Protein AF-0000000079915815 (afdb_homodimer)

Nearest PDB structures (foldseek):
  9fm7-assembly1_A  TM=9.162E-01  e=1.026E-26  Rhodococcus erythropolis
  7xe8-assembly2_B-2  TM=8.987E-01  e=5.208E-24  Streptomyces albidoflavus
  8whg-assembly2_D  TM=8.725E-01  e=3.053E-24  Streptomyces viridochromogenes
  8j44-assembly1_B  TM=9.120E-01  e=3.087E-23  Streptomyces viridochromogenes DSM 40736
  5a9s-assembly1_B  TM=8.968E-01  e=6.826E-21  Amycolatopsis orientalis

InterPro domains:
  IPR006115 6-phosphogluconate dehydrogenase, NADP-binding [PF03446] (9-152)
  IPR008927 6-phosphogluconate dehydrogenase-like, C-terminal domain superfamily [SSF48179] (178-288)
  IPR013328 6-phosphogluconate dehydrogenase, domain 2 [G3DSA:1.10.1040.10] (166-292)
  IPR015815 3-hydroxyisobutyrate dehydrogenase-related [PIRSF000103] (3-290)
  IPR036291 NAD(P)-binding domain superfamily [SSF51735] (9-151)
  IPR048666 NADPH-dependent reductive aminase-like, C-terminal domain [PF21761] (164-288)
  IPR051265 HIBADH-related NP60 subfamily [PTHR43580] (5-284)

pLDDT: mean 93.45, std 7.23, range [36.88, 98.75]

Sequence (584 aa):
MDKTTSHDVTVLGCGLMGSALARALAGGGKTVAVWNRTHHRAAALTDNAIAPMREIGDAIAAAPLVLACFATYDAALAALEPVPDLTGTTLVNVGTGAPSEVESFGLWAGERGAEYLDGSILGYPAEIGTEGAAILYSGSETAWAEHGESLTLLTPVSVWVSRDVKIASVLNVGLVGMFLVPAVSAYVEASTYMLGQGVDQPLLDALTPAAFASVQSETARVVTAIASGDFTTDQATIATYAQGLDGAIDVMKETGLNPRVFAATIENLTAAVDAGLGDLGFAAQTRIIATGMDKTTSHDVTVLGCGLMGSALARALAGGGKTVAVWNRTHHRAAALTDNAIAPMREIGDAIAAAPLVLACFATYDAALAALEPVPDLTGTTLVNVGTGAPSEVESFGLWAGERGAEYLDGSILGYPAEIGTEGAAILYSGSETAWAEHGESLTLLTPVSVWVSRDVKIASVLNVGLVGMFLVPAVSAYVEASTYMLGQGVDQPLLDALTPAAFASVQSETARVVTAIASGDFTTDQATIATYAQGLDGAIDVMKETGLNPRVFAATIENLTAAVDAGLGDLGFAAQTRIIATG

Organism: NCBI:txid1990687

Structure (mmCIF, N/CA/C/O backbone):
data_AF-0000000079915815-model_v1
#
loop_
_entity.id
_entity.type
_entity.pdbx_description
1 polymer 'Uncharacterized protein'
#
loop_
_atom_site.group_PDB
_atom_site.id
_atom_site.type_symbol
_atom_site.label_atom_id
_atom_site.label_alt_id
_atom_site.label_comp_id
_atom_site.label_asym_id
_atom_site.label_entity_id
_atom_site.label_seq_id
_atom_site.pdbx_PDB_ins_code
_atom_site.Cartn_x
_atom_site.Cartn_y
_atom_site.Cartn_z
_atom_site.occupancy
_atom_site.B_iso_or_equiv
_atom_site.auth_seq_id
_atom_site.auth_comp_id
_atom_site.auth_asym_id
_atom_site.auth_atom_id
_atom_site.pdbx_PDB_model_num
ATOM 1 N N . MET A 1 1 ? 8.766 -38.469 -32.719 1 36.88 1 MET A N 1
ATOM 2 C CA . MET A 1 1 ? 7.523 -39.094 -33.156 1 36.88 1 MET A CA 1
ATOM 3 C C . MET A 1 1 ? 6.352 -38.125 -33 1 36.88 1 MET A C 1
ATOM 5 O O . MET A 1 1 ? 6.145 -37.531 -31.953 1 36.88 1 MET A O 1
ATOM 9 N N . ASP A 1 2 ? 5.875 -37.656 -34.062 1 45.91 2 ASP A N 1
ATOM 10 C CA . ASP A 1 2 ? 4.707 -36.781 -34.188 1 45.91 2 ASP A CA 1
ATOM 11 C C . ASP A 1 2 ? 3.541 -37.312 -33.344 1 45.91 2 ASP A C 1
ATOM 13 O O . ASP A 1 2 ? 3.064 -38.438 -33.594 1 45.91 2 ASP A O 1
ATOM 17 N N . LYS A 1 3 ? 3.682 -37.094 -32 1 57.09 3 LYS A N 1
ATOM 18 C CA . LYS A 1 3 ? 2.646 -37.625 -31.141 1 57.09 3 LYS A CA 1
ATOM 19 C C . LYS A 1 3 ? 1.254 -37.344 -31.688 1 57.09 3 LYS A C 1
ATOM 21 O O . LYS A 1 3 ? 0.903 -36.188 -31.922 1 57.09 3 LYS A O 1
ATOM 26 N N . THR A 1 4 ? 0.648 -38.25 -32.406 1 72.44 4 THR A N 1
ATOM 27 C CA . THR A 1 4 ? -0.75 -38.125 -32.781 1 72.44 4 THR A CA 1
ATOM 28 C C . THR A 1 4 ? -1.635 -37.875 -31.578 1 72.44 4 THR A C 1
ATOM 30 O O . THR A 1 4 ? -1.714 -38.688 -30.672 1 72.44 4 THR A O 1
ATOM 33 N N . THR A 1 5 ? -1.872 -36.531 -31.375 1 86.5 5 THR A N 1
ATOM 34 C CA . THR A 1 5 ? -2.68 -36.156 -30.219 1 86.5 5 THR A CA 1
ATOM 35 C C . THR A 1 5 ? -4.133 -35.938 -30.625 1 86.5 5 THR A C 1
ATOM 37 O O . THR A 1 5 ? -4.41 -35.562 -31.766 1 86.5 5 THR A O 1
ATOM 40 N N . SER A 1 6 ? -5.016 -36.344 -29.812 1 92 6 SER A N 1
ATOM 41 C CA . SER A 1 6 ? -6.453 -36.25 -30.062 1 92 6 SER A CA 1
ATOM 42 C C . SER A 1 6 ? -7.004 -34.906 -29.625 1 92 6 SER A C 1
ATOM 44 O O . SER A 1 6 ? -8.094 -34.5 -30.047 1 92 6 SER A O 1
ATOM 46 N N . HIS A 1 7 ? -6.324 -34.188 -28.812 1 97.25 7 HIS A N 1
ATOM 47 C CA . HIS A 1 7 ? -6.75 -32.906 -28.297 1 97.25 7 HIS A CA 1
ATOM 48 C C . HIS A 1 7 ? -5.625 -31.875 -28.375 1 97.25 7 HIS A C 1
ATOM 50 O O . HIS A 1 7 ? -4.461 -32.25 -28.578 1 97.25 7 HIS A O 1
ATOM 56 N N . ASP A 1 8 ? -6.004 -30.641 -28.297 1 97.69 8 ASP A N 1
ATOM 57 C CA . ASP A 1 8 ? -5.016 -29.578 -28.344 1 97.69 8 ASP A CA 1
ATOM 58 C C . ASP A 1 8 ? -4.32 -29.422 -26.984 1 97.69 8 ASP A C 1
ATOM 60 O O . ASP A 1 8 ? -3.117 -29.156 -26.922 1 97.69 8 ASP A O 1
ATOM 64 N N . VAL A 1 9 ? -5.117 -29.562 -25.922 1 98.44 9 VAL A N 1
ATOM 65 C CA . VAL A 1 9 ? -4.617 -29.297 -24.578 1 98.44 9 VAL A CA 1
ATOM 66 C C . VAL A 1 9 ? -5.281 -30.25 -23.578 1 98.44 9 VAL A C 1
ATOM 68 O O . VAL A 1 9 ? -6.449 -30.609 -23.75 1 98.44 9 VAL A O 1
ATOM 71 N N . THR A 1 10 ? -4.543 -30.703 -22.625 1 98.62 10 THR A N 1
ATOM 72 C CA . THR A 1 10 ? -5.082 -31.422 -21.469 1 98.62 10 THR A CA 1
ATOM 73 C C . THR A 1 10 ? -5.031 -30.547 -20.219 1 98.62 10 THR A C 1
ATOM 75 O O . THR A 1 10 ? -4.02 -29.891 -19.969 1 98.62 10 THR A O 1
ATOM 78 N N . VAL A 1 11 ? -6.133 -30.516 -19.453 1 98.75 11 VAL A N 1
ATOM 79 C CA . VAL A 1 11 ? -6.172 -29.844 -18.156 1 98.75 11 VAL A CA 1
ATOM 80 C C . VAL A 1 11 ? -6.328 -30.891 -17.047 1 98.75 11 VAL A C 1
ATOM 82 O O . VAL A 1 11 ? -7.277 -31.672 -17.047 1 98.75 11 VAL A O 1
ATOM 85 N N . LEU A 1 12 ? -5.328 -30.891 -16.188 1 98.62 12 LEU A N 1
ATOM 86 C CA . LEU A 1 12 ? -5.371 -31.75 -15.008 1 98.62 12 LEU A CA 1
ATOM 87 C C . LEU A 1 12 ? -5.82 -30.969 -13.781 1 98.62 12 LEU A C 1
ATOM 89 O O . LEU A 1 12 ? -5.199 -29.969 -13.414 1 98.62 12 LEU A O 1
ATOM 93 N N . GLY A 1 13 ? -6.832 -31.453 -13.055 1 97.75 13 GLY A N 1
ATOM 94 C CA . GLY A 1 13 ? -7.461 -30.719 -11.969 1 97.75 13 GLY A CA 1
ATOM 95 C C . GLY A 1 13 ? -8.68 -29.922 -12.406 1 97.75 13 GLY A C 1
ATOM 96 O O . GLY A 1 13 ? -8.555 -28.953 -13.156 1 97.75 13 GLY A O 1
ATOM 97 N N . CYS A 1 14 ? -9.844 -30.344 -11.859 1 97.12 14 CYS A N 1
ATOM 98 C CA . CYS A 1 14 ? -11.102 -29.75 -12.32 1 97.12 14 CYS A CA 1
ATOM 99 C C . CYS A 1 14 ? -11.859 -29.109 -11.164 1 97.12 14 CYS A C 1
ATOM 101 O O . CYS A 1 14 ? -13.07 -29.297 -11.023 1 97.12 14 CYS A O 1
ATOM 103 N N . GLY A 1 15 ? -11.094 -28.438 -10.32 1 93.62 15 GLY A N 1
ATOM 104 C CA . GLY A 1 15 ? -11.727 -27.531 -9.375 1 93.62 15 GLY A CA 1
ATOM 105 C C . GLY A 1 15 ? -12.281 -26.297 -10.031 1 93.62 15 GLY A C 1
ATOM 106 O O . GLY A 1 15 ? -12.445 -26.25 -11.25 1 93.62 15 GLY A O 1
ATOM 107 N N . LEU A 1 16 ? -12.562 -25.281 -9.234 1 91.12 16 LEU A N 1
ATOM 108 C CA . LEU A 1 16 ? -13.117 -24.047 -9.758 1 91.12 16 LEU A CA 1
ATOM 109 C C . LEU A 1 16 ? -12.188 -23.422 -10.789 1 91.12 16 LEU A C 1
ATOM 111 O O . LEU A 1 16 ? -12.617 -23.062 -11.891 1 91.12 16 LEU A O 1
ATOM 115 N N . MET A 1 17 ? -10.906 -23.297 -10.406 1 93.5 17 MET A N 1
ATOM 116 C CA . MET A 1 17 ? -9.938 -22.672 -11.305 1 93.5 17 MET A CA 1
ATOM 117 C C . MET A 1 17 ? -9.68 -23.562 -12.523 1 93.5 17 MET A C 1
ATOM 119 O O . MET A 1 17 ? -9.703 -23.078 -13.656 1 93.5 17 MET A O 1
ATOM 123 N N . GLY A 1 18 ? -9.469 -24.875 -12.281 1 96.75 18 GLY A N 1
ATOM 124 C CA . GLY A 1 18 ? -9.227 -25.781 -13.383 1 96.75 18 GLY A CA 1
ATOM 125 C C . GLY A 1 18 ? -10.367 -25.812 -14.391 1 96.75 18 GLY A C 1
ATOM 126 O O . GLY A 1 18 ? -10.133 -25.859 -15.602 1 96.75 18 GLY A O 1
ATOM 127 N N . SER A 1 19 ? -11.578 -25.781 -13.914 1 97.19 19 SER A N 1
ATOM 128 C CA . SER A 1 19 ? -12.75 -25.75 -14.781 1 97.19 19 SER A CA 1
ATOM 129 C C . SER A 1 19 ? -12.805 -24.469 -15.602 1 97.19 19 SER A C 1
ATOM 131 O O . SER A 1 19 ? -13.141 -24.5 -16.781 1 97.19 19 SER A O 1
ATOM 133 N N . ALA A 1 20 ? -12.484 -23.359 -14.93 1 96.44 20 ALA A N 1
ATOM 134 C CA . ALA A 1 20 ? -12.469 -22.078 -15.633 1 96.44 20 ALA A CA 1
ATOM 135 C C . ALA A 1 20 ? -11.422 -22.078 -16.734 1 96.44 20 ALA A C 1
ATOM 137 O O . ALA A 1 20 ? -11.672 -21.578 -17.844 1 96.44 20 ALA A O 1
ATOM 138 N N . LEU A 1 21 ? -10.273 -22.672 -16.438 1 97.56 21 LEU A N 1
ATOM 139 C CA . LEU A 1 21 ? -9.203 -22.75 -17.422 1 97.56 21 LEU A CA 1
ATOM 140 C C . LEU A 1 21 ? -9.609 -23.609 -18.609 1 97.56 21 LEU A C 1
ATOM 142 O O . LEU A 1 21 ? -9.398 -23.219 -19.766 1 97.56 21 LEU A O 1
ATOM 146 N N . ALA A 1 22 ? -10.227 -24.734 -18.344 1 98.19 22 ALA A N 1
ATOM 147 C CA . ALA A 1 22 ? -10.688 -25.625 -19.391 1 98.19 22 ALA A CA 1
ATOM 148 C C . ALA A 1 22 ? -11.719 -24.938 -20.281 1 98.19 22 ALA A C 1
ATOM 150 O O . ALA A 1 22 ? -11.641 -25.016 -21.516 1 98.19 22 ALA A O 1
ATOM 151 N N . ARG A 1 23 ? -12.633 -24.25 -19.703 1 97.56 23 ARG A N 1
ATOM 152 C CA . ARG A 1 23 ? -13.695 -23.578 -20.453 1 97.56 23 ARG A CA 1
ATOM 153 C C . ARG A 1 23 ? -13.133 -22.438 -21.297 1 97.56 23 ARG A C 1
ATOM 155 O O . ARG A 1 23 ? -13.602 -22.188 -22.406 1 97.56 23 ARG A O 1
ATOM 162 N N . ALA A 1 24 ? -12.172 -21.734 -20.75 1 97.25 24 ALA A N 1
ATOM 163 C CA . ALA A 1 24 ? -11.555 -20.641 -21.5 1 97.25 24 ALA A CA 1
ATOM 164 C C . ALA A 1 24 ? -10.859 -21.172 -22.766 1 97.25 24 ALA A C 1
ATOM 166 O O . ALA A 1 24 ? -10.969 -20.578 -23.828 1 97.25 24 ALA A O 1
ATOM 167 N N . LEU A 1 25 ? -10.172 -22.266 -22.609 1 97.81 25 LEU A N 1
ATOM 168 C CA . LEU A 1 25 ? -9.492 -22.875 -23.75 1 97.81 25 LEU A CA 1
ATOM 169 C C . LEU A 1 25 ? -10.5 -23.344 -24.797 1 97.81 25 LEU A C 1
ATOM 171 O O . LEU A 1 25 ? -10.328 -23.094 -26 1 97.81 25 LEU A O 1
ATOM 175 N N . ALA A 1 26 ? -11.523 -24.016 -24.312 1 97.75 26 ALA A N 1
ATOM 176 C CA . ALA A 1 26 ? -12.578 -24.469 -25.219 1 97.75 26 ALA A CA 1
ATOM 177 C C . ALA A 1 26 ? -13.242 -23.312 -25.938 1 97.75 26 ALA A C 1
ATOM 179 O O . ALA A 1 26 ? -13.484 -23.359 -27.141 1 97.75 26 ALA A O 1
ATOM 180 N N . GLY A 1 27 ? -13.555 -22.297 -25.172 1 96.31 27 GLY A N 1
ATOM 181 C CA . GLY A 1 27 ? -14.148 -21.094 -25.75 1 96.31 27 GLY A CA 1
ATOM 182 C C . GLY A 1 27 ? -13.273 -20.438 -26.797 1 96.31 27 GLY A C 1
ATOM 183 O O . GLY A 1 27 ? -13.781 -19.766 -27.703 1 96.31 27 GLY A O 1
ATOM 184 N N . GLY A 1 28 ? -12 -20.641 -26.672 1 96 28 GLY A N 1
ATOM 185 C CA . GLY A 1 28 ? -11.047 -20.109 -27.625 1 96 28 GLY A CA 1
ATOM 186 C C . GLY A 1 28 ? -10.859 -21 -28.844 1 96 28 GLY A C 1
ATOM 187 O O . GLY A 1 28 ? -9.992 -20.734 -29.688 1 96 28 GLY A O 1
ATOM 188 N N . GLY A 1 29 ? -11.562 -22.109 -28.875 1 96.69 29 GLY A N 1
ATOM 189 C CA . GLY A 1 29 ? -11.57 -22.953 -30.062 1 96.69 29 GLY A CA 1
ATOM 190 C C . GLY A 1 29 ? -10.672 -24.172 -29.938 1 96.69 29 GLY A C 1
ATOM 191 O O . GLY A 1 29 ? -10.43 -24.875 -30.906 1 96.69 29 GLY A O 1
ATOM 192 N N . LYS A 1 30 ? -10.203 -24.453 -28.766 1 97.94 30 LYS A N 1
ATOM 193 C CA . LYS A 1 30 ? -9.344 -25.609 -28.562 1 97.94 30 LYS A CA 1
ATOM 194 C C . LYS A 1 30 ? -10.156 -26.828 -28.156 1 97.94 30 LYS A C 1
ATOM 196 O O . LYS A 1 30 ? -11.188 -26.703 -27.484 1 97.94 30 LYS A O 1
ATOM 201 N N . THR A 1 31 ? -9.656 -27.984 -28.578 1 98.38 31 THR A N 1
ATOM 202 C CA . THR A 1 31 ? -10.156 -29.234 -28 1 98.38 31 THR A CA 1
ATOM 203 C C . THR A 1 31 ? -9.414 -29.578 -26.719 1 98.38 31 THR A C 1
ATOM 205 O O . THR A 1 31 ? -8.18 -29.5 -26.672 1 98.38 31 THR A O 1
ATOM 208 N N . VAL A 1 32 ? -10.227 -29.891 -25.672 1 98.62 32 VAL A N 1
ATOM 209 C CA . VAL A 1 32 ? -9.625 -29.984 -24.344 1 98.62 32 VAL A CA 1
ATOM 210 C C . VAL A 1 32 ? -9.945 -31.344 -23.719 1 98.62 32 VAL A C 1
ATOM 212 O O . VAL A 1 32 ? -11.109 -31.719 -23.594 1 98.62 32 VAL A O 1
ATOM 215 N N . ALA A 1 33 ? -8.922 -32.062 -23.391 1 98.69 33 ALA A N 1
ATOM 216 C CA . ALA A 1 33 ? -9.078 -33.219 -22.484 1 98.69 33 ALA A CA 1
ATOM 217 C C . ALA A 1 33 ? -8.961 -32.781 -21.031 1 98.69 33 ALA A C 1
ATOM 219 O O . ALA A 1 33 ? -8.125 -31.953 -20.688 1 98.69 33 ALA A O 1
ATOM 220 N N . VAL A 1 34 ? -9.828 -33.375 -20.094 1 98.75 34 VAL A N 1
ATOM 221 C CA . VAL A 1 34 ? -9.758 -33 -18.688 1 98.75 34 VAL A CA 1
ATOM 222 C C . VAL A 1 34 ? -9.656 -34.281 -17.828 1 98.75 34 VAL A C 1
ATOM 224 O O . VAL A 1 34 ? -10.195 -35.312 -18.188 1 98.75 34 VAL A O 1
ATOM 227 N N . TRP A 1 35 ? -8.938 -34.156 -16.734 1 98.62 35 TRP A N 1
ATOM 228 C CA . TRP A 1 35 ? -8.789 -35.25 -15.781 1 98.62 35 TRP A CA 1
ATOM 229 C C . TRP A 1 35 ? -8.797 -34.719 -14.352 1 98.62 35 TRP A C 1
ATOM 231 O O . TRP A 1 35 ? -8.25 -33.656 -14.078 1 98.62 35 TRP A O 1
ATOM 241 N N . ASN A 1 36 ? -9.383 -35.469 -13.445 1 98.38 36 ASN A N 1
ATOM 242 C CA . ASN A 1 36 ? -9.359 -35.219 -12 1 98.38 36 ASN A CA 1
ATOM 243 C C . ASN A 1 36 ? -9.289 -36.531 -11.219 1 98.38 36 ASN A C 1
ATOM 245 O O . ASN A 1 36 ? -9.781 -37.562 -11.68 1 98.38 36 ASN A O 1
ATOM 249 N N . ARG A 1 37 ? -8.609 -36.469 -10.07 1 95.5 37 ARG A N 1
ATOM 250 C CA . ARG A 1 37 ? -8.523 -37.625 -9.211 1 95.5 37 ARG A CA 1
ATOM 251 C C . ARG A 1 37 ? -9.906 -38.219 -8.938 1 95.5 37 ARG A C 1
ATOM 253 O O . ARG A 1 37 ? -10.109 -39.438 -9.023 1 95.5 37 ARG A O 1
ATOM 260 N N . THR A 1 38 ? -10.82 -37.281 -8.531 1 94.75 38 THR A N 1
ATOM 261 C CA . THR A 1 38 ? -12.227 -37.625 -8.469 1 94.75 38 THR A CA 1
ATOM 262 C C . THR A 1 38 ? -12.906 -37.438 -9.82 1 94.75 38 THR A C 1
ATOM 264 O O . THR A 1 38 ? -13.312 -36.312 -10.156 1 94.75 38 THR A O 1
ATOM 267 N N . HIS A 1 39 ? -13.219 -38.5 -10.5 1 95.19 39 HIS A N 1
ATOM 268 C CA . HIS A 1 39 ? -13.594 -38.469 -11.906 1 95.19 39 HIS A CA 1
ATOM 269 C C . HIS A 1 39 ? -14.875 -37.656 -12.117 1 95.19 39 HIS A C 1
ATOM 271 O O . HIS A 1 39 ? -15.055 -37.031 -13.172 1 95.19 39 HIS A O 1
ATOM 277 N N . HIS A 1 40 ? -15.703 -37.625 -11.141 1 95.38 40 HIS A N 1
ATOM 278 C CA . HIS A 1 40 ? -16.984 -36.969 -11.273 1 95.38 40 HIS A CA 1
ATOM 279 C C . HIS A 1 40 ? -16.797 -35.469 -11.578 1 95.38 40 HIS A C 1
ATOM 281 O O . HIS A 1 40 ? -17.609 -34.875 -12.297 1 95.38 40 HIS A O 1
ATOM 287 N N . ARG A 1 41 ? -15.727 -34.875 -11.125 1 95.25 41 ARG A N 1
ATOM 288 C CA . ARG A 1 41 ? -15.453 -33.469 -11.367 1 95.25 41 ARG A CA 1
ATOM 289 C C . ARG A 1 41 ? -15.094 -33.219 -12.828 1 95.25 41 ARG A C 1
ATOM 291 O O . ARG A 1 41 ? -15.492 -32.219 -13.406 1 95.25 41 ARG A O 1
ATOM 298 N N . ALA A 1 42 ? -14.352 -34.125 -13.391 1 96.62 42 ALA A N 1
ATOM 299 C CA . ALA A 1 42 ? -14.016 -34.031 -14.805 1 96.62 42 ALA A CA 1
ATOM 300 C C . ALA A 1 42 ? -15.242 -34.25 -15.68 1 96.62 42 ALA A C 1
ATOM 302 O O . ALA A 1 42 ? -15.477 -33.531 -16.641 1 96.62 42 ALA A O 1
ATOM 303 N N . ALA A 1 43 ? -16.016 -35.25 -15.305 1 96.94 43 ALA A N 1
ATOM 304 C CA . ALA A 1 43 ? -17.203 -35.625 -16.078 1 96.94 43 ALA A CA 1
ATOM 305 C C . ALA A 1 43 ? -18.203 -34.469 -16.125 1 96.94 43 ALA A C 1
ATOM 307 O O . ALA A 1 43 ? -18.891 -34.281 -17.125 1 96.94 43 ALA A O 1
ATOM 308 N N . ALA A 1 44 ? -18.188 -33.688 -15.102 1 96.25 44 ALA A N 1
ATOM 309 C CA . ALA A 1 44 ? -19.125 -32.594 -14.977 1 96.25 44 ALA A CA 1
ATOM 310 C C . ALA A 1 44 ? -18.797 -31.484 -15.969 1 96.25 44 ALA A C 1
ATOM 312 O O . ALA A 1 44 ? -19.641 -30.609 -16.234 1 96.25 44 ALA A O 1
ATOM 313 N N . LEU A 1 45 ? -17.625 -31.484 -16.578 1 97 45 LEU A N 1
ATOM 314 C CA . LEU A 1 45 ? -17.188 -30.438 -17.484 1 97 45 LEU A CA 1
ATOM 315 C C . LEU A 1 45 ? -17.484 -30.797 -18.938 1 97 45 LEU A C 1
ATOM 317 O O . LEU A 1 45 ? -17.25 -29.984 -19.844 1 97 45 LEU A O 1
ATOM 321 N N . THR A 1 46 ? -18.031 -31.875 -19.156 1 94.75 46 THR A N 1
ATOM 322 C CA . THR A 1 46 ? -18.219 -32.375 -20.516 1 94.75 46 THR A CA 1
ATOM 323 C C . THR A 1 46 ? -19.016 -31.391 -21.344 1 94.75 46 THR A C 1
ATOM 325 O O . THR A 1 46 ? -20.031 -30.859 -20.891 1 94.75 46 THR A O 1
ATOM 328 N N . ASP A 1 47 ? -18.438 -31.156 -22.438 1 92.94 47 ASP A N 1
ATOM 329 C CA . ASP A 1 47 ? -19.125 -30.359 -23.453 1 92.94 47 ASP A CA 1
ATOM 330 C C . ASP A 1 47 ? -18.609 -30.719 -24.844 1 92.94 47 ASP A C 1
ATOM 332 O O . ASP A 1 47 ? -17.984 -31.766 -25.031 1 92.94 47 ASP A O 1
ATOM 336 N N . ASN A 1 48 ? -19 -30.031 -25.938 1 92.44 48 ASN A N 1
ATOM 337 C CA . ASN A 1 48 ? -18.609 -30.328 -27.312 1 92.44 48 ASN A CA 1
ATOM 338 C C . ASN A 1 48 ? -17.094 -30.312 -27.484 1 92.44 48 ASN A C 1
ATOM 340 O O . ASN A 1 48 ? -16.547 -31.109 -28.25 1 92.44 48 ASN A O 1
ATOM 344 N N . ALA A 1 49 ? -16.422 -29.484 -26.766 1 97.56 49 ALA A N 1
ATOM 345 C CA . ALA A 1 49 ? -14.984 -29.312 -26.969 1 97.56 49 ALA A CA 1
ATOM 346 C C . ALA A 1 49 ? -14.195 -29.828 -25.766 1 97.56 49 ALA A C 1
ATOM 348 O O . ALA A 1 49 ? -12.969 -29.75 -25.75 1 97.56 49 ALA A O 1
ATOM 349 N N . ILE A 1 50 ? -14.836 -30.359 -24.734 1 98.5 50 ILE A N 1
ATOM 350 C CA . ILE A 1 50 ? -14.18 -30.812 -23.516 1 98.5 50 ILE A CA 1
ATOM 351 C C . ILE A 1 50 ? -14.516 -32.281 -23.281 1 98.5 50 ILE A C 1
ATOM 353 O O . ILE A 1 50 ? -15.695 -32.656 -23.188 1 98.5 50 ILE A O 1
ATOM 357 N N . ALA A 1 51 ? -13.531 -33.094 -23.141 1 98.31 51 ALA A N 1
ATOM 358 C CA . ALA A 1 51 ? -13.727 -34.531 -22.969 1 98.31 51 ALA A CA 1
ATOM 359 C C . ALA A 1 51 ? -13.055 -35.031 -21.688 1 98.31 51 ALA A C 1
ATOM 361 O O . ALA A 1 51 ? -11.844 -34.875 -21.516 1 98.31 51 ALA A O 1
ATOM 362 N N . PRO A 1 52 ? -13.812 -35.656 -20.766 1 98.44 52 PRO A N 1
ATOM 363 C CA . PRO A 1 52 ? -13.211 -36.219 -19.562 1 98.44 52 PRO A CA 1
ATOM 364 C C . PRO A 1 52 ? -12.477 -37.531 -19.844 1 98.44 52 PRO A C 1
ATOM 366 O O . PRO A 1 52 ? -12.93 -38.344 -20.656 1 98.44 52 PRO A O 1
ATOM 369 N N . MET A 1 53 ? -11.297 -37.656 -19.219 1 97.81 53 MET A N 1
ATOM 370 C CA . MET A 1 53 ? -10.508 -38.875 -19.281 1 97.81 53 MET A CA 1
ATOM 371 C C . MET A 1 53 ? -10.461 -39.562 -17.906 1 97.81 53 MET A C 1
ATOM 373 O O . MET A 1 53 ? -10.398 -38.875 -16.875 1 97.81 53 MET A O 1
ATOM 377 N N . ARG A 1 54 ? -10.414 -40.844 -17.906 1 96.88 54 ARG A N 1
ATOM 378 C CA . ARG A 1 54 ? -10.453 -41.594 -16.656 1 96.88 54 ARG A CA 1
ATOM 379 C C . ARG A 1 54 ? -9.055 -41.844 -16.109 1 96.88 54 ARG A C 1
ATOM 381 O O . ARG A 1 54 ? -8.836 -41.781 -14.898 1 96.88 54 ARG A O 1
ATOM 388 N N . GLU A 1 55 ? -8.125 -42.125 -17.062 1 96.88 55 GLU A N 1
ATOM 389 C CA . GLU A 1 55 ? -6.754 -42.406 -16.641 1 96.88 55 GLU A CA 1
ATOM 390 C C . GLU A 1 55 ? -5.832 -41.219 -16.953 1 96.88 55 GLU A C 1
ATOM 392 O O . GLU A 1 55 ? -5.879 -40.656 -18.047 1 96.88 55 GLU A O 1
ATOM 397 N N . ILE A 1 56 ? -4.973 -40.906 -16 1 97.81 56 ILE A N 1
ATOM 398 C CA . ILE A 1 56 ? -4.141 -39.719 -16.141 1 97.81 56 ILE A CA 1
ATOM 399 C C . ILE A 1 56 ? -3.133 -39.906 -17.266 1 97.81 56 ILE A C 1
ATOM 401 O O . ILE A 1 56 ? -2.809 -38.969 -17.984 1 97.81 56 ILE A O 1
ATOM 405 N N . GLY A 1 57 ? -2.594 -41.094 -17.391 1 96.94 57 GLY A N 1
ATOM 406 C CA . GLY A 1 57 ? -1.682 -41.375 -18.484 1 96.94 57 GLY A CA 1
ATOM 407 C C . GLY A 1 57 ? -2.285 -41.094 -19.844 1 96.94 57 GLY A C 1
ATOM 408 O O . GLY A 1 57 ? -1.634 -40.5 -20.703 1 96.94 57 GLY A O 1
ATOM 409 N N . ASP A 1 58 ? -3.551 -41.531 -20.016 1 96.75 58 ASP A N 1
ATOM 410 C CA . ASP A 1 58 ? -4.266 -41.281 -21.266 1 96.75 58 ASP A CA 1
ATOM 411 C C . ASP A 1 58 ? -4.473 -39.781 -21.484 1 96.75 58 ASP A C 1
ATOM 413 O O . ASP A 1 58 ? -4.363 -39.281 -22.609 1 96.75 58 ASP A O 1
ATOM 417 N N . ALA A 1 59 ? -4.797 -39.094 -20.406 1 97.88 59 ALA A N 1
ATOM 418 C CA . ALA A 1 59 ? -5.023 -37.656 -20.5 1 97.88 59 ALA A CA 1
ATOM 419 C C . ALA A 1 59 ? -3.768 -36.938 -20.953 1 97.88 59 ALA A C 1
ATOM 421 O O . ALA A 1 59 ? -3.834 -36.062 -21.828 1 97.88 59 ALA A O 1
ATOM 422 N N . ILE A 1 60 ? -2.65 -37.281 -20.422 1 98 60 ILE A N 1
ATOM 423 C CA . ILE A 1 60 ? -1.38 -36.625 -20.75 1 98 60 ILE A CA 1
ATOM 424 C C . ILE A 1 60 ? -0.98 -36.969 -22.188 1 98 60 ILE A C 1
ATOM 426 O O . ILE A 1 60 ? -0.491 -36.094 -22.906 1 98 60 ILE A O 1
ATOM 430 N N . ALA A 1 61 ? -1.26 -38.188 -22.609 1 96.38 61 ALA A N 1
ATOM 431 C CA . ALA A 1 61 ? -0.907 -38.594 -23.969 1 96.38 61 ALA A CA 1
ATOM 432 C C . ALA A 1 61 ? -1.82 -37.969 -25 1 96.38 61 ALA A C 1
ATOM 434 O O . ALA A 1 61 ? -1.493 -37.938 -26.188 1 96.38 61 ALA A O 1
ATOM 435 N N . ALA A 1 62 ? -2.924 -37.438 -24.547 1 97.25 62 ALA A N 1
ATOM 436 C CA . ALA A 1 62 ? -3.967 -36.938 -25.453 1 97.25 62 ALA A CA 1
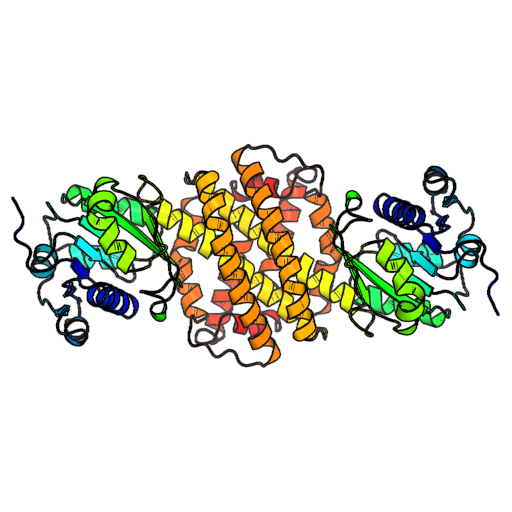ATOM 437 C C . ALA A 1 62 ? -3.566 -35.625 -26.094 1 97.25 62 ALA A C 1
ATOM 439 O O . ALA A 1 62 ? -4.141 -35.219 -27.094 1 97.25 62 ALA A O 1
ATOM 440 N N . ALA A 1 63 ? -2.621 -34.875 -25.547 1 97.81 63 ALA A N 1
ATOM 441 C CA . ALA A 1 63 ? -2.301 -33.562 -26.031 1 97.81 63 ALA A CA 1
ATOM 442 C C . ALA A 1 63 ? -0.823 -33.219 -25.828 1 97.81 63 ALA A C 1
ATOM 444 O O . ALA A 1 63 ? -0.192 -33.75 -24.891 1 97.81 63 ALA A O 1
ATOM 445 N N . PRO A 1 64 ? -0.283 -32.375 -26.641 1 97.44 64 PRO A N 1
ATOM 446 C CA . PRO 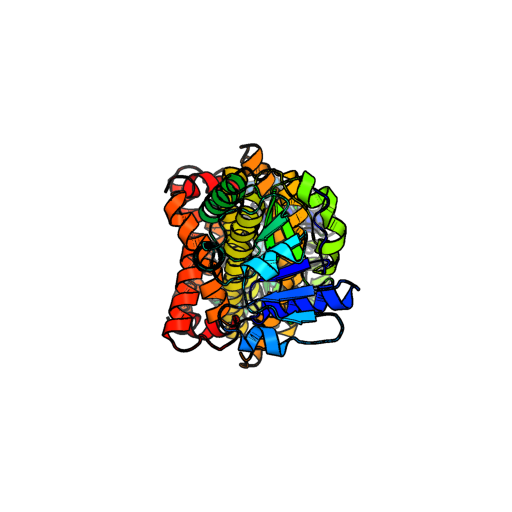A 1 64 ? 1.11 -31.969 -26.469 1 97.44 64 PRO A CA 1
ATOM 447 C C . PRO A 1 64 ? 1.285 -30.969 -25.328 1 97.44 64 PRO A C 1
ATOM 449 O O . PRO A 1 64 ? 2.387 -30.828 -24.781 1 97.44 64 PRO A O 1
ATOM 452 N N . LEU A 1 65 ? 0.257 -30.234 -24.969 1 98.44 65 LEU A N 1
ATOM 453 C CA . LEU A 1 65 ? 0.234 -29.266 -23.891 1 98.44 65 LEU A CA 1
ATOM 454 C C . LEU A 1 65 ? -0.628 -29.75 -22.734 1 98.44 65 LEU A C 1
ATOM 456 O O . LEU A 1 65 ? -1.812 -30.047 -22.922 1 98.44 65 LEU A O 1
ATOM 460 N N . VAL A 1 66 ? -0.001 -29.859 -21.594 1 98.69 66 VAL A N 1
ATOM 461 C CA . VAL A 1 66 ? -0.692 -30.328 -20.406 1 98.69 66 VAL A CA 1
ATOM 462 C C . VAL A 1 66 ? -0.629 -29.25 -19.312 1 98.69 66 VAL A C 1
ATOM 464 O O . VAL A 1 66 ? 0.458 -28.859 -18.891 1 98.69 66 VAL A O 1
ATOM 467 N N . LEU A 1 67 ? -1.779 -28.781 -18.875 1 98.62 67 LEU A N 1
ATOM 468 C CA . LEU A 1 67 ? -1.9 -27.797 -17.797 1 98.62 67 LEU A CA 1
ATOM 469 C C . LEU A 1 67 ? -2.322 -28.469 -16.484 1 98.62 67 LEU A C 1
ATOM 471 O O . LEU A 1 67 ? -3.408 -29.047 -16.406 1 98.62 67 LEU A O 1
ATOM 475 N N . ALA A 1 68 ? -1.457 -28.438 -15.57 1 98.5 68 ALA A N 1
ATOM 476 C CA . ALA A 1 68 ? -1.75 -28.984 -14.242 1 98.5 68 ALA A CA 1
ATOM 477 C C . ALA A 1 68 ? -2.219 -27.875 -13.297 1 98.5 68 ALA A C 1
ATOM 479 O O . ALA A 1 68 ? -1.494 -26.906 -13.055 1 98.5 68 ALA A O 1
ATOM 480 N N . CYS A 1 69 ? -3.396 -27.953 -12.805 1 97.69 69 CYS A N 1
ATOM 481 C CA . CYS A 1 69 ? -3.996 -26.984 -11.891 1 97.69 69 CYS A CA 1
ATOM 482 C C . CYS A 1 69 ? -4.484 -27.672 -10.617 1 97.69 69 CYS A C 1
ATOM 484 O O . CYS A 1 69 ? -5.668 -27.984 -10.5 1 97.69 69 CYS A O 1
ATOM 486 N N . PHE A 1 70 ? -3.533 -27.906 -9.672 1 95.25 70 PHE A N 1
ATOM 487 C CA . PHE A 1 70 ? -3.832 -28.484 -8.367 1 95.25 70 PHE A CA 1
ATOM 488 C C . PHE A 1 70 ? -3.584 -27.469 -7.258 1 95.25 70 PHE A C 1
ATOM 490 O O . PHE A 1 70 ? -2.979 -26.422 -7.488 1 95.25 70 PHE A O 1
ATOM 497 N N . ALA A 1 71 ? -4.086 -27.781 -6.074 1 87.5 71 ALA A N 1
ATOM 498 C CA . ALA A 1 71 ? -4.031 -26.828 -4.961 1 87.5 71 ALA A CA 1
ATOM 499 C C . ALA A 1 71 ? -2.592 -26.594 -4.52 1 87.5 71 ALA A C 1
ATOM 501 O O . ALA A 1 71 ? -2.24 -25.484 -4.113 1 87.5 71 ALA A O 1
ATOM 502 N N . THR A 1 72 ? -1.766 -27.672 -4.543 1 89 72 THR A N 1
ATOM 503 C CA . THR A 1 72 ? -0.378 -27.578 -4.105 1 89 72 THR A CA 1
ATOM 504 C C . THR A 1 72 ? 0.546 -28.312 -5.066 1 89 72 THR A C 1
ATOM 506 O O . THR A 1 72 ? 0.087 -29.125 -5.883 1 89 72 THR A O 1
ATOM 509 N N . TYR A 1 73 ? 1.798 -28.016 -4.961 1 92.88 73 TYR A N 1
ATOM 510 C CA . TYR A 1 73 ? 2.789 -28.719 -5.766 1 92.88 73 TYR A CA 1
ATOM 511 C C . TYR A 1 73 ? 2.879 -30.188 -5.355 1 92.88 73 TYR A C 1
ATOM 513 O O . TYR A 1 73 ? 3.078 -31.062 -6.203 1 92.88 73 TYR A O 1
ATOM 521 N N . ASP A 1 74 ? 2.658 -30.438 -4.062 1 92.44 74 ASP A N 1
ATOM 522 C CA . ASP A 1 74 ? 2.621 -31.812 -3.588 1 92.44 74 ASP A CA 1
ATOM 523 C C . ASP A 1 74 ? 1.473 -32.594 -4.23 1 92.44 74 ASP A C 1
ATOM 525 O O . ASP A 1 74 ? 1.633 -33.75 -4.605 1 92.44 74 ASP A O 1
ATOM 529 N N . ALA A 1 75 ? 0.373 -31.938 -4.328 1 94.25 75 ALA A N 1
ATOM 530 C CA . ALA A 1 75 ? -0.78 -32.562 -4.961 1 94.25 75 ALA A CA 1
ATOM 531 C C . ALA A 1 75 ? -0.514 -32.844 -6.438 1 94.25 75 ALA A C 1
ATOM 533 O O . ALA A 1 75 ? -0.926 -33.875 -6.969 1 94.25 75 ALA A O 1
ATOM 534 N N . ALA A 1 76 ? 0.13 -31.938 -7.113 1 96.56 76 ALA A N 1
ATOM 535 C CA . ALA A 1 76 ? 0.492 -32.125 -8.516 1 96.56 76 ALA A CA 1
ATOM 536 C C . ALA A 1 76 ? 1.45 -33.281 -8.688 1 96.56 76 ALA A C 1
ATOM 538 O O . ALA A 1 76 ? 1.259 -34.125 -9.57 1 96.56 76 ALA A O 1
ATOM 539 N N . LEU A 1 77 ? 2.439 -33.344 -7.797 1 95.81 77 LEU A N 1
ATOM 540 C CA . LEU A 1 77 ? 3.408 -34.438 -7.844 1 95.81 77 LEU A CA 1
ATOM 541 C C . LEU A 1 77 ? 2.725 -35.781 -7.617 1 95.81 77 LEU A C 1
ATOM 543 O O . LEU A 1 77 ? 2.994 -36.75 -8.328 1 95.81 77 LEU A O 1
ATOM 547 N N . ALA A 1 78 ? 1.892 -35.812 -6.645 1 96.12 78 ALA A N 1
ATOM 548 C CA . ALA A 1 78 ? 1.177 -37.031 -6.324 1 96.12 78 ALA A CA 1
ATOM 549 C C . ALA A 1 78 ? 0.329 -37.5 -7.504 1 96.12 78 ALA A C 1
ATOM 551 O O . ALA A 1 78 ? 0.252 -38.688 -7.785 1 96.12 78 ALA A O 1
ATOM 552 N N . ALA A 1 79 ? -0.301 -36.594 -8.164 1 97.19 79 ALA A N 1
ATOM 553 C CA . ALA A 1 79 ? -1.157 -36.938 -9.305 1 97.19 79 ALA A CA 1
ATOM 554 C C . ALA A 1 79 ? -0.335 -37.469 -10.477 1 97.19 79 ALA A C 1
ATOM 556 O O . ALA A 1 79 ? -0.759 -38.375 -11.18 1 97.19 79 ALA A O 1
ATOM 557 N N . LEU A 1 80 ? 0.835 -36.906 -10.711 1 97.75 80 LEU A N 1
ATOM 558 C CA . LEU A 1 80 ? 1.624 -37.188 -11.898 1 97.75 80 LEU A CA 1
ATOM 559 C C . LEU A 1 80 ? 2.576 -38.344 -11.664 1 97.75 80 LEU A C 1
ATOM 561 O O . LEU A 1 80 ? 3.137 -38.906 -12.609 1 97.75 80 LEU A O 1
ATOM 565 N N . GLU A 1 81 ? 2.748 -38.688 -10.43 1 95.12 81 GLU A N 1
ATOM 566 C CA . GLU A 1 81 ? 3.73 -39.688 -10.023 1 95.12 81 GLU A CA 1
ATOM 567 C C . GLU A 1 81 ? 3.57 -40.969 -10.82 1 95.12 81 GLU A C 1
ATOM 569 O O . GLU A 1 81 ? 4.562 -41.594 -11.203 1 95.12 81 GLU A O 1
ATOM 574 N N . PRO A 1 82 ? 2.381 -41.406 -11.148 1 95.19 82 PRO A N 1
ATOM 575 C CA . PRO A 1 82 ? 2.207 -42.656 -11.859 1 95.19 82 PRO A CA 1
ATOM 576 C C . PRO A 1 82 ? 2.688 -42.594 -13.312 1 95.19 82 PRO A C 1
ATOM 578 O O . PRO A 1 82 ? 2.797 -43.625 -13.969 1 95.19 82 PRO A O 1
ATOM 581 N N . VAL A 1 83 ? 2.936 -41.469 -13.836 1 96.44 83 VAL A N 1
ATOM 582 C CA . VAL A 1 83 ? 3.363 -41.312 -15.219 1 96.44 83 VAL A CA 1
ATOM 583 C C . VAL A 1 83 ? 4.883 -41.188 -15.281 1 96.44 83 VAL A C 1
ATOM 585 O O . VAL A 1 83 ? 5.445 -40.125 -15.047 1 96.44 83 VAL A O 1
ATOM 588 N N . PRO A 1 84 ? 5.559 -42.188 -15.672 1 94.06 84 PRO A N 1
ATOM 589 C CA . PRO A 1 84 ? 7.02 -42.188 -15.57 1 94.06 84 PRO A CA 1
ATOM 590 C C . PRO A 1 84 ? 7.695 -41.438 -16.703 1 94.06 84 PRO A C 1
ATOM 592 O O . PRO A 1 84 ? 8.836 -41 -16.562 1 94.06 84 PRO A O 1
ATOM 595 N N . ASP A 1 85 ? 7.023 -41.344 -17.844 1 96.38 85 ASP A N 1
ATOM 596 C CA . ASP A 1 85 ? 7.637 -40.75 -19.016 1 96.38 85 ASP A CA 1
ATOM 597 C C . ASP A 1 85 ? 6.773 -39.625 -19.578 1 96.38 85 ASP A C 1
ATOM 599 O O . ASP A 1 85 ? 5.633 -39.844 -19.984 1 96.38 85 ASP A O 1
ATOM 603 N N . LEU A 1 86 ? 7.359 -38.406 -19.609 1 97.19 86 LEU A N 1
ATOM 604 C CA . LEU A 1 86 ? 6.656 -37.219 -20.094 1 97.19 86 LEU A CA 1
ATOM 605 C C . LEU A 1 86 ? 7.316 -36.688 -21.359 1 97.19 86 LEU A C 1
ATOM 607 O O . LEU A 1 86 ? 7.125 -35.531 -21.719 1 97.19 86 LEU A O 1
ATOM 611 N N . THR A 1 87 ? 8.094 -37.5 -21.984 1 96 87 THR A N 1
ATOM 612 C CA . THR A 1 87 ? 8.766 -37.094 -23.203 1 96 87 THR A CA 1
ATOM 613 C C . THR A 1 87 ? 7.758 -36.594 -24.25 1 96 87 THR A C 1
ATOM 615 O O . THR A 1 87 ? 6.742 -37.281 -24.484 1 96 87 THR A O 1
ATOM 618 N N . GLY A 1 88 ? 8.047 -35.469 -24.797 1 94.5 88 GLY A N 1
ATOM 619 C CA . GLY A 1 88 ? 7.18 -34.906 -25.828 1 94.5 88 GLY A CA 1
ATOM 620 C C . GLY A 1 88 ? 6.066 -34.031 -25.266 1 94.5 88 GLY A C 1
ATOM 621 O O . GLY A 1 88 ? 5.297 -33.438 -26.016 1 94.5 88 GLY A O 1
ATOM 622 N N . THR A 1 89 ? 5.941 -33.938 -24.016 1 96.88 89 THR A N 1
ATOM 623 C CA . THR A 1 89 ? 4.906 -33.156 -23.344 1 96.88 89 THR A CA 1
ATOM 624 C C . THR A 1 89 ? 5.453 -31.812 -22.891 1 96.88 89 THR A C 1
ATOM 626 O O . THR A 1 89 ? 6.559 -31.734 -22.344 1 96.88 89 THR A O 1
ATOM 629 N N . THR A 1 90 ? 4.75 -30.766 -23.203 1 98.31 90 THR A N 1
ATOM 630 C CA . THR A 1 90 ? 4.934 -29.516 -22.469 1 98.31 90 THR A CA 1
ATOM 631 C C . THR A 1 90 ? 4.023 -29.453 -21.25 1 98.31 90 THR A C 1
ATOM 633 O O . THR A 1 90 ? 2.797 -29.438 -21.375 1 98.31 90 THR A O 1
ATOM 636 N N . LEU A 1 91 ? 4.676 -29.484 -20.125 1 98.62 91 LEU A N 1
ATOM 637 C CA . LEU A 1 91 ? 3.951 -29.438 -18.859 1 98.62 91 LEU A CA 1
ATOM 638 C C . LEU A 1 91 ? 3.943 -28.016 -18.297 1 98.62 91 LEU A C 1
ATOM 640 O O . LEU A 1 91 ? 5 -27.391 -18.156 1 98.62 91 LEU A O 1
ATOM 644 N N . VAL A 1 92 ? 2.732 -27.469 -18.031 1 98.44 92 VAL A N 1
ATOM 645 C CA . VAL A 1 92 ? 2.545 -26.172 -17.375 1 98.44 92 VAL A CA 1
ATOM 646 C C . VAL A 1 92 ? 1.871 -26.391 -16.016 1 98.44 92 VAL A C 1
ATOM 648 O O . VAL A 1 92 ? 0.794 -26.984 -15.938 1 98.44 92 VAL A O 1
ATOM 651 N N . ASN A 1 93 ? 2.508 -25.953 -15.008 1 98.19 93 ASN A N 1
ATOM 652 C CA . ASN A 1 93 ? 1.897 -26 -13.68 1 98.19 93 ASN A CA 1
ATOM 653 C C . ASN A 1 93 ? 1.493 -24.594 -13.211 1 98.19 93 ASN A C 1
ATOM 655 O O . ASN A 1 93 ? 2.273 -23.656 -13.32 1 98.19 93 ASN A O 1
ATOM 659 N N . VAL A 1 94 ? 0.263 -24.422 -12.742 1 95.81 94 VAL A N 1
ATOM 660 C CA . VAL A 1 94 ? -0.208 -23.109 -12.344 1 95.81 94 VAL A CA 1
ATOM 661 C C . VAL A 1 94 ? -0.704 -23.141 -10.898 1 95.81 94 VAL A C 1
ATOM 663 O O . VAL A 1 94 ? -1.525 -22.328 -10.492 1 95.81 94 VAL A O 1
ATOM 666 N N . GLY A 1 95 ? -0.232 -23.984 -10.07 1 85.88 95 GLY A N 1
ATOM 667 C CA . GLY A 1 95 ? -0.573 -24.016 -8.656 1 85.88 95 GLY A CA 1
ATOM 668 C C . GLY A 1 95 ? 0.204 -23.016 -7.828 1 85.88 95 GLY A C 1
ATOM 669 O O . GLY A 1 95 ? 1.119 -22.359 -8.328 1 85.88 95 GLY A O 1
ATOM 670 N N . THR A 1 96 ? -0.264 -22.828 -6.613 1 81.06 96 THR A N 1
ATOM 671 C CA . THR A 1 96 ? 0.389 -21.922 -5.684 1 81.06 96 THR A CA 1
ATOM 672 C C . THR A 1 96 ? 1.458 -22.641 -4.871 1 81.06 96 THR A C 1
ATOM 674 O O . THR A 1 96 ? 1.241 -23.766 -4.418 1 81.06 96 THR A O 1
ATOM 677 N N . GLY A 1 97 ? 2.617 -22.047 -4.805 1 83.12 97 GLY A N 1
ATOM 678 C CA . GLY A 1 97 ? 3.691 -22.641 -4.016 1 83.12 97 GLY A CA 1
ATOM 679 C C . GLY A 1 97 ? 4.902 -21.734 -3.898 1 83.12 97 GLY A C 1
ATOM 680 O O . GLY A 1 97 ? 4.973 -20.688 -4.555 1 83.12 97 GLY A O 1
ATOM 681 N N . ALA A 1 98 ? 5.801 -22.172 -3.041 1 88.56 98 ALA A N 1
ATOM 682 C CA . ALA A 1 98 ? 7.055 -21.453 -2.857 1 88.56 98 ALA A CA 1
ATOM 683 C C . ALA A 1 98 ? 7.984 -21.656 -4.051 1 88.56 98 ALA A C 1
ATOM 685 O O . ALA A 1 98 ? 7.945 -22.703 -4.703 1 88.56 98 ALA A O 1
ATOM 686 N N . PRO A 1 99 ? 8.844 -20.703 -4.332 1 91.56 99 PRO A N 1
ATOM 687 C CA . PRO A 1 99 ? 9.789 -20.812 -5.445 1 91.56 99 PRO A CA 1
ATOM 688 C C . PRO A 1 99 ? 10.641 -22.078 -5.367 1 91.56 99 PRO A C 1
ATOM 690 O O . PRO A 1 99 ? 10.969 -22.672 -6.398 1 91.56 99 PRO A O 1
ATOM 693 N N . SER A 1 100 ? 10.938 -22.547 -4.184 1 91.75 100 SER A N 1
ATOM 694 C CA . SER A 1 100 ? 11.719 -23.781 -4.039 1 91.75 100 SER A CA 1
ATOM 695 C C . SER A 1 100 ? 10.938 -24.984 -4.527 1 91.75 100 SER A C 1
ATOM 697 O O . SER A 1 100 ? 11.516 -25.906 -5.105 1 91.75 100 SER A O 1
ATOM 699 N N . GLU A 1 101 ? 9.656 -24.953 -4.281 1 93.12 101 GLU A N 1
ATOM 700 C CA . GLU A 1 101 ? 8.805 -26.016 -4.785 1 93.12 101 GLU A CA 1
ATOM 701 C C . GLU A 1 101 ? 8.727 -26 -6.309 1 93.12 101 GLU A C 1
ATOM 703 O O . GLU A 1 101 ? 8.719 -27.047 -6.953 1 93.12 101 GLU A O 1
ATOM 708 N N . VAL A 1 102 ? 8.68 -24.812 -6.832 1 95.06 102 VAL A N 1
ATOM 709 C CA . VAL A 1 102 ? 8.641 -24.641 -8.281 1 95.06 102 VAL A CA 1
ATOM 710 C C . VAL A 1 102 ? 9.898 -25.219 -8.914 1 95.06 102 VAL A C 1
ATOM 712 O O . VAL A 1 102 ? 9.82 -25.953 -9.898 1 95.06 102 VAL A O 1
ATOM 715 N N . GLU A 1 103 ? 11.047 -24.891 -8.328 1 95.19 103 GLU A N 1
ATOM 716 C CA . GLU A 1 103 ? 12.32 -25.391 -8.836 1 95.19 103 GLU A CA 1
ATOM 717 C C . GLU A 1 103 ? 12.391 -26.906 -8.773 1 95.19 103 GLU A C 1
ATOM 719 O O . GLU A 1 103 ? 12.789 -27.562 -9.742 1 95.19 103 GLU A O 1
ATOM 724 N N . SER A 1 104 ? 11.977 -27.453 -7.629 1 95.81 104 SER A N 1
ATOM 725 C CA . SER A 1 104 ? 11.984 -28.891 -7.453 1 95.81 104 SER A CA 1
ATOM 726 C C . SER A 1 104 ? 11.055 -29.578 -8.453 1 95.81 104 SER A C 1
ATOM 728 O O . SER A 1 104 ? 11.398 -30.625 -9.016 1 95.81 104 SER A O 1
ATOM 730 N N . PHE A 1 105 ? 9.961 -29.016 -8.656 1 97.06 105 PHE A N 1
ATOM 731 C CA . PHE A 1 105 ? 8.984 -29.562 -9.602 1 97.06 105 PHE A CA 1
ATOM 732 C C . PHE A 1 105 ? 9.523 -29.5 -11.023 1 97.06 105 PHE A C 1
ATOM 734 O O . PHE A 1 105 ? 9.32 -30.438 -11.812 1 97.06 105 PHE A O 1
ATOM 741 N N . GLY A 1 106 ? 10.156 -28.422 -11.383 1 96.75 106 GLY A N 1
ATOM 742 C CA . GLY A 1 106 ? 10.773 -28.297 -12.695 1 96.75 106 GLY A CA 1
ATOM 743 C C . GLY A 1 106 ? 11.844 -29.328 -12.961 1 96.75 106 GLY A C 1
ATOM 744 O O . GLY A 1 106 ? 11.906 -29.906 -14.047 1 96.75 106 GLY A O 1
ATOM 745 N N . LEU A 1 107 ? 12.664 -29.562 -11.938 1 96.81 107 LEU A N 1
ATOM 746 C CA . LEU A 1 107 ? 13.688 -30.594 -12.047 1 96.81 107 LEU A CA 1
ATOM 747 C C . LEU A 1 107 ? 13.047 -31.969 -12.234 1 96.81 107 LEU A C 1
ATOM 749 O O . LEU A 1 107 ? 13.484 -32.75 -13.086 1 96.81 107 LEU A O 1
ATOM 753 N N . TRP A 1 108 ? 12.086 -32.188 -11.445 1 97.62 108 TRP A N 1
ATOM 754 C CA . TRP A 1 108 ? 11.344 -33.469 -11.523 1 97.62 108 TRP A CA 1
ATOM 755 C C . TRP A 1 108 ? 10.773 -33.656 -12.922 1 97.62 108 TRP A C 1
ATOM 757 O O . TRP A 1 108 ? 10.914 -34.75 -13.5 1 97.62 108 TRP A O 1
ATOM 767 N N . ALA A 1 109 ? 10.125 -32.656 -13.477 1 97.69 109 ALA A N 1
ATOM 768 C CA . ALA A 1 109 ? 9.516 -32.719 -14.805 1 97.69 109 ALA A CA 1
ATOM 769 C C . ALA A 1 109 ? 10.578 -32.938 -15.875 1 97.69 109 ALA A C 1
ATOM 771 O O . ALA A 1 109 ? 10.383 -33.75 -16.797 1 97.69 109 ALA A O 1
ATOM 772 N N . GLY A 1 110 ? 11.664 -32.219 -15.742 1 96.69 110 GLY A N 1
ATOM 773 C CA . GLY A 1 110 ? 12.766 -32.344 -16.688 1 96.69 110 GLY A CA 1
ATOM 774 C C . GLY A 1 110 ? 13.359 -33.75 -16.688 1 96.69 110 GLY A C 1
ATOM 775 O O . GLY A 1 110 ? 13.688 -34.281 -17.75 1 96.69 110 GLY A O 1
ATOM 776 N N . GLU A 1 111 ? 13.508 -34.344 -15.547 1 96.81 111 GLU A N 1
ATOM 777 C CA . GLU A 1 111 ? 14.047 -35.688 -15.422 1 96.81 111 GLU A CA 1
ATOM 778 C C . GLU A 1 111 ? 13.156 -36.688 -16.125 1 96.81 111 GLU A C 1
ATOM 780 O O . GLU A 1 111 ? 13.617 -37.75 -16.547 1 96.81 111 GLU A O 1
ATOM 785 N N . ARG A 1 112 ? 11.969 -36.344 -16.297 1 97.12 112 ARG A N 1
ATOM 786 C CA . ARG A 1 112 ? 11.008 -37.25 -16.922 1 97.12 112 ARG A CA 1
ATOM 787 C C . ARG A 1 112 ? 10.812 -36.875 -18.391 1 97.12 112 ARG A C 1
ATOM 789 O O . ARG A 1 112 ? 9.945 -37.438 -19.062 1 97.12 112 ARG A O 1
ATOM 796 N N . GLY A 1 113 ? 11.508 -35.844 -18.828 1 96.94 113 GLY A N 1
ATOM 797 C CA . GLY A 1 113 ? 11.586 -35.531 -20.25 1 96.94 113 GLY A CA 1
ATOM 798 C C . GLY A 1 113 ? 10.656 -34.438 -20.688 1 96.94 113 GLY A C 1
ATOM 799 O O . GLY A 1 113 ? 10.602 -34.062 -21.859 1 96.94 113 GLY A O 1
ATOM 800 N N . ALA A 1 114 ? 9.953 -33.812 -19.859 1 97.75 114 ALA A N 1
ATOM 801 C CA . ALA A 1 114 ? 9 -32.75 -20.219 1 97.75 114 ALA A CA 1
ATOM 802 C C . ALA A 1 114 ? 9.703 -31.422 -20.422 1 97.75 114 ALA A C 1
ATOM 804 O O . ALA A 1 114 ? 10.688 -31.141 -19.734 1 97.75 114 ALA A O 1
ATOM 805 N N . GLU A 1 115 ? 9.203 -30.656 -21.391 1 97.56 115 GLU A N 1
ATOM 806 C CA . GLU A 1 115 ? 9.414 -29.203 -21.312 1 97.56 115 GLU A CA 1
ATOM 807 C C . GLU A 1 115 ? 8.516 -28.562 -20.266 1 97.56 115 GLU A C 1
ATOM 809 O O . GLU A 1 115 ? 7.34 -28.906 -20.156 1 97.56 115 GLU A O 1
ATOM 814 N N . TYR A 1 116 ? 9.102 -27.656 -19.484 1 98.25 116 TYR A N 1
ATOM 815 C CA . TYR A 1 116 ? 8.336 -27.219 -18.328 1 98.25 116 TYR A CA 1
ATOM 816 C C . TYR A 1 116 ? 8.203 -25.703 -18.297 1 98.25 116 TYR A C 1
ATOM 818 O O . TYR A 1 116 ? 9.188 -24.984 -18.484 1 98.25 116 TYR A O 1
ATOM 826 N N . LEU A 1 117 ? 6.98 -25.234 -18.078 1 98.12 117 LEU A N 1
ATOM 827 C CA . LEU A 1 117 ? 6.637 -23.859 -17.719 1 98.12 117 LEU A CA 1
ATOM 828 C C . LEU A 1 117 ? 5.914 -23.812 -16.375 1 98.12 117 LEU A C 1
ATOM 830 O O . LEU A 1 117 ? 5.066 -24.656 -16.094 1 98.12 117 LEU A O 1
ATOM 834 N N . ASP A 1 118 ? 6.301 -22.859 -15.586 1 98.19 118 ASP A N 1
ATOM 835 C CA . ASP A 1 118 ? 5.531 -22.562 -14.383 1 98.19 118 ASP A CA 1
ATOM 836 C C . ASP A 1 118 ? 4.727 -21.281 -14.555 1 98.19 118 ASP A C 1
ATOM 838 O O . ASP A 1 118 ? 5.219 -20.297 -15.117 1 98.19 118 ASP A O 1
ATOM 842 N N . GLY A 1 119 ? 3.502 -21.359 -14.102 1 97.06 119 GLY A N 1
ATOM 843 C CA . GLY A 1 119 ? 2.629 -20.203 -14.219 1 97.06 119 GLY A CA 1
ATOM 844 C C . GLY A 1 119 ? 2.043 -19.766 -12.883 1 97.06 119 GLY A C 1
ATOM 845 O O . GLY A 1 119 ? 1.672 -20.609 -12.062 1 97.06 119 GLY A O 1
ATOM 846 N N . SER A 1 120 ? 2.004 -18.484 -12.672 1 95.06 120 SER A N 1
ATOM 847 C CA . SER A 1 120 ? 1.323 -17.891 -11.516 1 95.06 120 SER A CA 1
ATOM 848 C C . SER A 1 120 ? 0.083 -17.109 -11.945 1 95.06 120 SER A C 1
ATOM 850 O O . SER A 1 120 ? 0.186 -16.125 -12.664 1 95.06 120 SER A O 1
ATOM 852 N N . ILE A 1 121 ? -1.038 -17.562 -11.469 1 93.56 121 ILE A N 1
ATOM 853 C CA . ILE A 1 121 ? -2.299 -16.938 -11.836 1 93.56 121 ILE A CA 1
ATOM 854 C C . ILE A 1 121 ? -2.559 -15.727 -10.938 1 93.56 121 ILE A C 1
ATOM 856 O O . ILE A 1 121 ? -2.553 -15.852 -9.711 1 93.56 121 ILE A O 1
ATOM 860 N N . LEU A 1 122 ? -2.678 -14.617 -11.57 1 89.88 122 LEU A N 1
ATOM 861 C CA . LEU A 1 122 ? -3.113 -13.391 -10.898 1 89.88 122 LEU A CA 1
ATOM 862 C C . LEU A 1 122 ? -4.57 -13.078 -11.234 1 89.88 122 LEU A C 1
ATOM 864 O O . LEU A 1 122 ? -4.855 -12.414 -12.227 1 89.88 122 LEU A O 1
ATOM 868 N N . GLY A 1 123 ? -5.449 -13.5 -10.461 1 86.06 123 GLY A N 1
ATOM 869 C CA . GLY A 1 123 ? -6.867 -13.328 -10.719 1 86.06 123 GLY A CA 1
ATOM 870 C C . GLY A 1 123 ? -7.719 -14.453 -10.164 1 86.06 123 GLY A C 1
ATOM 871 O O . GLY A 1 123 ? -7.191 -15.445 -9.656 1 86.06 123 GLY A O 1
ATOM 872 N N . TYR A 1 124 ? -9.047 -14.266 -10.234 1 85.38 124 TYR A N 1
ATOM 873 C CA . TYR A 1 124 ? -10.023 -15.242 -9.758 1 85.38 124 TYR A CA 1
ATOM 874 C C . TYR A 1 124 ? -10.594 -16.047 -10.914 1 85.38 124 TYR A C 1
ATOM 876 O O . TYR A 1 124 ? -10.484 -15.648 -12.078 1 85.38 124 TYR A O 1
ATOM 884 N N . PRO A 1 125 ? -11.188 -17.219 -10.547 1 90.5 125 PRO A N 1
ATOM 885 C CA . PRO A 1 125 ? -11.719 -18.094 -11.594 1 90.5 125 PRO A CA 1
ATOM 886 C C . PRO A 1 125 ? -12.688 -17.375 -12.531 1 90.5 125 PRO A C 1
ATOM 888 O O . PRO A 1 125 ? -12.641 -17.578 -13.742 1 90.5 125 PRO A O 1
ATOM 891 N N . ALA A 1 126 ? -13.438 -16.453 -12.039 1 89.06 126 ALA A N 1
ATOM 892 C CA . ALA A 1 126 ? -14.445 -15.75 -12.828 1 89.06 126 ALA A CA 1
ATOM 893 C C . ALA A 1 126 ? -13.797 -14.828 -13.852 1 89.06 126 ALA A C 1
ATOM 895 O O . ALA A 1 126 ? -14.438 -14.414 -14.82 1 89.06 126 ALA A O 1
ATOM 896 N N . GLU A 1 127 ? -12.508 -14.516 -13.602 1 90.94 127 GLU A N 1
ATOM 897 C CA . GLU A 1 127 ? -11.82 -13.562 -14.469 1 90.94 127 GLU A CA 1
ATOM 898 C C . GLU A 1 127 ? -11.047 -14.281 -15.57 1 90.94 127 GLU A C 1
ATOM 900 O O . GLU A 1 127 ? -10.555 -13.648 -16.516 1 90.94 127 GLU A O 1
ATOM 905 N N . ILE A 1 128 ? -11 -15.57 -15.477 1 94.31 128 ILE A N 1
ATOM 906 C CA . ILE A 1 128 ? -10.289 -16.344 -16.484 1 94.31 128 ILE A CA 1
ATOM 907 C C . ILE A 1 128 ? -10.977 -16.188 -17.844 1 94.31 128 ILE A C 1
ATOM 909 O O . ILE A 1 128 ? -12.211 -16.234 -17.922 1 94.31 128 ILE A O 1
ATOM 913 N N . GLY A 1 129 ? -10.211 -16.031 -18.875 1 93.94 129 GLY A N 1
ATOM 914 C CA . GLY A 1 129 ? -10.734 -15.812 -20.219 1 93.94 129 GLY A CA 1
ATOM 915 C C . GLY A 1 129 ? -10.945 -14.344 -20.547 1 93.94 129 GLY A C 1
ATOM 916 O O . GLY A 1 129 ? -11.297 -14 -21.672 1 93.94 129 GLY A O 1
ATOM 917 N N . THR A 1 130 ? -10.664 -13.492 -19.562 1 92.06 130 THR A N 1
ATOM 918 C CA . THR A 1 130 ? -10.852 -12.062 -19.734 1 92.06 130 THR A CA 1
ATOM 919 C C . THR A 1 130 ? -9.547 -11.305 -19.469 1 92.06 130 THR A C 1
ATOM 921 O O . THR A 1 130 ? -8.547 -11.906 -19.094 1 92.06 130 THR A O 1
ATOM 924 N N . GLU A 1 131 ? -9.617 -9.977 -19.656 1 89.44 131 GLU A N 1
ATOM 925 C CA . GLU A 1 131 ? -8.453 -9.133 -19.391 1 89.44 131 GLU A CA 1
ATOM 926 C C . GLU A 1 131 ? -8.32 -8.828 -17.906 1 89.44 131 GLU A C 1
ATOM 928 O O . GLU A 1 131 ? -7.355 -8.195 -17.469 1 89.44 131 GLU A O 1
ATOM 933 N N . GLY A 1 132 ? -9.211 -9.383 -17.141 1 84.31 132 GLY A N 1
ATOM 934 C CA . GLY A 1 132 ? -9.219 -9.148 -15.695 1 84.31 132 GLY A CA 1
ATOM 935 C C . GLY A 1 132 ? -8.258 -10.039 -14.938 1 84.31 132 GLY A C 1
ATOM 936 O O . GLY A 1 132 ? -7.992 -9.82 -13.758 1 84.31 132 GLY A O 1
ATOM 937 N N . ALA A 1 133 ? -7.723 -11.031 -15.609 1 89 133 ALA A N 1
ATOM 938 C CA . ALA A 1 133 ? -6.742 -11.938 -15.023 1 89 133 ALA A CA 1
ATOM 939 C C . ALA A 1 133 ? -5.465 -11.977 -15.852 1 89 133 ALA A C 1
ATOM 941 O O . ALA A 1 133 ? -5.469 -11.609 -17.031 1 89 133 ALA A O 1
ATOM 942 N N . ALA A 1 134 ? -4.41 -12.344 -15.172 1 91.25 134 ALA A N 1
ATOM 943 C CA . ALA A 1 134 ? -3.133 -12.547 -15.852 1 91.25 134 ALA A CA 1
ATOM 944 C C . ALA A 1 134 ? -2.414 -13.781 -15.312 1 91.25 134 ALA A C 1
ATOM 946 O O . ALA A 1 134 ? -2.639 -14.188 -14.172 1 91.25 134 ALA A O 1
ATOM 947 N N . ILE A 1 135 ? -1.66 -14.383 -16.188 1 96 135 ILE A N 1
ATOM 948 C CA . ILE A 1 135 ? -0.754 -15.445 -15.758 1 96 135 ILE A CA 1
ATOM 949 C C . ILE A 1 135 ? 0.682 -15.07 -16.125 1 96 135 ILE A C 1
ATOM 951 O O . ILE A 1 135 ? 0.968 -14.703 -17.266 1 96 135 ILE A O 1
ATOM 955 N N . LEU A 1 136 ? 1.567 -15.102 -15.133 1 96.25 136 LEU A N 1
ATOM 956 C CA . LEU A 1 136 ? 2.998 -14.969 -15.383 1 96.25 136 LEU A CA 1
ATOM 957 C C . LEU A 1 136 ? 3.643 -16.328 -15.586 1 96.25 136 LEU A C 1
ATOM 959 O O . LEU A 1 136 ? 3.453 -17.25 -14.773 1 96.25 136 LEU A O 1
ATOM 963 N N . TYR A 1 137 ? 4.348 -16.453 -16.703 1 97.69 137 TYR A N 1
ATOM 964 C CA . TYR A 1 137 ? 5.004 -17.719 -17 1 97.69 137 TYR A CA 1
ATOM 965 C C . TYR A 1 137 ? 6.52 -17.578 -16.906 1 97.69 137 TYR A C 1
ATOM 967 O O . TYR A 1 137 ? 7.078 -16.562 -17.328 1 97.69 137 TYR A O 1
ATOM 975 N N . SER A 1 138 ? 7.152 -18.594 -16.406 1 98.19 138 SER A N 1
ATOM 976 C CA . SER A 1 138 ? 8.609 -18.688 -16.422 1 98.19 138 SER A CA 1
ATOM 977 C C . SER A 1 138 ? 9.062 -20.125 -16.688 1 98.19 138 SER A C 1
ATOM 979 O O . SER A 1 138 ? 8.336 -21.062 -16.391 1 98.19 138 SER A O 1
ATOM 981 N N . GLY A 1 139 ? 10.258 -20.266 -17.25 1 97.88 139 GLY A N 1
ATOM 982 C CA . GLY A 1 139 ? 10.805 -21.562 -17.625 1 97.88 139 GLY A CA 1
ATOM 983 C C . GLY A 1 139 ? 11.188 -21.672 -19.078 1 97.88 139 GLY A C 1
ATOM 984 O O . GLY A 1 139 ? 11.727 -20.719 -19.656 1 97.88 139 GLY A O 1
ATOM 985 N N . SER A 1 140 ? 10.82 -22.781 -19.75 1 97.94 140 SER A N 1
ATOM 986 C CA . SER A 1 140 ? 11.281 -23.156 -21.078 1 97.94 140 SER A CA 1
ATOM 987 C C . SER A 1 140 ? 10.852 -22.141 -22.125 1 97.94 140 SER A C 1
ATOM 989 O O . SER A 1 140 ? 9.656 -21.969 -22.375 1 97.94 140 SER A O 1
ATOM 991 N N . GLU A 1 141 ? 11.812 -21.531 -22.734 1 96.69 141 GLU A N 1
ATOM 992 C CA . GLU A 1 141 ? 11.547 -20.609 -23.828 1 96.69 141 GLU A CA 1
ATOM 993 C C . GLU A 1 141 ? 10.922 -21.328 -25.016 1 96.69 141 GLU A C 1
ATOM 995 O O . GLU A 1 141 ? 10.062 -20.781 -25.703 1 96.69 141 GLU A O 1
ATOM 1000 N N . THR A 1 142 ? 11.367 -22.516 -25.219 1 96.81 142 THR A N 1
ATOM 1001 C CA . THR A 1 142 ? 10.844 -23.359 -26.297 1 96.81 142 THR A CA 1
ATOM 1002 C C . THR A 1 142 ? 9.359 -23.641 -26.094 1 96.81 142 THR A C 1
ATOM 1004 O O . THR A 1 142 ? 8.562 -23.531 -27.016 1 96.81 142 THR A O 1
ATOM 1007 N N . ALA A 1 143 ? 9.039 -24 -24.891 1 97.25 143 ALA A N 1
ATOM 1008 C CA . ALA A 1 143 ? 7.645 -24.266 -24.562 1 97.25 143 ALA A CA 1
ATOM 1009 C C . ALA A 1 143 ? 6.777 -23.031 -24.812 1 97.25 143 ALA A C 1
ATOM 1011 O O . ALA A 1 143 ? 5.68 -23.141 -25.359 1 97.25 143 ALA A O 1
ATOM 1012 N N . TRP A 1 144 ? 7.273 -21.906 -24.406 1 97.62 144 TRP A N 1
ATOM 1013 C CA . TRP A 1 144 ? 6.52 -20.672 -24.609 1 97.62 144 TRP A CA 1
ATOM 1014 C C . TRP A 1 144 ? 6.371 -20.359 -26.094 1 97.62 144 TRP A C 1
ATOM 1016 O O . TRP A 1 144 ? 5.301 -19.953 -26.547 1 97.62 144 TRP A O 1
ATOM 1026 N N . ALA A 1 145 ? 7.395 -20.5 -26.828 1 96.75 145 ALA A N 1
ATOM 1027 C CA . ALA A 1 145 ? 7.355 -20.266 -28.266 1 96.75 145 ALA A CA 1
ATOM 1028 C C . ALA A 1 145 ? 6.324 -21.156 -28.953 1 96.75 145 ALA A C 1
ATOM 1030 O O . ALA A 1 145 ? 5.629 -20.734 -29.875 1 96.75 145 ALA A O 1
ATOM 1031 N N . GLU A 1 146 ? 6.207 -22.312 -28.516 1 96.62 146 GLU A N 1
ATOM 1032 C CA . GLU A 1 146 ? 5.352 -23.312 -29.141 1 96.62 146 GLU A CA 1
ATOM 1033 C C . GLU A 1 146 ? 3.896 -23.141 -28.719 1 96.62 146 GLU A C 1
ATOM 1035 O O . GLU A 1 146 ? 2.982 -23.359 -29.516 1 96.62 146 GLU A O 1
ATOM 1040 N N . HIS A 1 147 ? 3.678 -22.766 -27.469 1 97.5 147 HIS A N 1
ATOM 1041 C CA . HIS A 1 147 ? 2.326 -22.875 -26.938 1 97.5 147 HIS A CA 1
ATOM 1042 C C . HIS A 1 147 ? 1.824 -21.531 -26.422 1 97.5 147 HIS A C 1
ATOM 1044 O O . HIS A 1 147 ? 0.72 -21.438 -25.875 1 97.5 147 HIS A O 1
ATOM 1050 N N . GLY A 1 148 ? 2.572 -20.469 -26.531 1 96.5 148 GLY A N 1
ATOM 1051 C CA . GLY A 1 148 ? 2.211 -19.156 -26.031 1 96.5 148 GLY A CA 1
ATOM 1052 C C . GLY A 1 148 ? 0.851 -18.688 -26.5 1 96.5 148 GLY A C 1
ATOM 1053 O O . GLY A 1 148 ? 0.079 -18.109 -25.734 1 96.5 148 GLY A O 1
ATOM 1054 N N . GLU A 1 149 ? 0.555 -18.953 -27.719 1 95.25 149 GLU A N 1
ATOM 1055 C CA . GLU A 1 149 ? -0.727 -18.531 -28.297 1 95.25 149 GLU A CA 1
ATOM 1056 C C . GLU A 1 149 ? -1.89 -19.219 -27.562 1 95.25 149 GLU A C 1
ATOM 1058 O O . GLU A 1 149 ? -2.896 -18.578 -27.266 1 95.25 149 GLU A O 1
ATOM 1063 N N . SER A 1 150 ? -1.788 -20.531 -27.328 1 95.75 150 SER A N 1
ATOM 1064 C CA . SER A 1 150 ? -2.816 -21.266 -26.594 1 95.75 150 SER A CA 1
ATOM 1065 C C . SER A 1 150 ? -2.93 -20.75 -25.156 1 95.75 150 SER A C 1
ATOM 1067 O O . SER A 1 150 ? -4.035 -20.625 -24.625 1 95.75 150 SER A O 1
ATOM 1069 N N . LEU A 1 151 ? -1.787 -20.438 -24.547 1 97.12 151 LEU A N 1
ATOM 1070 C CA . LEU A 1 151 ? -1.762 -20.031 -23.141 1 97.12 151 LEU A CA 1
ATOM 1071 C C . LEU A 1 151 ? -2.348 -18.625 -22.984 1 97.12 151 LEU A C 1
ATOM 1073 O O . LEU A 1 151 ? -2.92 -18.312 -21.938 1 97.12 151 LEU A O 1
ATOM 1077 N N . THR A 1 152 ? -2.305 -17.781 -24.016 1 95.94 152 THR A N 1
ATOM 1078 C CA . THR A 1 152 ? -2.85 -16.422 -23.953 1 95.94 152 THR A CA 1
ATOM 1079 C C . THR A 1 152 ? -4.367 -16.438 -24.109 1 95.94 152 THR A C 1
ATOM 1081 O O . THR A 1 152 ? -5.035 -15.438 -23.859 1 95.94 152 THR A O 1
ATOM 1084 N N . LEU A 1 153 ? -4.938 -17.625 -24.5 1 95.12 153 LEU A N 1
ATOM 1085 C CA . LEU A 1 153 ? -6.387 -17.781 -24.484 1 95.12 153 LEU A CA 1
ATOM 1086 C C . LEU A 1 153 ? -6.914 -17.812 -23.062 1 95.12 153 LEU A C 1
ATOM 1088 O O . LEU A 1 153 ? -8.086 -17.5 -22.828 1 95.12 153 LEU A O 1
ATOM 1092 N N . LEU A 1 154 ? -6.051 -18.188 -22.141 1 96.44 154 LEU A N 1
ATOM 1093 C CA . LEU A 1 154 ? -6.445 -18.25 -20.734 1 96.44 154 LEU A CA 1
ATOM 1094 C C . LEU A 1 154 ? -6.629 -16.844 -20.172 1 96.44 154 LEU A C 1
ATOM 1096 O O . LEU A 1 154 ? -7.566 -16.594 -19.406 1 96.44 154 LEU A O 1
ATOM 1100 N N . THR A 1 155 ? -5.672 -16.016 -20.469 1 92.88 155 THR A N 1
ATOM 1101 C CA . THR A 1 155 ? -5.691 -14.594 -20.125 1 92.88 155 THR A CA 1
ATOM 1102 C C . THR A 1 155 ? -4.922 -13.781 -21.156 1 92.88 155 THR A C 1
ATOM 1104 O O . THR A 1 155 ? -3.721 -13.984 -21.359 1 92.88 155 THR A O 1
ATOM 1107 N N . PRO A 1 156 ? -5.57 -12.828 -21.75 1 88.75 156 PRO A N 1
ATOM 1108 C CA . PRO A 1 156 ? -4.953 -12.094 -22.859 1 88.75 156 PRO A CA 1
ATOM 1109 C C . PRO A 1 156 ? -3.707 -11.32 -22.438 1 88.75 156 PRO A C 1
ATOM 1111 O O . PRO A 1 156 ? -2.834 -11.047 -23.266 1 88.75 156 PRO A O 1
ATOM 1114 N N . VAL A 1 157 ? -3.604 -11.062 -21.188 1 85.88 157 VAL A N 1
ATOM 1115 C CA . VAL A 1 157 ? -2.494 -10.211 -20.766 1 85.88 157 VAL A CA 1
ATOM 1116 C C . VAL A 1 157 ? -1.38 -11.07 -20.172 1 85.88 157 VAL A C 1
ATOM 1118 O O . VAL A 1 157 ? -0.421 -10.555 -19.594 1 85.88 157 VAL A O 1
ATOM 1121 N N . SER A 1 158 ? -1.436 -12.391 -20.359 1 90.5 158 SER A N 1
ATOM 1122 C CA . SER A 1 158 ? -0.402 -13.305 -19.875 1 90.5 158 SER A CA 1
ATOM 1123 C C . SER A 1 158 ? 0.932 -13.039 -20.562 1 90.5 158 SER A C 1
ATOM 1125 O O . SER A 1 158 ? 0.965 -12.633 -21.734 1 90.5 158 SER A O 1
ATOM 1127 N N . VAL A 1 159 ? 2.016 -13.242 -19.797 1 93.31 159 VAL A N 1
ATOM 1128 C CA . VAL A 1 159 ? 3.326 -12.938 -20.359 1 93.31 159 VAL A CA 1
ATOM 1129 C C . VAL A 1 159 ? 4.359 -13.93 -19.844 1 93.31 159 VAL A C 1
ATOM 1131 O O . VAL A 1 159 ? 4.219 -14.461 -18.734 1 93.31 159 VAL A O 1
ATOM 1134 N N . TRP A 1 160 ? 5.305 -14.297 -20.719 1 97.38 160 TRP A N 1
ATOM 1135 C CA . TRP A 1 160 ? 6.512 -15.008 -20.312 1 97.38 160 TRP A CA 1
ATOM 1136 C C . TRP A 1 160 ? 7.555 -14.047 -19.75 1 97.38 160 TRP A C 1
ATOM 1138 O O . TRP A 1 160 ? 7.922 -13.07 -20.422 1 97.38 160 TRP A O 1
ATOM 1148 N N . VAL A 1 161 ? 8.102 -14.359 -18.516 1 96.81 161 VAL A N 1
ATOM 1149 C CA . VAL A 1 161 ? 8.828 -13.289 -17.828 1 96.81 161 VAL A CA 1
ATOM 1150 C C . VAL A 1 161 ? 10.297 -13.68 -17.656 1 96.81 161 VAL A C 1
ATOM 1152 O O . VAL A 1 161 ? 11.156 -12.828 -17.453 1 96.81 161 VAL A O 1
ATOM 1155 N N . SER A 1 162 ? 10.586 -15.039 -17.734 1 97.19 162 SER A N 1
ATOM 1156 C CA . SER A 1 162 ? 11.969 -15.398 -17.469 1 97.19 162 SER A CA 1
ATOM 1157 C C . SER A 1 162 ? 12.242 -16.859 -17.828 1 97.19 162 SER A C 1
ATOM 1159 O O . SER A 1 162 ? 11.328 -17.688 -17.812 1 97.19 162 SER A O 1
ATOM 1161 N N . ARG A 1 163 ? 13.555 -17.172 -18.172 1 96.81 163 ARG A N 1
ATOM 1162 C CA . ARG A 1 163 ? 14.016 -18.547 -18.375 1 96.81 163 ARG A CA 1
ATOM 1163 C C . ARG A 1 163 ? 14.164 -19.266 -17.031 1 96.81 163 ARG A C 1
ATOM 1165 O O . ARG A 1 163 ? 14.055 -20.484 -16.969 1 96.81 163 ARG A O 1
ATOM 1172 N N . ASP A 1 164 ? 14.398 -18.484 -16 1 96.94 164 ASP A N 1
ATOM 1173 C CA . ASP A 1 164 ? 14.469 -19.062 -14.664 1 96.94 164 ASP A CA 1
ATOM 1174 C C . ASP A 1 164 ? 13.078 -19.469 -14.172 1 96.94 164 ASP A C 1
ATOM 1176 O O . ASP A 1 164 ? 12.227 -18.609 -13.93 1 96.94 164 ASP A O 1
ATOM 1180 N N . VAL A 1 165 ? 12.844 -20.734 -13.898 1 97.06 165 VAL A N 1
ATOM 1181 C CA . VAL A 1 165 ? 11.523 -21.344 -13.742 1 97.06 165 VAL A CA 1
ATOM 1182 C C . VAL A 1 165 ? 10.852 -20.797 -12.492 1 97.06 165 VAL A C 1
ATOM 1184 O O . VAL A 1 165 ? 9.617 -20.75 -12.406 1 97.06 165 VAL A O 1
ATOM 1187 N N . LYS A 1 166 ? 11.609 -20.266 -11.594 1 96.06 166 LYS A N 1
ATOM 1188 C CA . LYS A 1 166 ? 11.023 -19.875 -10.305 1 96.06 166 LYS A CA 1
ATOM 1189 C C . LYS A 1 166 ? 10.531 -18.438 -10.336 1 96.06 166 LYS A C 1
ATOM 1191 O O . LYS A 1 166 ? 9.82 -18 -9.43 1 96.06 166 LYS A O 1
ATOM 1196 N N . ILE A 1 167 ? 10.797 -17.641 -11.344 1 96.69 167 ILE A N 1
ATOM 1197 C CA . ILE A 1 167 ? 10.656 -16.188 -11.289 1 96.69 167 ILE A CA 1
ATOM 1198 C C . ILE A 1 167 ? 9.172 -15.812 -11.234 1 96.69 167 ILE A C 1
ATOM 1200 O O . ILE A 1 167 ? 8.789 -14.883 -10.523 1 96.69 167 ILE A O 1
ATOM 1204 N N . ALA A 1 168 ? 8.328 -16.5 -11.961 1 96.31 168 ALA A N 1
ATOM 1205 C CA . ALA A 1 168 ? 6.895 -16.219 -11.891 1 96.31 168 ALA A CA 1
ATOM 1206 C C . ALA A 1 168 ? 6.379 -16.359 -10.461 1 96.31 168 ALA A C 1
ATOM 1208 O O . ALA A 1 168 ? 5.613 -15.516 -9.984 1 96.31 168 ALA A O 1
ATOM 1209 N N . SER A 1 169 ? 6.828 -17.406 -9.836 1 94.81 169 SER A N 1
ATOM 1210 C CA . SER A 1 169 ? 6.43 -17.625 -8.445 1 94.81 169 SER A CA 1
ATOM 1211 C C . SER A 1 169 ? 7.016 -16.562 -7.527 1 94.81 169 SER A C 1
ATOM 1213 O O . SER A 1 169 ? 6.344 -16.094 -6.602 1 94.81 169 SER A O 1
ATOM 1215 N N . VAL A 1 170 ? 8.273 -16.172 -7.734 1 95.38 170 VAL A N 1
ATOM 1216 C CA . VAL A 1 170 ? 8.922 -15.133 -6.957 1 95.38 170 VAL A CA 1
ATOM 1217 C C . VAL A 1 170 ? 8.125 -13.828 -7.07 1 95.38 170 VAL A C 1
ATOM 1219 O O . VAL A 1 170 ? 7.875 -13.164 -6.062 1 95.38 170 VAL A O 1
ATOM 1222 N N . LEU A 1 171 ? 7.688 -13.531 -8.289 1 95.06 171 LEU A N 1
ATOM 1223 C CA . LEU A 1 171 ? 6.922 -12.312 -8.531 1 95.06 171 LEU A CA 1
ATOM 1224 C C . LEU A 1 171 ? 5.562 -12.383 -7.844 1 95.06 171 LEU A C 1
ATOM 1226 O O . LEU A 1 171 ? 5.105 -11.398 -7.262 1 95.06 171 LEU A O 1
ATOM 1230 N N . ASN A 1 172 ? 4.957 -13.508 -7.859 1 93.31 172 ASN A N 1
ATOM 1231 C CA . ASN A 1 172 ? 3.672 -13.672 -7.188 1 93.31 172 ASN A CA 1
ATOM 1232 C C . ASN A 1 172 ? 3.805 -13.5 -5.676 1 93.31 172 ASN A C 1
ATOM 1234 O O . ASN A 1 172 ? 3.031 -12.766 -5.059 1 93.31 172 ASN A O 1
ATOM 1238 N N . VAL A 1 173 ? 4.754 -14.188 -5.125 1 93.81 173 VAL A N 1
ATOM 1239 C CA . VAL A 1 173 ? 4.996 -14.109 -3.689 1 93.81 173 VAL A CA 1
ATOM 1240 C C . VAL A 1 173 ? 5.312 -12.664 -3.299 1 93.81 173 VAL A C 1
ATOM 1242 O O . VAL A 1 173 ? 4.781 -12.148 -2.311 1 93.81 173 VAL A O 1
ATOM 1245 N N . GLY A 1 174 ? 6.133 -12.008 -4.078 1 94.62 174 GLY A N 1
ATOM 1246 C CA . GLY A 1 174 ? 6.586 -10.664 -3.771 1 94.62 174 GLY A CA 1
ATOM 1247 C C . GLY A 1 174 ? 5.516 -9.609 -3.994 1 94.62 174 GLY A C 1
ATOM 1248 O O . GLY A 1 174 ? 5.18 -8.852 -3.08 1 94.62 174 GLY A O 1
ATOM 1249 N N . LEU A 1 175 ? 4.906 -9.547 -5.203 1 93.56 175 LEU A N 1
ATOM 1250 C CA . LEU A 1 175 ? 3.994 -8.477 -5.582 1 93.56 175 LEU A CA 1
ATOM 1251 C C . LEU A 1 175 ? 2.619 -8.68 -4.953 1 93.56 175 LEU A C 1
ATOM 1253 O O . LEU A 1 175 ? 1.983 -7.719 -4.512 1 93.56 175 LEU A O 1
ATOM 1257 N N . VAL A 1 176 ? 2.18 -9.906 -4.883 1 92.38 176 VAL A N 1
ATOM 1258 C CA . VAL A 1 176 ? 0.844 -10.164 -4.352 1 92.38 176 VAL A CA 1
ATOM 1259 C C . VAL A 1 176 ? 0.924 -10.43 -2.852 1 92.38 176 VAL A C 1
ATOM 1261 O O . VAL A 1 176 ? 0.269 -9.742 -2.059 1 92.38 176 VAL A O 1
ATOM 1264 N N . GLY A 1 177 ? 1.758 -11.312 -2.49 1 93.56 177 GLY A N 1
ATOM 1265 C CA . GLY A 1 177 ? 1.826 -11.734 -1.101 1 93.56 177 GLY A CA 1
ATOM 1266 C C . GLY A 1 177 ? 2.43 -10.688 -0.185 1 93.56 177 GLY A C 1
ATOM 1267 O O . GLY A 1 177 ? 1.824 -10.312 0.822 1 93.56 177 GLY A O 1
ATOM 1268 N N . MET A 1 178 ? 3.559 -10.188 -0.587 1 95.12 178 MET A N 1
ATOM 1269 C CA . MET A 1 178 ? 4.348 -9.383 0.336 1 95.12 178 MET A CA 1
ATOM 1270 C C . MET A 1 178 ? 4.059 -7.895 0.141 1 95.12 178 MET A C 1
ATOM 1272 O O . MET A 1 178 ? 4.414 -7.074 0.986 1 95.12 178 MET A O 1
ATOM 1276 N N . PHE A 1 179 ? 3.404 -7.531 -0.96 1 96 179 PHE A N 1
ATOM 1277 C CA . PHE A 1 179 ? 3.109 -6.117 -1.144 1 96 179 PHE A CA 1
ATOM 1278 C C . PHE A 1 179 ? 1.606 -5.871 -1.141 1 96 179 PHE A C 1
ATOM 1280 O O . PHE A 1 179 ? 1.08 -5.215 -0.24 1 96 179 PHE A O 1
ATOM 1287 N N . LEU A 1 180 ? 0.848 -6.457 -2.102 1 94.62 180 LEU A N 1
ATOM 1288 C CA . LEU A 1 180 ? -0.569 -6.164 -2.287 1 94.62 180 LEU A CA 1
ATOM 1289 C C . LEU A 1 180 ? -1.354 -6.438 -1.008 1 94.62 180 LEU A C 1
ATOM 1291 O O . LEU A 1 180 ? -2.08 -5.57 -0.52 1 94.62 180 LEU A O 1
ATOM 1295 N N . VAL A 1 181 ? -1.193 -7.602 -0.432 1 96 181 VAL A N 1
ATOM 1296 C CA . VAL A 1 181 ? -2.004 -8 0.712 1 96 181 VAL A CA 1
ATOM 1297 C C . VAL A 1 181 ? -1.67 -7.125 1.917 1 96 181 VAL A C 1
ATOM 1299 O O . VAL A 1 181 ? -2.566 -6.566 2.553 1 96 181 VAL A O 1
ATOM 1302 N N . PRO A 1 182 ? -0.365 -6.879 2.191 1 97.5 182 PRO A N 1
ATOM 1303 C CA . PRO A 1 182 ? -0.046 -5.973 3.295 1 97.5 182 PRO A CA 1
ATOM 1304 C C . PRO A 1 182 ? -0.542 -4.547 3.053 1 97.5 182 PRO A C 1
ATOM 1306 O O . PRO A 1 182 ? -0.995 -3.879 3.984 1 97.5 182 P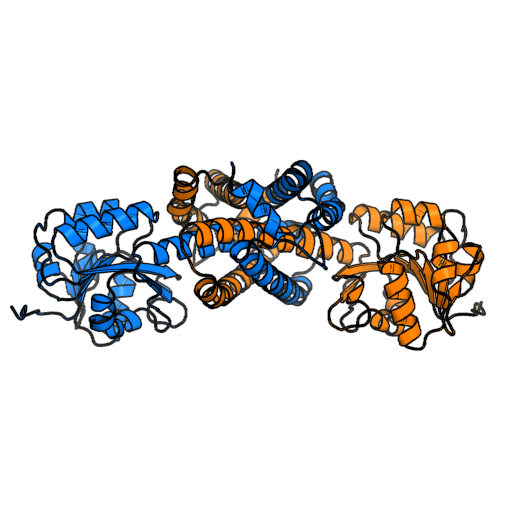RO A O 1
ATOM 1309 N N . ALA A 1 183 ? -0.437 -4.051 1.824 1 96.94 183 ALA A N 1
ATOM 1310 C CA . ALA A 1 183 ? -0.902 -2.699 1.514 1 96.94 183 ALA A CA 1
ATOM 1311 C C . ALA A 1 183 ? -2.402 -2.568 1.758 1 96.94 183 ALA A C 1
ATOM 1313 O O . ALA A 1 183 ? -2.859 -1.571 2.322 1 96.94 183 ALA A O 1
ATOM 1314 N N . VAL A 1 184 ? -3.162 -3.557 1.377 1 96.5 184 VAL A N 1
ATOM 1315 C CA . VAL A 1 184 ? -4.605 -3.523 1.596 1 96.5 184 VAL A CA 1
ATOM 1316 C C . VAL A 1 184 ? -4.902 -3.637 3.088 1 96.5 184 VAL A C 1
ATOM 1318 O O . VAL A 1 184 ? -5.812 -2.975 3.598 1 96.5 184 VAL A O 1
ATOM 1321 N N . SER A 1 185 ? -4.164 -4.5 3.764 1 97.56 185 SER A N 1
ATOM 1322 C CA . SER A 1 185 ? -4.336 -4.621 5.207 1 97.56 185 SER A CA 1
ATOM 1323 C C . SER A 1 185 ? -4.074 -3.289 5.906 1 97.56 185 SER A C 1
ATOM 1325 O O . SER A 1 185 ? -4.789 -2.922 6.84 1 97.56 185 SER A O 1
ATOM 1327 N N . ALA A 1 186 ? -3.01 -2.6 5.492 1 97.38 186 ALA A N 1
ATOM 1328 C CA . ALA A 1 186 ? -2.725 -1.272 6.035 1 97.38 186 ALA A CA 1
ATOM 1329 C C . ALA A 1 186 ? -3.889 -0.317 5.789 1 97.38 186 ALA A C 1
ATOM 1331 O O . ALA A 1 186 ? -4.234 0.486 6.66 1 97.38 186 ALA A O 1
ATOM 1332 N N . TYR A 1 187 ? -4.473 -0.407 4.641 1 97 187 TYR A N 1
ATOM 1333 C CA . TYR A 1 187 ? -5.59 0.471 4.316 1 97 187 TYR A CA 1
ATOM 1334 C C . TYR A 1 187 ? -6.809 0.144 5.168 1 97 187 TYR A C 1
ATOM 1336 O O . TYR A 1 187 ? -7.574 1.039 5.539 1 97 187 TYR A O 1
ATOM 1344 N N . VAL A 1 188 ? -7.023 -1.146 5.461 1 97.44 188 VAL A N 1
ATOM 1345 C CA . VAL A 1 188 ? -8.102 -1.514 6.367 1 97.44 188 VAL A CA 1
ATOM 1346 C C . VAL A 1 188 ? -7.895 -0.84 7.723 1 97.44 188 VAL A C 1
ATOM 1348 O O . VAL A 1 188 ? -8.828 -0.274 8.289 1 97.44 188 VAL A O 1
ATOM 1351 N N . GLU A 1 189 ? -6.707 -0.885 8.227 1 96.88 189 GLU A N 1
ATOM 1352 C CA . GLU A 1 189 ? -6.402 -0.23 9.492 1 96.88 189 GLU A CA 1
ATOM 1353 C C . GLU A 1 189 ? -6.66 1.271 9.414 1 96.88 189 GLU A C 1
ATOM 1355 O O . GLU A 1 189 ? -7.316 1.841 10.289 1 96.88 189 GLU A O 1
ATOM 1360 N N . ALA A 1 190 ? -6.168 1.871 8.352 1 96 190 ALA A N 1
ATOM 1361 C CA . ALA A 1 190 ? -6.297 3.314 8.164 1 96 190 ALA A CA 1
ATOM 1362 C C . ALA A 1 190 ? -7.762 3.725 8.047 1 96 190 ALA A C 1
ATOM 1364 O O . ALA A 1 190 ? -8.195 4.688 8.688 1 96 190 ALA A O 1
ATOM 1365 N N . SER A 1 191 ? -8.516 2.971 7.266 1 96.44 191 SER A N 1
ATOM 1366 C CA . SER A 1 191 ? -9.922 3.307 7.047 1 96.44 191 SER A CA 1
ATOM 1367 C C . SER A 1 191 ? -10.742 3.082 8.305 1 96.44 191 SER A C 1
ATOM 1369 O O . SER A 1 191 ? -11.672 3.838 8.586 1 96.44 191 SER A O 1
ATOM 1371 N N . THR A 1 192 ? -10.406 1.972 9.031 1 95.94 192 THR A N 1
ATOM 1372 C CA . THR A 1 192 ? -11.062 1.746 10.312 1 95.94 192 THR A CA 1
ATOM 1373 C C . THR A 1 192 ? -10.914 2.961 11.219 1 95.94 192 THR A C 1
ATOM 1375 O O . THR A 1 192 ? -11.883 3.426 11.82 1 95.94 192 THR A O 1
ATOM 1378 N N . TYR A 1 193 ? -9.758 3.512 11.273 1 95.56 193 TYR A N 1
ATOM 1379 C CA . TYR A 1 193 ? -9.461 4.691 12.078 1 95.56 193 TYR A CA 1
ATOM 1380 C C . TYR A 1 193 ? -10.211 5.91 11.555 1 95.56 193 TYR A C 1
ATOM 1382 O O . TYR A 1 193 ? -10.945 6.562 12.305 1 95.56 193 TYR A O 1
ATOM 1390 N N . MET A 1 194 ? -10.086 6.227 10.289 1 95.56 194 MET A N 1
ATOM 1391 C CA . MET A 1 194 ? -10.602 7.469 9.719 1 95.56 194 MET A CA 1
ATOM 1392 C C . MET A 1 194 ? -12.133 7.496 9.766 1 95.56 194 MET A C 1
ATOM 1394 O O . MET A 1 194 ? -12.727 8.492 10.18 1 95.56 194 MET A O 1
ATOM 1398 N N . LEU A 1 195 ? -12.75 6.375 9.359 1 95.12 195 LEU A N 1
ATOM 1399 C CA . LEU A 1 195 ? -14.203 6.305 9.43 1 95.12 195 LEU A CA 1
ATOM 1400 C C . LEU A 1 195 ? -14.688 6.379 10.875 1 95.12 195 LEU A C 1
ATOM 1402 O O . LEU A 1 195 ? -15.688 7.039 11.172 1 95.12 195 LEU A O 1
ATOM 1406 N N . GLY A 1 196 ? -13.914 5.75 11.781 1 93.06 196 GLY A N 1
ATOM 1407 C CA . GLY A 1 196 ? -14.242 5.809 13.195 1 93.06 196 GLY A CA 1
ATOM 1408 C C . GLY A 1 196 ? -14.141 7.207 13.773 1 93.06 196 GLY A C 1
ATOM 1409 O O . GLY A 1 196 ? -14.805 7.523 14.766 1 93.06 196 GLY A O 1
ATOM 1410 N N . GLN A 1 197 ? -13.344 8.062 13.148 1 93.69 197 GLN A N 1
ATOM 1411 C CA . GLN A 1 197 ? -13.133 9.422 13.633 1 93.69 197 GLN A CA 1
ATOM 1412 C C . GLN A 1 197 ? -14.078 10.406 12.945 1 93.69 197 GLN A C 1
ATOM 1414 O O . GLN A 1 197 ? -13.984 11.617 13.156 1 93.69 197 GLN A O 1
ATOM 1419 N N . GLY A 1 198 ? -14.883 9.914 12.016 1 93.75 198 GLY A N 1
ATOM 1420 C CA . GLY A 1 198 ? -15.93 10.758 11.469 1 93.75 198 GLY A CA 1
ATOM 1421 C C . GLY A 1 198 ? -15.664 11.18 10.031 1 93.75 198 GLY A C 1
ATOM 1422 O O . GLY A 1 198 ? -16.406 11.984 9.469 1 93.75 198 GLY A O 1
ATOM 1423 N N . VAL A 1 199 ? -14.688 10.664 9.414 1 96.19 199 VAL A N 1
ATOM 1424 C CA . VAL A 1 199 ? -14.477 10.93 7.992 1 96.19 199 VAL A CA 1
ATOM 1425 C C . VAL A 1 199 ? -15.547 10.219 7.168 1 96.19 199 VAL A C 1
ATOM 1427 O O . VAL A 1 199 ? -15.812 9.031 7.371 1 96.19 199 VAL A O 1
ATOM 1430 N N . ASP A 1 200 ? -16.172 10.984 6.285 1 94.38 200 ASP A N 1
ATOM 1431 C CA . ASP A 1 200 ? -17.203 10.328 5.477 1 94.38 200 ASP A CA 1
ATOM 1432 C C . ASP A 1 200 ? -16.578 9.656 4.254 1 94.38 200 ASP A C 1
ATOM 1434 O O . ASP A 1 200 ? -15.5 10.039 3.805 1 94.38 200 ASP A O 1
ATOM 1438 N N . GLN A 1 201 ? -17.312 8.641 3.758 1 94.31 201 GLN A N 1
ATOM 1439 C CA . GLN A 1 201 ? -16.828 7.812 2.668 1 94.31 201 GLN A CA 1
ATOM 1440 C C . GLN A 1 201 ? -16.578 8.641 1.411 1 94.31 201 GLN A C 1
ATOM 1442 O O . GLN A 1 201 ? -15.555 8.477 0.744 1 94.31 201 GLN A O 1
ATOM 1447 N N . PRO A 1 202 ? -17.438 9.578 1.014 1 94.19 202 PRO A N 1
ATOM 1448 C CA . PRO A 1 202 ? -17.203 10.352 -0.204 1 94.19 202 PRO A CA 1
ATOM 1449 C C . PRO A 1 202 ? -15.891 11.141 -0.147 1 94.19 202 PRO A C 1
ATOM 1451 O O . PRO A 1 202 ? -15.172 11.227 -1.148 1 94.19 202 PRO A O 1
ATOM 1454 N N . LEU A 1 203 ? -15.602 11.68 1.033 1 93.44 203 LEU A N 1
ATOM 1455 C CA . LEU A 1 203 ? -14.359 12.422 1.197 1 93.44 203 LEU A CA 1
ATOM 1456 C C . LEU A 1 203 ? -13.156 11.492 1.054 1 93.44 203 LEU A C 1
ATOM 1458 O O . LEU A 1 203 ? -12.18 11.828 0.375 1 93.44 203 LEU A O 1
ATOM 1462 N N . LEU A 1 204 ? -13.227 10.344 1.687 1 93.38 204 LEU A N 1
ATOM 1463 C CA . LEU A 1 204 ? -12.148 9.367 1.587 1 93.38 204 LEU A CA 1
ATOM 1464 C C . LEU A 1 204 ? -11.969 8.906 0.145 1 93.38 204 LEU A C 1
ATOM 1466 O O . LEU A 1 204 ? -10.836 8.797 -0.338 1 93.38 204 LEU A O 1
ATOM 1470 N N . ASP A 1 205 ? -13.039 8.672 -0.573 1 91.81 205 ASP A N 1
ATOM 1471 C CA . ASP A 1 205 ? -12.992 8.266 -1.974 1 91.81 205 ASP A CA 1
ATOM 1472 C C . ASP A 1 205 ? -12.297 9.32 -2.832 1 91.81 205 ASP A C 1
ATOM 1474 O O . ASP A 1 205 ? -11.578 8.984 -3.771 1 91.81 205 ASP A O 1
ATOM 1478 N N . ALA A 1 206 ? -12.484 10.523 -2.504 1 89.69 206 ALA A N 1
ATOM 1479 C CA . ALA A 1 206 ? -11.945 11.625 -3.287 1 89.69 206 ALA A CA 1
ATOM 1480 C C . ALA A 1 206 ? -10.445 11.781 -3.049 1 89.69 206 ALA A C 1
ATOM 1482 O O . ALA A 1 206 ? -9.703 12.164 -3.957 1 89.69 206 ALA A O 1
ATOM 1483 N N . LEU A 1 207 ? -9.969 11.445 -1.883 1 90.69 207 LEU A N 1
ATOM 1484 C CA . LEU A 1 207 ? -8.602 11.773 -1.509 1 90.69 207 LEU A CA 1
ATOM 1485 C C . LEU A 1 207 ? -7.691 10.555 -1.672 1 90.69 207 LEU A C 1
ATOM 1487 O O . LEU A 1 207 ? -6.473 10.703 -1.8 1 90.69 207 LEU A O 1
ATOM 1491 N N . THR A 1 208 ? -8.219 9.336 -1.717 1 89.38 208 THR A N 1
ATOM 1492 C CA . THR A 1 208 ? -7.449 8.102 -1.714 1 89.38 208 THR A CA 1
ATOM 1493 C C . THR A 1 208 ? -6.602 7.988 -2.979 1 89.38 208 THR A C 1
ATOM 1495 O O . THR A 1 208 ? -5.445 7.566 -2.922 1 89.38 208 THR A O 1
ATOM 1498 N N . PRO A 1 209 ? -7.117 8.43 -4.156 1 84.81 209 PRO A N 1
ATOM 1499 C CA . PRO A 1 209 ? -6.301 8.328 -5.367 1 84.81 209 PRO A CA 1
ATOM 1500 C C . PRO A 1 209 ? -4.988 9.094 -5.262 1 84.81 209 PRO A C 1
ATOM 1502 O O . PRO A 1 209 ? -3.957 8.633 -5.754 1 84.81 209 PRO A O 1
ATOM 1505 N N . ALA A 1 210 ? -4.992 10.211 -4.621 1 82.19 210 ALA A N 1
ATOM 1506 C CA . ALA A 1 210 ? -3.766 10.984 -4.449 1 82.19 210 ALA A CA 1
ATOM 1507 C C . ALA A 1 210 ? -2.77 10.25 -3.559 1 82.19 210 ALA A C 1
ATOM 1509 O O . ALA A 1 210 ? -1.561 10.297 -3.799 1 82.19 210 ALA A O 1
ATOM 1510 N N . ALA A 1 211 ? -3.275 9.633 -2.555 1 84.25 211 ALA A N 1
ATOM 1511 C CA . ALA A 1 211 ? -2.416 8.828 -1.689 1 84.25 211 ALA A CA 1
ATOM 1512 C C . ALA A 1 211 ? -1.759 7.695 -2.473 1 84.25 211 ALA A C 1
ATOM 1514 O O . ALA A 1 211 ? -0.562 7.438 -2.316 1 84.25 211 ALA A O 1
ATOM 1515 N N . PHE A 1 212 ? -2.471 7.074 -3.412 1 87.31 212 PHE A N 1
ATOM 1516 C CA . PHE A 1 212 ? -1.947 5.988 -4.234 1 87.31 212 PHE A CA 1
ATOM 1517 C C . PHE A 1 212 ? -0.867 6.496 -5.18 1 87.31 212 PHE A C 1
ATOM 1519 O O . PHE A 1 212 ? 0.14 5.82 -5.398 1 87.31 212 PHE A O 1
ATOM 1526 N N . ALA A 1 213 ? -1.149 7.648 -5.703 1 83.5 213 ALA A N 1
ATOM 1527 C CA . ALA A 1 213 ? -0.144 8.234 -6.586 1 83.5 213 ALA A CA 1
ATOM 1528 C C . ALA A 1 213 ? 1.175 8.445 -5.852 1 83.5 213 ALA A C 1
ATOM 1530 O O . ALA A 1 213 ? 2.25 8.203 -6.406 1 83.5 213 ALA A O 1
ATOM 1531 N N . SER A 1 214 ? 1.077 8.836 -4.605 1 85.56 214 SER A N 1
ATOM 1532 C CA . SER A 1 214 ? 2.266 9.039 -3.781 1 85.56 214 SER A CA 1
ATOM 1533 C C . SER A 1 214 ? 2.969 7.715 -3.494 1 85.56 214 SER A C 1
ATOM 1535 O O . SER A 1 214 ? 4.199 7.637 -3.543 1 85.56 214 SER A O 1
ATOM 1537 N N . VAL A 1 215 ? 2.209 6.684 -3.189 1 88.69 215 VAL A N 1
ATOM 1538 C CA . VAL A 1 215 ? 2.775 5.359 -2.941 1 88.69 215 VAL A CA 1
ATOM 1539 C C . VAL A 1 215 ? 3.502 4.867 -4.191 1 88.69 215 VAL A C 1
ATOM 1541 O O . VAL A 1 215 ? 4.625 4.367 -4.105 1 88.69 215 VAL A O 1
ATOM 1544 N N . GLN A 1 216 ? 2.867 5.039 -5.332 1 86.62 216 GLN A N 1
ATOM 1545 C CA . GLN A 1 216 ? 3.447 4.578 -6.59 1 86.62 216 GLN A CA 1
ATOM 1546 C C . GLN A 1 216 ? 4.77 5.285 -6.879 1 86.62 216 GLN A C 1
ATOM 1548 O O . GLN A 1 216 ? 5.738 4.652 -7.297 1 86.62 216 GLN A O 1
ATOM 1553 N N . SER A 1 217 ? 4.82 6.602 -6.691 1 85.19 217 SER A N 1
ATOM 1554 C CA . SER A 1 217 ? 6.047 7.363 -6.906 1 85.19 217 SER A CA 1
ATOM 1555 C C . SER A 1 217 ? 7.16 6.898 -5.977 1 85.19 217 SER A C 1
ATOM 1557 O O . SER A 1 217 ? 8.312 6.758 -6.398 1 85.19 217 SER A O 1
ATOM 1559 N N . GLU A 1 218 ? 6.805 6.664 -4.754 1 87.81 218 GLU A N 1
ATOM 1560 C CA . GLU A 1 218 ? 7.797 6.242 -3.77 1 87.81 218 GLU A CA 1
ATOM 1561 C C . GLU A 1 218 ? 8.312 4.836 -4.07 1 87.81 218 GLU A C 1
ATOM 1563 O O . GLU A 1 218 ? 9.492 4.547 -3.869 1 87.81 218 GLU A O 1
ATOM 1568 N N . THR A 1 219 ? 7.449 3.939 -4.523 1 90.38 219 THR A N 1
ATOM 1569 C CA . THR A 1 219 ? 7.848 2.564 -4.801 1 90.38 219 THR A CA 1
ATOM 1570 C C . THR A 1 219 ? 8.844 2.512 -5.957 1 90.38 219 THR A C 1
ATOM 1572 O O . THR A 1 219 ? 9.75 1.677 -5.965 1 90.38 219 THR A O 1
ATOM 1575 N N . ALA A 1 220 ? 8.711 3.398 -6.961 1 88.44 220 ALA A N 1
ATOM 1576 C CA . ALA A 1 220 ? 9.68 3.467 -8.047 1 88.44 220 ALA A CA 1
ATOM 1577 C C . ALA A 1 220 ? 11.07 3.838 -7.527 1 88.44 220 ALA A C 1
ATOM 1579 O O . ALA A 1 220 ? 12.078 3.279 -7.969 1 88.44 220 ALA A O 1
ATOM 1580 N N . ARG A 1 221 ? 11.109 4.727 -6.594 1 90.44 221 ARG A N 1
ATOM 1581 C CA . ARG A 1 221 ? 12.375 5.137 -5.992 1 90.44 221 ARG A CA 1
ATOM 1582 C C . ARG A 1 221 ? 12.984 4.004 -5.176 1 90.44 221 ARG A C 1
ATOM 1584 O O . ARG A 1 221 ? 14.203 3.828 -5.16 1 90.44 221 ARG A O 1
ATOM 1591 N N . VAL A 1 222 ? 12.141 3.242 -4.551 1 93.62 222 VAL A N 1
ATOM 1592 C CA . VAL A 1 222 ? 12.57 2.133 -3.711 1 93.62 222 VAL A CA 1
ATOM 1593 C C . VAL A 1 222 ? 13.305 1.097 -4.559 1 93.62 222 VAL A C 1
ATOM 1595 O O . VAL A 1 222 ? 14.406 0.668 -4.207 1 93.62 222 VAL A O 1
ATOM 1598 N N . VAL A 1 223 ? 12.742 0.695 -5.66 1 94.75 223 VAL A N 1
ATOM 1599 C CA . VAL A 1 223 ? 13.32 -0.344 -6.504 1 94.75 223 VAL A CA 1
ATOM 1600 C C . VAL A 1 223 ? 14.672 0.118 -7.043 1 94.75 223 VAL A C 1
ATOM 1602 O O . VAL A 1 223 ? 15.648 -0.637 -7.016 1 94.75 223 VAL A O 1
ATOM 1605 N N . THR A 1 224 ? 14.742 1.366 -7.52 1 94.62 224 THR A N 1
ATOM 1606 C CA . THR A 1 224 ? 15.977 1.911 -8.07 1 94.62 224 THR A CA 1
ATOM 1607 C C . THR A 1 224 ? 17.062 1.957 -7.008 1 94.62 224 THR A C 1
ATOM 1609 O O . THR A 1 224 ? 18.219 1.594 -7.273 1 94.62 224 THR A O 1
ATOM 1612 N N . ALA A 1 225 ? 16.703 2.383 -5.812 1 96.44 225 ALA A N 1
ATOM 1613 C CA . ALA A 1 225 ? 17.672 2.488 -4.723 1 96.44 225 ALA A CA 1
ATOM 1614 C C . ALA A 1 225 ? 18.219 1.116 -4.328 1 96.44 225 ALA A C 1
ATOM 1616 O O . ALA A 1 225 ? 19.422 0.939 -4.168 1 96.44 225 ALA A O 1
ATOM 1617 N N . ILE A 1 226 ? 17.375 0.12 -4.199 1 96.19 226 ILE A N 1
ATOM 1618 C CA . ILE A 1 226 ? 17.797 -1.217 -3.795 1 96.19 226 ILE A CA 1
ATOM 1619 C C . ILE A 1 226 ? 18.656 -1.84 -4.895 1 96.19 226 ILE A C 1
ATOM 1621 O O . ILE A 1 226 ? 19.703 -2.434 -4.613 1 96.19 226 ILE A O 1
ATOM 1625 N N . ALA A 1 227 ? 18.219 -1.687 -6.137 1 95 227 ALA A N 1
ATOM 1626 C CA . ALA A 1 227 ? 18.938 -2.277 -7.262 1 95 227 ALA A CA 1
ATOM 1627 C C . ALA A 1 227 ? 20.328 -1.672 -7.398 1 95 227 ALA A C 1
ATOM 1629 O O . ALA A 1 227 ? 21.281 -2.377 -7.719 1 95 227 ALA A O 1
ATOM 1630 N N . SER A 1 228 ? 20.5 -0.373 -7.16 1 95.56 228 SER A N 1
ATOM 1631 C CA . SER A 1 228 ? 21.766 0.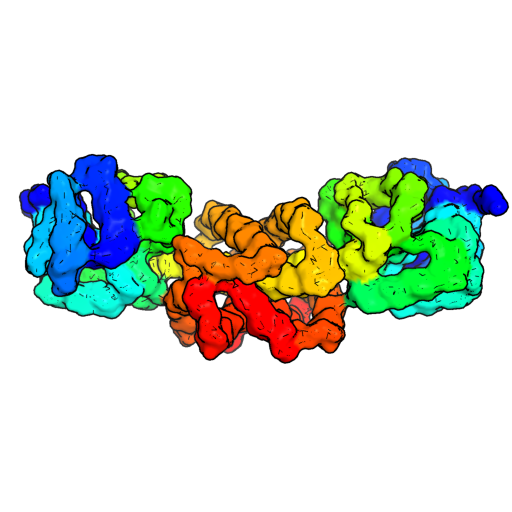314 -7.34 1 95.56 228 SER A CA 1
ATOM 1632 C C . SER A 1 228 ? 22.625 0.249 -6.074 1 95.56 228 SER A C 1
ATOM 1634 O O . SER A 1 228 ? 23.844 0.428 -6.129 1 95.56 228 SER A O 1
ATOM 1636 N N . GLY A 1 229 ? 21.969 0.134 -4.949 1 95.56 229 GLY A N 1
ATOM 1637 C CA . GLY A 1 229 ? 22.656 0.176 -3.666 1 95.56 229 GLY A CA 1
ATOM 1638 C C . GLY A 1 229 ? 22.906 1.588 -3.174 1 95.56 229 GLY A C 1
ATOM 1639 O O . GLY A 1 229 ? 23.594 1.785 -2.172 1 95.56 229 GLY A O 1
ATOM 1640 N N . ASP A 1 230 ? 22.375 2.543 -3.891 1 97.25 230 ASP A N 1
ATOM 1641 C CA . ASP A 1 230 ? 22.484 3.943 -3.494 1 97.25 230 ASP A CA 1
ATOM 1642 C C . ASP A 1 230 ? 21.234 4.414 -2.775 1 97.25 230 ASP A C 1
ATOM 1644 O O . ASP A 1 230 ? 20.172 4.586 -3.4 1 97.25 230 ASP A O 1
ATOM 1648 N N . PHE A 1 231 ? 21.391 4.703 -1.526 1 97.5 231 PHE A N 1
ATOM 1649 C CA . PHE A 1 231 ? 20.234 5.035 -0.707 1 97.5 231 PHE A CA 1
ATOM 1650 C C . PHE A 1 231 ? 20.25 6.504 -0.311 1 97.5 231 PHE A C 1
ATOM 1652 O O . PHE A 1 231 ? 19.5 6.926 0.569 1 97.5 231 PHE A O 1
ATOM 1659 N N . THR A 1 232 ? 21.094 7.273 -0.964 1 96 232 THR A N 1
ATOM 1660 C CA . THR A 1 232 ? 21.109 8.703 -0.702 1 96 232 THR A CA 1
ATOM 1661 C C . THR A 1 232 ? 19.812 9.359 -1.173 1 96 232 THR A C 1
ATOM 1663 O O . THR A 1 232 ? 19.172 8.867 -2.102 1 96 232 THR A O 1
ATOM 1666 N N . THR A 1 233 ? 19.375 10.352 -0.425 1 91.06 233 THR A N 1
ATOM 1667 C CA . THR A 1 233 ? 18.141 11.023 -0.803 1 91.06 233 THR A CA 1
ATOM 1668 C C . THR A 1 233 ? 18.234 12.523 -0.564 1 91.06 233 THR A C 1
ATOM 1670 O O . THR A 1 233 ? 18.984 12.969 0.318 1 91.06 233 THR A O 1
ATOM 1673 N N . ASP A 1 234 ? 17.547 13.258 -1.426 1 83.88 234 ASP A N 1
ATOM 1674 C CA . ASP A 1 234 ? 17.375 14.688 -1.224 1 83.88 234 ASP A CA 1
ATOM 1675 C C . ASP A 1 234 ? 15.961 15.023 -0.762 1 83.88 234 ASP A C 1
ATOM 1677 O O . ASP A 1 234 ? 15.602 16.188 -0.631 1 83.88 234 ASP A O 1
ATOM 1681 N N . GLN A 1 235 ? 15.219 14.047 -0.526 1 81.19 235 GLN A N 1
ATOM 1682 C CA . GLN A 1 235 ? 13.828 14.234 -0.114 1 81.19 235 GLN A CA 1
ATOM 1683 C C . GLN A 1 235 ? 13.656 13.945 1.374 1 81.19 235 GLN A C 1
ATOM 1685 O O . GLN A 1 235 ? 14.188 14.664 2.219 1 81.19 235 GLN A O 1
ATOM 1690 N N . ALA A 1 236 ? 13.078 12.844 1.787 1 88 236 ALA A N 1
ATOM 1691 C CA . ALA A 1 236 ? 12.844 12.508 3.188 1 88 236 ALA A CA 1
ATOM 1692 C C . ALA A 1 236 ? 13.703 11.312 3.611 1 88 236 ALA A C 1
ATOM 1694 O O . ALA A 1 236 ? 13.82 10.336 2.871 1 88 236 ALA A O 1
ATOM 1695 N N . THR A 1 237 ? 14.344 11.477 4.77 1 94.31 237 THR A N 1
ATOM 1696 C CA . THR A 1 237 ? 15.148 10.398 5.336 1 94.31 237 THR A CA 1
ATOM 1697 C C . THR A 1 237 ? 14.289 9.469 6.184 1 94.31 237 THR A C 1
ATOM 1699 O O . THR A 1 237 ? 13.125 9.766 6.461 1 94.31 237 THR A O 1
ATOM 1702 N N . ILE A 1 238 ? 14.875 8.273 6.527 1 96.62 238 ILE A N 1
ATOM 1703 C CA . ILE A 1 238 ? 14.211 7.344 7.434 1 96.62 238 ILE A CA 1
ATOM 1704 C C . ILE A 1 238 ? 13.859 8.062 8.742 1 96.62 238 ILE A C 1
ATOM 1706 O O . ILE A 1 238 ? 12.758 7.887 9.273 1 96.62 238 ILE A O 1
ATOM 1710 N N . ALA A 1 239 ? 14.75 8.922 9.211 1 93.56 239 ALA A N 1
ATOM 1711 C CA . ALA A 1 239 ? 14.5 9.672 10.438 1 93.56 239 ALA A CA 1
ATOM 1712 C C . ALA A 1 239 ? 13.328 10.625 10.266 1 93.56 239 ALA A C 1
ATOM 1714 O O . ALA A 1 239 ? 12.531 10.812 11.188 1 93.56 239 ALA A O 1
ATOM 1715 N N . THR A 1 240 ? 13.266 11.242 9.102 1 89.31 240 THR A N 1
ATOM 1716 C CA . THR A 1 240 ? 12.156 12.133 8.805 1 89.31 240 THR A CA 1
ATOM 1717 C C . THR A 1 240 ? 10.828 11.383 8.852 1 89.31 240 THR A C 1
ATOM 1719 O O . THR A 1 240 ? 9.852 11.875 9.43 1 89.31 240 THR A O 1
ATOM 1722 N N . TYR A 1 241 ? 10.766 10.172 8.266 1 92.06 241 TYR A N 1
ATOM 1723 C CA . TYR A 1 241 ? 9.555 9.359 8.297 1 92.06 241 TYR A CA 1
ATOM 1724 C C . TYR A 1 241 ? 9.195 8.969 9.727 1 92.06 241 TYR A C 1
ATOM 1726 O O . TYR A 1 241 ? 8.031 9.07 10.125 1 92.06 241 TYR A O 1
ATOM 1734 N N . ALA A 1 242 ? 10.219 8.562 10.477 1 92.25 242 ALA A N 1
ATOM 1735 C CA . ALA A 1 242 ? 9.984 8.133 11.852 1 92.25 242 ALA A CA 1
ATOM 1736 C C . ALA A 1 242 ? 9.398 9.266 12.688 1 92.25 242 ALA A C 1
ATOM 1738 O O . ALA A 1 242 ? 8.438 9.062 13.43 1 92.25 242 ALA A O 1
ATOM 1739 N N . GLN A 1 243 ? 9.875 10.414 12.531 1 84.62 243 GLN A N 1
ATOM 1740 C CA . GLN A 1 243 ? 9.391 11.578 13.273 1 84.62 243 GLN A CA 1
ATOM 1741 C C . GLN A 1 243 ? 7.988 11.969 12.828 1 84.62 243 GLN A C 1
ATOM 1743 O O . GLN A 1 243 ? 7.184 12.438 13.633 1 84.62 243 GLN A O 1
ATOM 1748 N N . GLY A 1 244 ? 7.719 11.734 11.602 1 85.38 244 GLY A N 1
ATOM 1749 C CA . GLY A 1 244 ? 6.422 12.102 11.047 1 85.38 244 GLY A CA 1
ATOM 1750 C C . GLY A 1 244 ? 5.297 11.203 11.531 1 85.38 244 GLY A C 1
ATOM 1751 O O . GLY A 1 244 ? 4.121 11.539 11.375 1 85.38 244 GLY A O 1
ATOM 1752 N N . LEU A 1 245 ? 5.668 10.078 12.156 1 90.31 245 LEU A N 1
ATOM 1753 C CA . LEU A 1 245 ? 4.637 9.117 12.547 1 90.31 245 LEU A CA 1
ATOM 1754 C C . LEU A 1 245 ? 4.281 9.281 14.023 1 90.31 245 LEU A C 1
ATOM 1756 O O . LEU A 1 245 ? 3.467 8.516 14.555 1 90.31 245 LEU A O 1
ATOM 1760 N N . ASP A 1 246 ? 4.793 10.242 14.695 1 81.94 246 ASP A N 1
ATOM 1761 C CA . ASP A 1 246 ? 4.516 10.461 16.109 1 81.94 246 ASP A CA 1
ATOM 1762 C C . ASP A 1 246 ? 3.021 10.641 16.359 1 81.94 246 ASP A C 1
ATOM 1764 O O . ASP A 1 246 ? 2.471 10.07 17.312 1 81.94 246 ASP A O 1
ATOM 1768 N N . GLY A 1 247 ? 2.4 11.406 15.523 1 77.75 247 GLY A N 1
ATOM 1769 C CA . GLY A 1 247 ? 0.964 11.602 15.641 1 77.75 247 GLY A CA 1
ATOM 1770 C C . GLY A 1 247 ? 0.176 10.305 15.539 1 77.75 247 GLY A C 1
ATOM 1771 O O . GLY A 1 247 ? -0.762 10.086 16.312 1 77.75 247 GLY A O 1
ATOM 1772 N N . ALA A 1 248 ? 0.611 9.508 14.617 1 83.62 248 ALA A N 1
ATOM 1773 C CA . ALA A 1 248 ? -0.073 8.234 14.43 1 83.62 248 ALA A CA 1
ATOM 1774 C C . ALA A 1 248 ? 0.164 7.301 15.625 1 83.62 248 ALA A C 1
ATOM 1776 O O . ALA A 1 248 ? -0.73 6.551 16.016 1 83.62 248 ALA A O 1
ATOM 1777 N N . ILE A 1 249 ? 1.319 7.316 16.156 1 86.88 249 ILE A N 1
ATOM 1778 C CA . ILE A 1 249 ? 1.648 6.52 17.344 1 86.88 249 ILE A CA 1
ATOM 1779 C C . ILE A 1 249 ? 0.762 6.941 18.516 1 86.88 249 ILE A C 1
ATOM 1781 O O . ILE A 1 249 ? 0.228 6.094 19.234 1 86.88 249 ILE A O 1
ATOM 1785 N N . ASP A 1 250 ? 0.557 8.188 18.625 1 85 250 ASP A N 1
ATOM 1786 C CA . ASP A 1 250 ? -0.278 8.703 19.703 1 85 250 ASP A CA 1
ATOM 1787 C C . ASP A 1 250 ? -1.733 8.281 19.531 1 85 250 ASP A C 1
ATOM 1789 O O . ASP A 1 250 ? -2.43 8.008 20.516 1 85 250 ASP A O 1
ATOM 1793 N N . VAL A 1 251 ? -2.172 8.25 18.328 1 82.5 251 VAL A N 1
ATOM 1794 C CA . VAL A 1 251 ? -3.537 7.836 18.016 1 82.5 251 VAL A CA 1
ATOM 1795 C C . VAL A 1 251 ? -3.771 6.41 18.516 1 82.5 251 VAL A C 1
ATOM 1797 O O . VAL A 1 251 ? -4.844 6.094 19.031 1 82.5 251 VAL A O 1
ATOM 1800 N N . MET A 1 252 ? -2.811 5.543 18.281 1 82.38 252 MET A N 1
ATOM 1801 C CA . MET A 1 252 ? -2.924 4.164 18.75 1 82.38 252 MET A CA 1
ATOM 1802 C C . MET A 1 252 ? -3.164 4.121 20.266 1 82.38 252 MET A C 1
ATOM 1804 O O . MET A 1 252 ? -4 3.354 20.734 1 82.38 252 MET A O 1
ATOM 1808 N N . LYS A 1 253 ? -2.531 4.98 20.938 1 81.31 253 LYS A N 1
ATOM 1809 C CA . LYS A 1 253 ? -2.65 5.043 22.391 1 81.31 253 LYS A CA 1
ATOM 1810 C C . LYS A 1 253 ? -4.012 5.594 22.797 1 81.31 253 LYS A C 1
ATOM 1812 O O . LYS A 1 253 ? -4.613 5.113 23.766 1 81.31 253 LYS A O 1
ATOM 1817 N N . GLU A 1 254 ? -4.52 6.473 22.078 1 84.06 254 GLU A N 1
ATOM 1818 C CA . GLU A 1 254 ? -5.723 7.207 22.453 1 84.06 254 GLU A CA 1
ATOM 1819 C C . GLU A 1 254 ? -6.98 6.441 22.062 1 84.06 254 GLU A C 1
ATOM 1821 O O . GLU A 1 254 ? -8.008 6.543 22.734 1 84.06 254 GLU A O 1
ATOM 1826 N N . THR A 1 255 ? -6.973 5.699 20.953 1 84 255 THR A N 1
ATOM 1827 C CA . THR A 1 255 ? -8.188 5.117 20.391 1 84 255 THR A CA 1
ATOM 1828 C C . THR A 1 255 ? -8.336 3.66 20.828 1 84 255 THR A C 1
ATOM 1830 O O . THR A 1 255 ? -9.422 3.086 20.719 1 84 255 THR A O 1
ATOM 1833 N N . GLY A 1 256 ? -7.258 3.02 21.25 1 84.38 256 GLY A N 1
ATOM 1834 C CA . GLY A 1 256 ? -7.289 1.604 21.578 1 84.38 256 GLY A CA 1
ATOM 1835 C C . GLY A 1 256 ? -7.234 0.707 20.359 1 84.38 256 GLY A C 1
ATOM 1836 O O . GLY A 1 256 ? -7.367 -0.513 20.469 1 84.38 256 GLY A O 1
ATOM 1837 N N . LEU A 1 257 ? -7.043 1.262 19.219 1 90.12 257 LEU A N 1
ATOM 1838 C CA . LEU A 1 257 ? -6.875 0.469 18 1 90.12 257 LEU A CA 1
ATOM 1839 C C . LEU A 1 257 ? -5.621 -0.399 18.094 1 90.12 257 LEU A C 1
ATOM 1841 O O . LEU A 1 257 ? -4.652 -0.031 18.75 1 90.12 257 LEU A O 1
ATOM 1845 N N . ASN A 1 258 ? -5.738 -1.574 17.484 1 90.88 258 ASN A N 1
ATOM 1846 C CA . ASN A 1 258 ? -4.594 -2.477 17.375 1 90.88 258 ASN A CA 1
ATOM 1847 C C . ASN A 1 258 ? -4.145 -2.648 15.93 1 90.88 258 ASN A C 1
ATOM 1849 O O . ASN A 1 258 ? -4.266 -3.736 15.367 1 90.88 258 ASN A O 1
ATOM 1853 N N . PRO A 1 259 ? -3.57 -1.599 15.352 1 95.06 259 PRO A N 1
ATOM 1854 C CA . PRO A 1 259 ? -3.115 -1.674 13.961 1 95.06 259 PRO A CA 1
ATOM 1855 C C . PRO A 1 259 ? -1.753 -2.352 13.82 1 95.06 259 PRO A C 1
ATOM 1857 O O . PRO A 1 259 ? -0.727 -1.671 13.75 1 95.06 259 PRO A O 1
ATOM 1860 N N . ARG A 1 260 ? -1.713 -3.688 13.664 1 95.88 260 ARG A N 1
ATOM 1861 C CA . ARG A 1 260 ? -0.495 -4.492 13.695 1 95.88 260 ARG A CA 1
ATOM 1862 C C . ARG A 1 260 ? 0.433 -4.125 12.547 1 95.88 260 ARG A C 1
ATOM 1864 O O . ARG A 1 260 ? 1.656 -4.137 12.695 1 95.88 260 ARG A O 1
ATOM 1871 N N . VAL A 1 261 ? -0.119 -3.879 11.367 1 97.81 261 VAL A N 1
ATOM 1872 C CA . VAL A 1 261 ? 0.692 -3.557 10.203 1 97.81 261 VAL A CA 1
ATOM 1873 C C . VAL A 1 261 ? 1.395 -2.217 10.414 1 97.81 261 VAL A C 1
ATOM 1875 O O . VAL A 1 261 ? 2.594 -2.09 10.156 1 97.81 261 VAL A O 1
ATOM 1878 N N . PHE A 1 262 ? 0.638 -1.244 10.914 1 97 262 PHE A N 1
ATOM 1879 C CA . PHE A 1 262 ? 1.222 0.052 11.242 1 97 262 PHE A CA 1
ATOM 1880 C C . PHE A 1 262 ? 2.301 -0.092 12.305 1 97 262 PHE A C 1
ATOM 1882 O O . PHE A 1 262 ? 3.387 0.477 12.18 1 97 262 PHE A O 1
ATOM 1889 N N . ALA A 1 263 ? 2.008 -0.861 13.359 1 95.88 263 ALA A N 1
ATOM 1890 C CA . ALA A 1 263 ? 2.973 -1.065 14.438 1 95.88 263 ALA A CA 1
ATOM 1891 C C . ALA A 1 263 ? 4.258 -1.696 13.914 1 95.88 263 ALA A C 1
ATOM 1893 O O . ALA A 1 263 ? 5.355 -1.316 14.32 1 95.88 263 ALA A O 1
ATOM 1894 N N . ALA A 1 264 ? 4.164 -2.615 13.031 1 96.94 264 ALA A N 1
ATOM 1895 C CA . ALA A 1 264 ? 5.328 -3.258 12.43 1 96.94 264 ALA A CA 1
ATOM 1896 C C . ALA A 1 264 ? 6.145 -2.262 11.609 1 96.94 264 ALA A C 1
ATOM 1898 O O . ALA A 1 264 ? 7.375 -2.344 11.57 1 96.94 264 ALA A O 1
ATOM 1899 N N . THR A 1 265 ? 5.48 -1.381 10.938 1 97.75 265 THR A N 1
ATOM 1900 C CA . THR A 1 265 ? 6.145 -0.331 10.172 1 97.75 265 THR A CA 1
ATOM 1901 C C . THR A 1 265 ? 6.98 0.56 11.086 1 97.75 265 THR A C 1
ATOM 1903 O O . THR A 1 265 ? 8.125 0.885 10.766 1 97.75 265 THR A O 1
ATOM 1906 N N . ILE A 1 266 ? 6.375 0.939 12.219 1 96.19 266 ILE A N 1
ATOM 1907 C CA . ILE A 1 266 ? 7.09 1.747 13.203 1 96.19 266 ILE A CA 1
ATOM 1908 C C . ILE A 1 266 ? 8.328 0.993 13.688 1 96.19 266 ILE A C 1
ATOM 1910 O O . ILE A 1 266 ? 9.406 1.575 13.82 1 96.19 266 ILE A O 1
ATOM 1914 N N . GLU A 1 267 ? 8.18 -0.272 13.93 1 95.69 267 GLU A N 1
ATOM 1915 C CA . GLU A 1 267 ? 9.297 -1.097 14.367 1 95.69 267 GLU A CA 1
ATOM 1916 C C . GLU A 1 267 ? 10.422 -1.104 13.336 1 95.69 267 GLU A C 1
ATOM 1918 O O . GLU A 1 267 ? 11.602 -1.021 13.695 1 95.69 267 GLU A O 1
ATOM 1923 N N . ASN A 1 268 ? 10.094 -1.234 12.078 1 96.44 268 ASN A N 1
ATOM 1924 C CA . ASN A 1 268 ? 11.094 -1.204 11.016 1 96.44 268 ASN A CA 1
ATOM 1925 C C . ASN A 1 268 ? 11.852 0.121 11 1 96.44 268 ASN A C 1
ATOM 1927 O O . ASN A 1 268 ? 13.078 0.139 10.898 1 96.44 268 ASN A O 1
ATOM 1931 N N . LEU A 1 269 ? 11.109 1.194 11.062 1 96.75 269 LEU A N 1
ATOM 1932 C CA . LEU A 1 269 ? 11.734 2.514 11.023 1 96.75 269 LEU A CA 1
ATOM 1933 C C . LEU A 1 269 ? 12.641 2.721 12.227 1 96.75 269 LEU A C 1
ATOM 1935 O O . LEU A 1 269 ? 13.766 3.209 12.086 1 96.75 269 LEU A O 1
ATOM 1939 N N . THR A 1 270 ? 12.164 2.297 13.398 1 95.56 270 THR A N 1
ATOM 1940 C CA . THR A 1 270 ? 12.953 2.42 14.617 1 95.56 270 THR A CA 1
ATOM 1941 C C . THR A 1 270 ? 14.227 1.582 14.531 1 95.56 270 THR A C 1
ATOM 1943 O O . THR A 1 270 ? 15.312 2.059 14.867 1 95.56 270 THR A O 1
ATOM 1946 N N . ALA A 1 271 ? 14.086 0.395 14.07 1 95.62 271 ALA A N 1
ATOM 1947 C CA . ALA A 1 271 ? 15.234 -0.494 13.922 1 95.62 271 ALA A CA 1
ATOM 1948 C C . ALA A 1 271 ? 16.25 0.09 12.945 1 95.62 271 ALA A C 1
ATOM 1950 O O . ALA A 1 271 ? 17.453 -0.028 13.148 1 95.62 271 ALA A O 1
ATOM 1951 N N . ALA A 1 272 ? 15.789 0.679 11.859 1 97 272 ALA A N 1
ATOM 1952 C CA . ALA A 1 272 ? 16.672 1.28 10.867 1 97 272 ALA A CA 1
ATOM 1953 C C . ALA A 1 272 ? 17.438 2.465 11.461 1 97 272 ALA A C 1
ATOM 1955 O O . ALA A 1 272 ? 18.641 2.605 11.242 1 97 272 ALA A O 1
ATOM 1956 N N . VAL A 1 273 ? 16.766 3.289 12.227 1 96.94 273 VAL A N 1
ATOM 1957 C CA . VAL A 1 273 ? 17.406 4.422 12.883 1 96.94 273 VAL A CA 1
ATOM 1958 C C . VAL A 1 273 ? 18.453 3.914 13.867 1 96.94 273 VAL A C 1
ATOM 1960 O O . VAL A 1 273 ? 19.578 4.406 13.891 1 96.94 273 VAL A O 1
ATOM 1963 N N . ASP A 1 274 ? 18.094 2.91 14.641 1 96.5 274 ASP A N 1
ATOM 1964 C CA . ASP A 1 274 ? 19 2.334 15.633 1 96.5 274 ASP A CA 1
ATOM 1965 C C . ASP A 1 274 ? 20.234 1.727 14.961 1 96.5 274 ASP A C 1
ATOM 1967 O O . ASP A 1 274 ? 21.312 1.695 15.555 1 96.5 274 ASP A O 1
ATOM 1971 N N . ALA A 1 275 ? 20.125 1.332 13.75 1 96.56 275 ALA A N 1
ATOM 1972 C CA . ALA A 1 275 ? 21.219 0.705 13.008 1 96.56 275 ALA A CA 1
ATOM 1973 C C . ALA A 1 275 ? 22.078 1.752 12.305 1 96.56 275 ALA A C 1
ATOM 1975 O O . ALA A 1 275 ? 22.984 1.41 11.539 1 96.56 275 ALA A O 1
ATOM 1976 N N . GLY A 1 276 ? 21.766 3.08 12.477 1 97.25 276 GLY A N 1
ATOM 1977 C CA . GLY A 1 276 ? 22.562 4.152 11.914 1 97.25 276 GLY A CA 1
ATOM 1978 C C . GLY A 1 276 ? 22.172 4.516 10.5 1 97.25 276 GLY A C 1
ATOM 1979 O O . GLY A 1 276 ? 22.938 5.141 9.766 1 97.25 276 GLY A O 1
ATOM 1980 N N . LEU A 1 277 ? 20.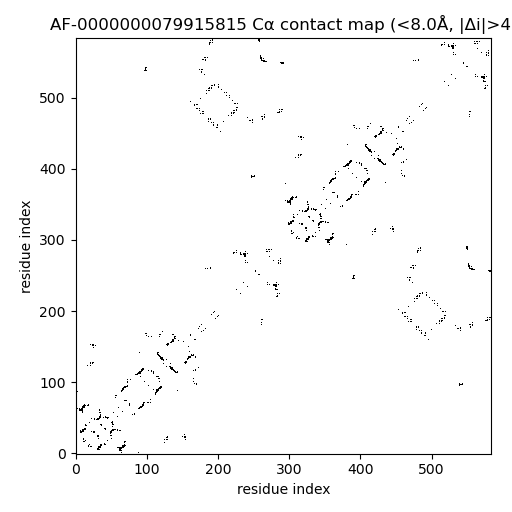969 4.094 10.086 1 97.81 277 LEU A N 1
ATOM 1981 C CA . LEU A 1 277 ? 20.531 4.328 8.711 1 97.81 277 LEU A CA 1
ATOM 1982 C C . LEU A 1 277 ? 19.625 5.547 8.633 1 97.81 277 LEU A C 1
ATOM 1984 O O . LEU A 1 277 ? 19.031 5.816 7.586 1 97.81 277 LEU A O 1
ATOM 1988 N N . GLY A 1 278 ? 19.469 6.281 9.672 1 97.44 278 GLY A N 1
ATOM 1989 C CA . GLY A 1 278 ? 18.484 7.34 9.82 1 97.44 278 GLY A CA 1
ATOM 1990 C C . GLY A 1 278 ? 18.625 8.43 8.773 1 97.44 278 GLY A C 1
ATOM 1991 O O . GLY A 1 278 ? 17.641 9.047 8.383 1 97.44 278 GLY A O 1
ATOM 1992 N N . ASP A 1 279 ? 19.828 8.688 8.242 1 96.75 279 ASP A N 1
ATOM 1993 C CA . ASP A 1 279 ? 20.094 9.789 7.324 1 96.75 279 ASP A CA 1
ATOM 1994 C C . ASP A 1 279 ? 19.906 9.352 5.871 1 96.75 279 ASP A C 1
ATOM 1996 O O . ASP A 1 279 ? 20 10.172 4.953 1 96.75 279 ASP A O 1
ATOM 2000 N N . LEU A 1 280 ? 19.625 8.125 5.68 1 97.62 280 LEU A N 1
ATOM 2001 C CA . LEU A 1 280 ? 19.469 7.59 4.332 1 97.62 280 LEU A CA 1
ATOM 2002 C C . LEU A 1 280 ? 18.016 7.578 3.912 1 97.62 280 LEU A C 1
ATOM 2004 O O . LEU A 1 280 ? 17.125 7.879 4.719 1 97.62 280 LEU A O 1
ATOM 2008 N N . GLY A 1 281 ? 17.797 7.297 2.592 1 96.38 281 GLY A N 1
ATOM 2009 C CA . GLY A 1 281 ? 16.453 7.207 2.053 1 96.38 281 GLY A CA 1
ATOM 2010 C C . GLY A 1 281 ? 15.68 6.012 2.578 1 96.38 281 GLY A C 1
ATOM 2011 O O . GLY A 1 281 ? 16.266 5.094 3.154 1 96.38 281 GLY A O 1
ATOM 2012 N N . PHE A 1 282 ? 14.375 6.035 2.369 1 96.44 282 PHE A N 1
ATOM 2013 C CA . PHE A 1 282 ? 13.414 5.086 2.916 1 96.44 282 PHE A CA 1
ATOM 2014 C C . PHE A 1 282 ? 13.805 3.654 2.568 1 96.44 282 PHE A C 1
ATOM 2016 O O . PHE A 1 282 ? 13.656 2.748 3.391 1 96.44 282 PHE A O 1
ATOM 2023 N N . ALA A 1 283 ? 14.383 3.434 1.387 1 96.88 283 ALA A N 1
ATOM 2024 C CA . ALA A 1 283 ? 14.68 2.105 0.856 1 96.88 283 ALA A CA 1
ATOM 2025 C C . ALA A 1 283 ? 15.82 1.446 1.632 1 96.88 283 ALA A C 1
ATOM 2027 O O . ALA A 1 283 ? 16.016 0.233 1.542 1 96.88 283 ALA A O 1
ATOM 2028 N N . ALA A 1 284 ? 16.578 2.246 2.395 1 97.81 284 ALA A N 1
ATOM 2029 C CA . ALA A 1 284 ? 17.703 1.703 3.148 1 97.81 284 ALA A CA 1
ATOM 2030 C C . ALA A 1 284 ? 17.234 0.722 4.215 1 97.81 284 ALA A C 1
ATOM 2032 O O . ALA A 1 284 ? 18.016 -0.052 4.754 1 97.81 284 ALA A O 1
ATOM 2033 N N . GLN A 1 285 ? 15.93 0.706 4.438 1 97.25 285 GLN A N 1
ATOM 2034 C CA . GLN A 1 285 ? 15.336 -0.275 5.34 1 97.25 285 GLN A CA 1
ATOM 2035 C C . GLN A 1 285 ? 15.633 -1.699 4.879 1 97.25 285 GLN A C 1
ATOM 2037 O O . GLN A 1 285 ? 15.57 -2.641 5.672 1 97.25 285 GLN A O 1
ATOM 2042 N N . THR A 1 286 ? 15.938 -1.873 3.627 1 96.75 286 THR A N 1
ATOM 2043 C CA . THR A 1 286 ? 16.281 -3.184 3.082 1 96.75 286 THR A CA 1
ATOM 2044 C C . THR A 1 286 ? 17.406 -3.824 3.875 1 96.75 286 THR A C 1
ATOM 2046 O O . THR A 1 286 ? 17.484 -5.051 3.992 1 96.75 286 THR A O 1
ATOM 2049 N N . ARG A 1 287 ? 18.25 -3.082 4.477 1 95.25 287 ARG A N 1
ATOM 2050 C CA . ARG A 1 287 ? 19.438 -3.582 5.188 1 95.25 287 ARG A CA 1
ATOM 2051 C C . ARG A 1 287 ? 19.031 -4.266 6.488 1 95.25 287 ARG A C 1
ATOM 2053 O O . ARG A 1 287 ? 19.734 -5.164 6.965 1 95.25 287 ARG A O 1
ATOM 2060 N N . ILE A 1 288 ? 17.891 -3.809 7.078 1 94.19 288 ILE A N 1
ATOM 2061 C CA . ILE A 1 288 ? 17.469 -4.438 8.32 1 94.19 288 ILE A CA 1
ATOM 2062 C C . ILE A 1 288 ? 16.531 -5.602 8.023 1 94.19 288 ILE A C 1
ATOM 2064 O O . ILE A 1 288 ? 16.25 -6.434 8.891 1 94.19 288 ILE A O 1
ATOM 2068 N N . ILE A 1 289 ? 16.016 -5.672 6.859 1 91.88 289 ILE A N 1
ATOM 2069 C CA . ILE A 1 289 ? 15.102 -6.719 6.434 1 91.88 289 ILE A CA 1
ATOM 2070 C C . ILE A 1 289 ? 15.883 -7.949 5.984 1 91.88 289 ILE A C 1
ATOM 2072 O O . ILE A 1 289 ? 15.508 -9.078 6.289 1 91.88 289 ILE A O 1
ATOM 2076 N N . ALA A 1 290 ? 16.938 -7.719 5.266 1 82.94 290 ALA A N 1
ATOM 2077 C CA . ALA A 1 290 ? 17.766 -8.789 4.699 1 82.94 290 ALA A CA 1
ATOM 2078 C C . ALA A 1 290 ? 18.547 -9.508 5.785 1 82.94 290 ALA A C 1
ATOM 2080 O O . ALA A 1 290 ? 19.016 -10.633 5.586 1 82.94 290 ALA A O 1
ATOM 2081 N N . THR A 1 291 ? 18.891 -8.898 6.969 1 68.19 291 THR A N 1
ATOM 2082 C CA . THR A 1 291 ? 19.812 -9.469 7.949 1 68.19 291 THR A CA 1
ATOM 2083 C C . THR A 1 291 ? 19.047 -10.047 9.141 1 68.19 291 THR A C 1
ATOM 2085 O O . THR A 1 291 ? 19.641 -10.633 10.039 1 68.19 291 THR A O 1
ATOM 2088 N N . GLY A 1 292 ? 17.719 -10.375 9.07 1 52.06 292 GLY A N 1
ATOM 2089 C CA . GLY A 1 292 ? 17.25 -10.969 10.32 1 52.06 292 GLY A CA 1
ATOM 2090 C C . GLY A 1 292 ? 17.75 -12.383 10.531 1 52.06 292 GLY A C 1
ATOM 2091 O O . GLY A 1 292 ? 18.188 -13.039 9.586 1 52.06 292 GLY A O 1
ATOM 2092 N N . MET B 1 1 ? -13.695 46.281 14.453 1 37.09 1 MET B N 1
ATOM 2093 C CA . MET B 1 1 ? -12.719 47.312 14.125 1 37.09 1 MET B CA 1
ATOM 2094 C C . MET B 1 1 ? -11.828 46.875 12.969 1 37.09 1 MET B C 1
ATOM 2096 O O . MET B 1 1 ? -11.266 45.781 12.992 1 37.09 1 MET B O 1
ATOM 2100 N N . ASP B 1 2 ? -12.016 47.438 11.859 1 46.09 2 ASP B N 1
ATOM 2101 C CA . ASP B 1 2 ? -11.234 47.281 10.641 1 46.09 2 ASP B CA 1
ATOM 2102 C C . ASP B 1 2 ? -9.734 47.312 10.945 1 46.09 2 ASP B C 1
ATOM 2104 O O . ASP B 1 2 ? -9.219 48.312 11.453 1 46.09 2 ASP B O 1
ATOM 2108 N N . LYS B 1 3 ? -9.289 46.125 11.539 1 57.09 3 LYS B N 1
ATOM 2109 C CA . LYS B 1 3 ? -7.883 46.094 11.945 1 57.09 3 LYS B CA 1
ATOM 2110 C C . LYS B 1 3 ? -6.98 46.625 10.828 1 57.09 3 LYS B C 1
ATOM 2112 O O . LYS B 1 3 ? -7.008 46.094 9.711 1 57.09 3 LYS B O 1
ATOM 2117 N N . THR B 1 4 ? -6.574 47.844 10.852 1 72.5 4 THR B N 1
ATOM 2118 C CA . THR B 1 4 ? -5.562 48.375 9.945 1 72.5 4 THR B CA 1
ATOM 2119 C C . THR B 1 4 ? -4.305 47.5 9.984 1 72.5 4 THR B C 1
ATOM 2121 O O . THR B 1 4 ? -3.662 47.375 11.031 1 72.5 4 THR B O 1
ATOM 2124 N N . THR B 1 5 ? -4.262 46.531 9 1 86.56 5 THR B N 1
ATOM 2125 C CA . THR B 1 5 ? -3.123 45.625 8.969 1 86.56 5 THR B CA 1
ATOM 2126 C C . THR B 1 5 ? -2.092 46.094 7.941 1 86.56 5 THR B C 1
ATOM 2128 O O . THR B 1 5 ? -2.439 46.75 6.949 1 86.56 5 THR B O 1
ATOM 2131 N N . SER B 1 6 ? -0.868 45.969 8.289 1 92.06 6 SER B N 1
ATOM 2132 C CA . SER B 1 6 ? 0.251 46.406 7.461 1 92.06 6 SER B CA 1
ATOM 2133 C C . SER B 1 6 ? 0.642 45.312 6.453 1 92.06 6 SER B C 1
ATOM 2135 O O . SER B 1 6 ? 1.32 45.594 5.465 1 92.06 6 SER B O 1
ATOM 2137 N N . HIS B 1 7 ? 0.258 44.125 6.652 1 97.25 7 HIS B N 1
ATOM 2138 C CA . HIS B 1 7 ? 0.59 43 5.793 1 97.25 7 HIS B CA 1
ATOM 2139 C C . HIS B 1 7 ? -0.643 42.156 5.5 1 97.25 7 HIS B C 1
ATOM 2141 O O . HIS B 1 7 ? -1.667 42.281 6.172 1 97.25 7 HIS B O 1
ATOM 2147 N N . ASP B 1 8 ? -0.532 41.375 4.473 1 97.75 8 ASP B N 1
ATOM 2148 C CA . ASP B 1 8 ? -1.633 40.5 4.113 1 97.75 8 ASP B CA 1
ATOM 2149 C C . ASP B 1 8 ? -1.667 39.25 5.023 1 97.75 8 ASP B C 1
ATOM 2151 O O . ASP B 1 8 ? -2.742 38.781 5.395 1 97.75 8 ASP B O 1
ATOM 2155 N N . VAL B 1 9 ? -0.475 38.719 5.336 1 98.44 9 VAL B N 1
ATOM 2156 C CA . VAL B 1 9 ? -0.367 37.469 6.074 1 98.44 9 VAL B CA 1
ATOM 2157 C C . VAL B 1 9 ? 0.852 37.531 6.992 1 98.44 9 VAL B C 1
ATOM 2159 O O . VAL B 1 9 ? 1.872 38.125 6.652 1 98.44 9 VAL B O 1
ATOM 2162 N N . THR B 1 10 ? 0.732 36.969 8.148 1 98.62 10 THR B N 1
ATOM 2163 C CA . THR B 1 10 ? 1.865 36.719 9.031 1 98.62 10 THR B CA 1
ATOM 2164 C C . THR B 1 10 ? 2.191 35.219 9.07 1 98.62 10 THR B C 1
ATOM 2166 O O . THR B 1 10 ? 1.291 34.406 9.18 1 98.62 10 THR B O 1
ATOM 2169 N N . VAL B 1 11 ? 3.482 34.875 8.961 1 98.75 11 VAL B N 1
ATOM 2170 C CA . VAL B 1 11 ? 3.951 33.5 9.133 1 98.75 11 VAL B CA 1
ATOM 2171 C C . VAL B 1 11 ? 4.797 33.406 10.398 1 98.75 11 VAL B C 1
ATOM 2173 O O . VAL B 1 11 ? 5.789 34.125 10.555 1 98.75 11 VAL B O 1
ATOM 2176 N N . LEU B 1 12 ? 4.312 32.562 11.297 1 98.69 12 LEU B N 1
ATOM 2177 C CA . LEU B 1 12 ? 5.055 32.281 12.523 1 98.69 12 LEU B CA 1
ATOM 2178 C C . LEU B 1 12 ? 5.828 30.984 12.398 1 98.69 12 LEU B C 1
ATOM 2180 O O . LEU B 1 12 ? 5.242 29.938 12.133 1 98.69 12 LEU B O 1
ATOM 2184 N N . GLY B 1 13 ? 7.133 31 12.68 1 97.75 13 GLY B N 1
ATOM 2185 C CA . GLY B 1 13 ? 8.008 29.859 12.43 1 97.75 13 GLY B CA 1
ATOM 2186 C C . GLY B 1 13 ? 8.711 29.922 11.086 1 97.75 13 GLY B C 1
ATOM 2187 O O . GLY B 1 13 ? 8.07 29.797 10.047 1 97.75 13 GLY B O 1
ATOM 2188 N N . CYS B 1 14 ? 10.062 30.047 11.164 1 97.12 14 CYS B N 1
ATOM 2189 C CA . CYS B 1 14 ? 10.828 30.266 9.945 1 97.12 14 CYS B CA 1
ATOM 2190 C C . CYS B 1 14 ? 11.859 29.172 9.742 1 97.12 14 CYS B C 1
ATOM 2192 O O . CYS B 1 14 ? 13.016 29.453 9.422 1 97.12 14 CYS B O 1
ATOM 2194 N N . GLY B 1 15 ? 11.43 27.938 10.047 1 93.69 15 GLY B N 1
ATOM 2195 C CA . GLY B 1 15 ? 12.219 26.797 9.602 1 93.69 15 GLY B CA 1
ATOM 2196 C C . GLY B 1 15 ? 12.141 26.578 8.102 1 93.69 15 GLY B C 1
ATOM 2197 O O . GLY B 1 15 ? 11.734 27.469 7.355 1 93.69 15 GLY B O 1
ATOM 2198 N N . LEU B 1 16 ? 12.523 25.406 7.664 1 91.12 16 LEU B N 1
ATOM 2199 C CA . LEU B 1 16 ? 12.523 25.094 6.238 1 91.12 16 LEU B CA 1
ATOM 2200 C C . LEU B 1 16 ? 11.117 25.234 5.656 1 91.12 16 LEU B C 1
ATOM 2202 O O . LEU B 1 16 ? 10.93 25.891 4.629 1 91.12 16 LEU B O 1
ATOM 2206 N N . MET B 1 17 ? 10.148 24.609 6.336 1 93.5 17 MET B N 1
ATOM 2207 C CA . MET B 1 17 ? 8.773 24.656 5.844 1 93.5 17 MET B CA 1
ATOM 2208 C C . MET B 1 17 ? 8.195 26.062 5.957 1 93.5 17 MET B C 1
ATOM 2210 O O . MET B 1 17 ? 7.609 26.578 5.004 1 93.5 17 MET B O 1
ATOM 2214 N N . GLY B 1 18 ? 8.383 26.703 7.141 1 96.81 18 GLY B N 1
ATOM 2215 C CA . GLY B 1 18 ? 7.879 28.047 7.332 1 96.81 18 GLY B CA 1
ATOM 2216 C C . GLY B 1 18 ? 8.43 29.047 6.324 1 96.81 18 GLY B C 1
ATOM 2217 O O . GLY B 1 18 ? 7.699 29.906 5.82 1 96.81 18 GLY B O 1
ATOM 2218 N N . SER B 1 19 ? 9.688 28.922 6.012 1 97.19 19 SER B N 1
ATOM 2219 C CA . SER B 1 19 ? 10.328 29.797 5.023 1 97.19 19 SER B CA 1
ATOM 2220 C C . SER B 1 19 ? 9.742 29.562 3.633 1 97.19 19 SER B C 1
ATOM 2222 O O . SER B 1 19 ? 9.516 30.516 2.885 1 97.19 19 SER B O 1
ATOM 2224 N N . ALA B 1 20 ? 9.531 28.281 3.314 1 96.44 20 ALA B N 1
ATOM 2225 C CA . ALA B 1 20 ? 8.93 27.953 2.023 1 96.44 20 ALA B CA 1
ATOM 2226 C C . ALA B 1 20 ? 7.527 28.531 1.902 1 96.44 20 ALA B C 1
ATOM 2228 O O . ALA B 1 20 ? 7.152 29.047 0.851 1 96.44 20 ALA B O 1
ATOM 2229 N N . LEU B 1 21 ? 6.785 28.453 3.006 1 97.62 21 LEU B N 1
ATOM 2230 C CA . LEU B 1 21 ? 5.426 28.984 3.016 1 97.62 21 LEU B CA 1
ATOM 2231 C C . LEU B 1 21 ? 5.434 30.5 2.836 1 97.62 21 LEU B C 1
ATOM 2233 O O . LEU B 1 21 ? 4.66 31.047 2.043 1 97.62 21 LEU B O 1
ATOM 2237 N N . ALA B 1 22 ? 6.324 31.172 3.525 1 98.19 22 ALA B N 1
ATOM 2238 C CA . ALA B 1 22 ? 6.441 32.625 3.422 1 98.19 22 ALA B CA 1
ATOM 2239 C C . ALA B 1 22 ? 6.805 33.031 2 1 98.19 22 ALA B C 1
ATOM 2241 O O . ALA B 1 22 ? 6.207 33.969 1.448 1 98.19 22 ALA B O 1
ATOM 2242 N N . ARG B 1 23 ? 7.719 32.344 1.389 1 97.62 23 ARG B N 1
ATOM 2243 C CA . ARG B 1 23 ? 8.164 32.688 0.041 1 97.62 23 ARG B CA 1
ATOM 2244 C C . ARG B 1 23 ? 7.062 32.438 -0.981 1 97.62 23 ARG B C 1
ATOM 2246 O O . ARG B 1 23 ? 6.93 33.188 -1.951 1 97.62 23 ARG B O 1
ATOM 2253 N N . ALA B 1 24 ? 6.32 31.375 -0.788 1 97.31 24 ALA B N 1
ATOM 2254 C CA . ALA B 1 24 ? 5.219 31.078 -1.701 1 97.31 24 ALA B CA 1
ATOM 2255 C C . ALA B 1 24 ? 4.168 32.188 -1.669 1 97.31 24 ALA B C 1
ATOM 2257 O O . ALA B 1 24 ? 3.66 32.594 -2.715 1 97.31 24 ALA B O 1
ATOM 2258 N N . LEU B 1 25 ? 3.867 32.656 -0.488 1 97.81 25 LEU B N 1
ATOM 2259 C CA . LEU B 1 25 ? 2.898 33.75 -0.342 1 97.81 25 LEU B CA 1
ATOM 2260 C C . LEU B 1 25 ? 3.414 35.031 -0.99 1 97.81 25 LEU B C 1
ATOM 2262 O O . LEU B 1 25 ? 2.68 35.688 -1.72 1 97.81 25 LEU B O 1
ATOM 2266 N N . ALA B 1 26 ? 4.648 35.312 -0.704 1 97.75 26 ALA B N 1
ATOM 2267 C CA . ALA B 1 26 ? 5.262 36.5 -1.3 1 97.75 26 ALA B CA 1
ATOM 2268 C C . ALA B 1 26 ? 5.281 36.406 -2.822 1 97.75 26 ALA B C 1
ATOM 2270 O O . ALA B 1 26 ? 4.969 37.375 -3.52 1 97.75 26 ALA B O 1
ATOM 2271 N N . GLY B 1 27 ? 5.676 35.25 -3.303 1 96.25 27 GLY B N 1
ATOM 2272 C CA . GLY B 1 27 ? 5.691 35 -4.738 1 96.25 27 GLY B CA 1
ATOM 2273 C C . GLY B 1 27 ? 4.324 35.156 -5.379 1 96.25 27 GLY B C 1
ATOM 2274 O O . GLY B 1 27 ? 4.219 35.469 -6.566 1 96.25 27 GLY B O 1
ATOM 2275 N N . GLY B 1 28 ? 3.309 34.906 -4.602 1 96 28 GLY B N 1
ATOM 2276 C CA . GLY B 1 28 ? 1.94 35.062 -5.07 1 96 28 GLY B CA 1
ATOM 2277 C C . GLY B 1 28 ? 1.422 36.5 -4.969 1 96 28 GLY B C 1
ATOM 2278 O O . GLY B 1 28 ? 0.24 36.75 -5.211 1 96 28 GLY B O 1
ATOM 2279 N N . GLY B 1 29 ? 2.248 37.375 -4.496 1 96.69 29 GLY B N 1
ATOM 2280 C CA . GLY B 1 29 ? 1.896 38.812 -4.5 1 96.69 29 GLY B CA 1
ATOM 2281 C C . GLY B 1 29 ? 1.424 39.312 -3.148 1 96.69 29 GLY B C 1
ATOM 2282 O O . GLY B 1 29 ? 0.919 40.406 -3.039 1 96.69 29 GLY B O 1
ATOM 2283 N N . LYS B 1 30 ? 1.602 38.531 -2.133 1 97.94 30 LYS B N 1
ATOM 2284 C CA . LYS B 1 30 ? 1.188 38.969 -0.795 1 97.94 30 LYS B CA 1
ATOM 2285 C C . LYS B 1 30 ? 2.334 39.625 -0.051 1 97.94 30 LYS B C 1
ATOM 2287 O O . LYS B 1 30 ? 3.498 39.281 -0.241 1 97.94 30 LYS B O 1
ATOM 2292 N N . THR B 1 31 ? 1.963 40.625 0.779 1 98.38 31 THR B N 1
ATOM 2293 C CA . THR B 1 31 ? 2.91 41.125 1.768 1 98.38 31 THR B CA 1
ATOM 2294 C C . THR B 1 31 ? 2.906 40.25 3.016 1 98.38 31 THR B C 1
ATOM 2296 O O . THR B 1 31 ? 1.843 39.875 3.533 1 98.38 31 THR B O 1
ATOM 2299 N N . VAL B 1 32 ? 4.16 39.875 3.447 1 98.62 32 VAL B N 1
ATOM 2300 C CA . VAL B 1 32 ? 4.242 38.812 4.473 1 98.62 32 VAL B CA 1
ATOM 2301 C C . VAL B 1 32 ? 5.082 39.312 5.645 1 98.62 32 VAL B C 1
ATOM 2303 O O . VAL B 1 32 ? 6.23 39.719 5.465 1 98.62 32 VAL B O 1
ATOM 2306 N N . ALA B 1 33 ? 4.492 39.344 6.812 1 98.69 33 ALA B N 1
ATOM 2307 C CA . ALA B 1 33 ? 5.266 39.5 8.039 1 98.69 33 ALA B CA 1
ATOM 2308 C C . ALA B 1 33 ? 5.727 38.125 8.547 1 98.69 33 ALA B C 1
ATOM 2310 O O . ALA B 1 33 ? 4.977 37.156 8.484 1 98.69 33 ALA B O 1
ATOM 2311 N N . VAL B 1 34 ? 7.008 38 9.07 1 98.75 34 VAL B N 1
ATOM 2312 C CA . VAL B 1 34 ? 7.496 36.719 9.57 1 98.75 34 VAL B CA 1
ATOM 2313 C C . VAL B 1 34 ? 8.055 36.906 10.984 1 98.75 34 VAL B C 1
ATOM 2315 O O . VAL B 1 34 ? 8.586 37.969 11.312 1 98.75 34 VAL B O 1
ATOM 2318 N N . TRP B 1 35 ? 7.887 35.875 11.789 1 98.62 35 TRP B N 1
ATOM 2319 C CA . TRP B 1 35 ? 8.414 35.875 13.156 1 98.62 35 TRP B CA 1
ATOM 2320 C C . TRP B 1 35 ? 8.945 34.5 13.516 1 98.62 35 TRP B C 1
ATOM 2322 O O . TRP B 1 35 ? 8.367 33.469 13.125 1 98.62 35 TRP B O 1
ATOM 2332 N N . ASN B 1 36 ? 10.008 34.438 14.273 1 98.38 36 ASN B N 1
ATOM 2333 C CA . ASN B 1 36 ? 10.578 33.25 14.859 1 98.38 36 ASN B CA 1
ATOM 2334 C C . ASN B 1 36 ? 11.141 33.5 16.25 1 98.38 36 ASN B C 1
ATOM 2336 O O . ASN B 1 36 ? 11.578 34.625 16.547 1 98.38 36 ASN B O 1
ATOM 2340 N N . ARG B 1 37 ? 11.047 32.469 17.109 1 95.56 37 ARG B N 1
ATOM 2341 C CA . ARG B 1 37 ? 11.594 32.594 18.453 1 95.56 37 ARG B CA 1
ATOM 2342 C C . ARG B 1 37 ? 13.047 33.062 18.406 1 95.56 37 ARG B C 1
ATOM 2344 O O . ARG B 1 37 ? 13.43 33.969 19.156 1 95.56 37 ARG B O 1
ATOM 2351 N N . THR B 1 38 ? 13.805 32.344 17.531 1 94.69 38 THR B N 1
ATOM 2352 C CA . THR B 1 38 ? 15.141 32.844 17.203 1 94.69 38 THR B CA 1
ATOM 2353 C C . THR B 1 38 ? 15.086 33.844 16.047 1 94.69 38 THR B C 1
ATOM 2355 O O . THR B 1 38 ? 15.062 33.469 14.883 1 94.69 38 THR B O 1
ATOM 2358 N N . HIS B 1 39 ? 15.281 35.094 16.312 1 95.19 39 HIS B N 1
ATOM 2359 C CA . HIS B 1 39 ? 14.984 36.188 15.391 1 95.19 39 HIS B CA 1
ATOM 2360 C C . HIS B 1 39 ? 15.836 36.094 14.133 1 95.19 39 HIS B C 1
ATOM 2362 O O . HIS B 1 39 ? 15.391 36.469 13.047 1 95.19 39 HIS B O 1
ATOM 2368 N N . HIS B 1 40 ? 17 35.531 14.266 1 95.38 40 HIS B N 1
ATOM 2369 C CA . HIS B 1 40 ? 17.922 35.469 13.133 1 95.38 40 HIS B CA 1
ATOM 2370 C C . HIS B 1 40 ? 17.312 34.688 11.977 1 95.38 40 HIS B C 1
ATOM 2372 O O . HIS B 1 40 ? 17.562 34.969 10.812 1 95.38 40 HIS B O 1
ATOM 2378 N N . ARG B 1 41 ? 16.453 33.719 12.258 1 95.25 41 ARG B N 1
ATOM 2379 C CA . ARG B 1 41 ? 15.812 32.938 11.219 1 95.25 41 ARG B CA 1
ATOM 2380 C C . ARG B 1 41 ? 14.797 33.75 10.43 1 95.25 41 ARG B C 1
ATOM 2382 O O . ARG B 1 41 ? 14.672 33.594 9.211 1 95.25 41 ARG B O 1
ATOM 2389 N N . ALA B 1 42 ? 14.086 34.594 11.117 1 96.69 42 ALA B N 1
ATOM 2390 C CA . ALA B 1 42 ? 13.141 35.469 10.453 1 96.69 42 ALA B CA 1
ATOM 2391 C C . ALA B 1 42 ? 13.875 36.531 9.617 1 96.69 42 ALA B C 1
ATOM 2393 O O . ALA B 1 42 ? 13.492 36.812 8.477 1 96.69 42 ALA B O 1
ATOM 2394 N N . ALA B 1 43 ? 14.922 37.062 10.211 1 96.94 43 ALA B N 1
ATOM 2395 C CA . ALA B 1 43 ? 15.688 38.125 9.547 1 96.94 43 ALA B CA 1
ATOM 2396 C C . ALA B 1 43 ? 16.297 37.625 8.242 1 96.94 43 ALA B C 1
ATOM 2398 O O . ALA B 1 43 ? 16.422 38.375 7.273 1 96.94 43 ALA B O 1
ATOM 2399 N N . ALA B 1 44 ? 16.562 36.375 8.219 1 96.25 44 ALA B N 1
ATOM 2400 C CA . ALA B 1 44 ? 17.219 35.75 7.059 1 96.25 44 ALA B CA 1
ATOM 2401 C C . ALA B 1 44 ? 16.25 35.688 5.875 1 96.25 44 ALA B C 1
ATOM 2403 O O . ALA B 1 44 ? 16.672 35.469 4.734 1 96.25 44 ALA B O 1
ATOM 2404 N N . LEU B 1 45 ? 14.969 35.875 6.086 1 97 45 LEU B N 1
ATOM 2405 C CA . LEU B 1 45 ? 13.961 35.75 5.039 1 97 45 LEU B CA 1
ATOM 2406 C C . LEU B 1 45 ? 13.656 37.125 4.41 1 97 45 LEU B C 1
ATOM 2408 O O . LEU B 1 45 ? 12.883 37.188 3.449 1 97 45 LEU B O 1
ATOM 2412 N N . THR B 1 46 ? 14.258 38.094 4.84 1 94.69 46 THR B N 1
ATOM 2413 C CA . THR B 1 46 ? 13.922 39.438 4.418 1 94.69 46 THR B CA 1
ATOM 2414 C C . THR B 1 46 ? 14.039 39.594 2.904 1 94.69 46 THR B C 1
ATOM 2416 O O . THR B 1 46 ? 15.023 39.125 2.311 1 94.69 46 THR B O 1
ATOM 2419 N N . ASP B 1 47 ? 13.008 40.094 2.422 1 92.88 47 ASP B N 1
ATOM 2420 C CA . ASP B 1 47 ? 12.984 40.469 1.012 1 92.88 47 ASP B CA 1
ATOM 2421 C C . ASP B 1 47 ? 12 41.625 0.766 1 92.88 47 ASP B C 1
ATOM 2423 O O . ASP B 1 47 ? 11.586 42.312 1.705 1 92.88 47 ASP B O 1
ATOM 2427 N N . ASN B 1 48 ? 11.695 42.031 -0.479 1 92.44 48 ASN B N 1
ATOM 2428 C CA . ASN B 1 48 ? 10.812 43.156 -0.807 1 92.44 48 ASN B CA 1
ATOM 2429 C C . ASN B 1 48 ? 9.406 42.938 -0.242 1 92.44 48 ASN B C 1
ATOM 2431 O O . ASN B 1 48 ? 8.75 43.875 0.168 1 92.44 48 ASN B O 1
ATOM 2435 N N . ALA B 1 49 ? 8.969 41.719 -0.158 1 97.56 49 ALA B N 1
ATOM 2436 C CA . ALA B 1 49 ? 7.594 41.438 0.248 1 97.56 49 ALA B CA 1
ATOM 2437 C C . ALA B 1 49 ? 7.551 40.719 1.597 1 97.56 49 ALA B C 1
ATOM 2439 O O . ALA B 1 49 ? 6.473 40.406 2.104 1 97.56 49 ALA B O 1
ATOM 2440 N N . ILE B 1 50 ? 8.672 40.469 2.232 1 98.5 50 ILE B N 1
ATOM 2441 C CA . ILE B 1 50 ? 8.734 39.75 3.498 1 98.5 50 ILE B CA 1
ATOM 2442 C C . ILE B 1 50 ? 9.445 40.594 4.543 1 98.5 50 ILE B C 1
ATOM 2444 O O . ILE B 1 50 ? 10.586 41.031 4.34 1 98.5 50 ILE B O 1
ATOM 2448 N N . ALA B 1 51 ? 8.82 40.844 5.645 1 98.31 51 ALA B N 1
ATOM 2449 C CA . ALA B 1 51 ? 9.375 41.688 6.699 1 98.31 51 ALA B CA 1
ATOM 2450 C C . ALA B 1 51 ? 9.469 40.938 8.023 1 98.31 51 ALA B C 1
ATOM 2452 O O . ALA B 1 51 ? 8.453 40.438 8.547 1 98.31 51 ALA B O 1
ATOM 2453 N N . PRO B 1 52 ? 10.664 40.812 8.602 1 98.38 52 PRO B N 1
ATOM 2454 C CA . PRO B 1 52 ? 10.797 40.188 9.922 1 98.38 52 PRO B CA 1
ATOM 2455 C C . PRO B 1 52 ? 10.305 41.094 11.055 1 98.38 52 PRO B C 1
ATOM 2457 O O . PRO B 1 52 ? 10.508 42.312 11.016 1 98.38 52 PRO B O 1
ATOM 2460 N N . MET B 1 53 ? 9.578 40.469 11.992 1 97.81 53 MET B N 1
ATOM 2461 C CA . MET B 1 53 ? 9.125 41.125 13.203 1 97.81 53 MET B CA 1
ATOM 2462 C C . MET B 1 53 ? 9.828 40.562 14.43 1 97.81 53 MET B C 1
ATOM 2464 O O . MET B 1 53 ? 10.094 39.375 14.516 1 97.81 53 MET B O 1
ATOM 2468 N N . ARG B 1 54 ? 10.055 41.438 15.391 1 96.88 54 ARG B N 1
ATOM 2469 C CA . ARG B 1 54 ? 10.812 41 16.578 1 96.88 54 ARG B CA 1
ATOM 2470 C C . ARG B 1 54 ? 9.883 40.469 17.656 1 96.88 54 ARG B C 1
ATOM 2472 O O . ARG B 1 54 ? 10.227 39.531 18.359 1 96.88 54 ARG B O 1
ATOM 2479 N N . GLU B 1 55 ? 8.703 41.125 17.766 1 96.88 55 GLU B N 1
ATOM 2480 C CA . GLU B 1 55 ? 7.758 40.719 18.797 1 96.88 55 GLU B CA 1
ATOM 2481 C C . GLU B 1 55 ? 6.57 39.969 18.188 1 96.88 55 GLU B C 1
ATOM 2483 O O . GLU B 1 55 ? 6.008 40.406 17.188 1 96.88 55 GLU B O 1
ATOM 2488 N N . ILE B 1 56 ? 6.172 38.906 18.828 1 97.81 56 ILE B N 1
ATOM 2489 C CA . ILE B 1 56 ? 5.141 38.062 18.266 1 97.81 56 ILE B CA 1
ATOM 2490 C C . ILE B 1 56 ? 3.801 38.781 18.266 1 97.81 56 ILE B C 1
ATOM 2492 O O . ILE B 1 56 ? 2.996 38.625 17.344 1 97.81 56 ILE B O 1
ATOM 2496 N N . GLY B 1 57 ? 3.523 39.531 19.312 1 96.94 57 GLY B N 1
ATOM 2497 C CA . GLY B 1 57 ? 2.299 40.312 19.344 1 96.94 57 GLY B CA 1
ATOM 2498 C C . GLY B 1 57 ? 2.154 41.25 18.156 1 96.94 57 GLY B C 1
ATOM 2499 O O . GLY B 1 57 ? 1.079 41.344 17.562 1 96.94 57 GLY B O 1
ATOM 2500 N N . ASP B 1 58 ? 3.277 41.938 17.828 1 96.69 58 ASP B N 1
ATOM 2501 C CA . ASP B 1 58 ? 3.291 42.844 16.672 1 96.69 58 ASP B CA 1
ATOM 2502 C C . ASP B 1 58 ? 3.062 42.062 15.383 1 96.69 58 ASP B C 1
ATOM 2504 O O . ASP B 1 58 ? 2.367 42.531 14.484 1 96.69 58 ASP B O 1
ATOM 2508 N N . ALA B 1 59 ? 3.684 40.906 15.297 1 97.94 59 ALA B N 1
ATOM 2509 C CA . ALA B 1 59 ? 3.547 40.062 14.109 1 97.94 59 ALA B CA 1
ATOM 2510 C C . ALA B 1 59 ? 2.094 39.656 13.883 1 97.94 59 ALA B C 1
ATOM 2512 O O . ALA B 1 59 ? 1.586 39.719 12.766 1 97.94 59 ALA B O 1
ATOM 2513 N N . ILE B 1 60 ? 1.439 39.25 14.906 1 98 60 ILE B N 1
ATOM 2514 C CA . ILE B 1 60 ? 0.058 38.812 14.836 1 98 60 ILE B CA 1
ATOM 2515 C C . ILE B 1 60 ? -0.862 39.969 14.5 1 98 60 ILE B C 1
ATOM 2517 O O . ILE B 1 60 ? -1.794 39.812 13.703 1 98 60 ILE B O 1
ATOM 2521 N N . ALA B 1 61 ? -0.563 41.125 15.047 1 96.44 61 ALA B N 1
ATOM 2522 C CA . ALA B 1 61 ? -1.381 42.312 14.805 1 96.44 61 ALA B CA 1
ATOM 2523 C C . ALA B 1 61 ? -1.18 42.844 13.391 1 96.44 61 ALA B C 1
ATOM 2525 O O . ALA B 1 61 ? -1.997 43.625 12.883 1 96.44 61 ALA B O 1
ATOM 2526 N N . ALA B 1 62 ? -0.123 42.406 12.75 1 97.19 62 ALA B N 1
ATOM 2527 C CA . ALA B 1 62 ? 0.281 42.969 11.461 1 97.19 62 ALA B CA 1
ATOM 2528 C C . ALA B 1 62 ? -0.626 42.5 10.336 1 97.19 62 ALA B C 1
ATOM 2530 O O . ALA B 1 62 ? -0.662 43.062 9.258 1 97.19 62 ALA B O 1
ATOM 2531 N N . ALA B 1 63 ? -1.357 41.406 10.508 1 97.81 63 ALA B N 1
ATOM 2532 C CA . ALA B 1 63 ? -2.131 40.812 9.422 1 97.81 63 ALA B CA 1
ATOM 2533 C C . ALA B 1 63 ? -3.396 40.156 9.953 1 97.81 63 ALA B C 1
ATOM 2535 O O . ALA B 1 63 ? -3.428 39.688 11.094 1 97.81 63 ALA B O 1
ATOM 2536 N N . PRO B 1 64 ? -4.422 40.062 9.148 1 97.5 64 PRO B N 1
ATOM 2537 C CA . PRO B 1 64 ? -5.637 39.375 9.562 1 97.5 64 PRO B CA 1
ATOM 2538 C C . PRO B 1 64 ? -5.492 37.844 9.508 1 97.5 64 PRO B C 1
ATOM 2540 O O . PRO B 1 64 ? -6.23 37.125 10.188 1 97.5 64 PRO B O 1
ATOM 2543 N N . LEU B 1 65 ? -4.598 37.344 8.688 1 98.44 65 LEU B N 1
ATOM 2544 C CA . LEU B 1 65 ? -4.297 35.906 8.539 1 98.44 65 LEU B CA 1
ATOM 2545 C C . LEU B 1 65 ? -2.93 35.594 9.125 1 98.44 65 LEU B C 1
ATOM 2547 O O . LEU B 1 65 ? -1.919 36.156 8.719 1 98.44 65 LEU B O 1
ATOM 2551 N N . VAL B 1 66 ? -2.943 34.719 10.07 1 98.69 66 VAL B N 1
ATOM 2552 C CA . VAL B 1 66 ? -1.712 34.281 10.734 1 98.69 66 VAL B CA 1
ATOM 2553 C C . VAL B 1 66 ? -1.511 32.781 10.547 1 98.69 66 VAL B C 1
ATOM 2555 O O . VAL B 1 66 ? -2.348 31.984 10.969 1 98.69 66 VAL B O 1
ATOM 2558 N N . LEU B 1 67 ? -0.415 32.375 9.922 1 98.62 67 LEU B N 1
ATOM 2559 C CA . LEU B 1 67 ? -0.036 30.984 9.719 1 98.62 67 LEU B CA 1
ATOM 2560 C C . LEU B 1 67 ? 1.05 30.578 10.711 1 98.62 67 LEU B C 1
ATOM 2562 O O . LEU B 1 67 ? 2.152 31.125 10.695 1 98.62 67 LEU B O 1
ATOM 2566 N N . ALA B 1 68 ? 0.702 29.703 11.555 1 98.5 68 ALA B N 1
ATOM 2567 C CA . ALA B 1 68 ? 1.659 29.156 12.508 1 98.5 68 ALA B CA 1
ATOM 2568 C C . ALA B 1 68 ? 2.258 27.844 12 1 98.5 68 ALA B C 1
ATOM 2570 O O . ALA B 1 68 ? 1.532 26.891 11.742 1 98.5 68 ALA B O 1
ATOM 2571 N N . CYS B 1 69 ? 3.518 27.781 11.797 1 97.69 69 CYS B N 1
ATOM 2572 C CA . CYS B 1 69 ? 4.246 26.625 11.305 1 97.69 69 CYS B CA 1
ATOM 2573 C C . CYS B 1 69 ? 5.379 26.25 12.25 1 97.69 69 CYS B C 1
ATOM 2575 O O . CYS B 1 69 ? 6.531 26.625 12.023 1 97.69 69 CYS B O 1
ATOM 2577 N N . PHE B 1 70 ? 5.016 25.516 13.336 1 95.25 70 PHE B N 1
ATOM 2578 C CA . PHE B 1 70 ? 5.98 25.016 14.305 1 95.25 70 PHE B CA 1
ATOM 2579 C C . PHE B 1 70 ? 6.047 23.5 14.266 1 95.25 70 PHE B C 1
ATOM 2581 O O . PHE B 1 70 ? 5.195 22.844 13.648 1 95.25 70 PHE B O 1
ATOM 2588 N N . ALA B 1 71 ? 7.074 22.938 14.883 1 87.44 71 ALA B N 1
ATOM 2589 C CA . ALA B 1 71 ? 7.328 21.5 14.805 1 87.44 71 ALA B CA 1
ATOM 2590 C C . ALA B 1 71 ? 6.223 20.719 15.5 1 87.44 71 ALA B C 1
ATOM 2592 O O . ALA B 1 71 ? 5.879 19.609 15.078 1 87.44 71 ALA B O 1
ATOM 2593 N N . THR B 1 72 ? 5.703 21.266 16.641 1 88.94 72 THR B N 1
ATOM 2594 C CA . THR B 1 72 ? 4.672 20.594 17.406 1 88.94 72 THR B CA 1
ATOM 2595 C C . THR B 1 72 ? 3.592 21.578 17.859 1 88.94 72 THR B C 1
ATOM 2597 O O . THR B 1 72 ? 3.791 22.797 17.797 1 88.94 72 THR B O 1
ATOM 2600 N N . TYR B 1 73 ? 2.486 21.031 18.266 1 92.88 73 TYR B N 1
ATOM 2601 C CA . TYR B 1 73 ? 1.414 21.859 18.797 1 92.88 73 TYR B CA 1
ATOM 2602 C C . TYR B 1 73 ? 1.824 22.5 20.109 1 92.88 73 TYR B C 1
ATOM 2604 O O . TYR B 1 73 ? 1.455 23.641 20.391 1 92.88 73 TYR B O 1
ATOM 2612 N N . ASP B 1 74 ? 2.643 21.766 20.859 1 92.5 74 ASP B N 1
ATOM 2613 C CA . ASP B 1 74 ? 3.174 22.344 22.109 1 92.5 74 ASP B CA 1
ATOM 2614 C C . ASP B 1 74 ? 4.051 23.562 21.812 1 92.5 74 ASP B C 1
ATOM 2616 O O . ASP B 1 74 ? 3.988 24.547 22.547 1 92.5 74 ASP B O 1
ATOM 2620 N N . ALA B 1 75 ? 4.824 23.438 20.812 1 94.25 75 ALA B N 1
ATOM 2621 C CA . ALA B 1 75 ? 5.68 24.562 20.438 1 94.25 75 ALA B CA 1
ATOM 2622 C C . ALA B 1 75 ? 4.848 25.75 19.969 1 94.25 75 ALA B C 1
ATOM 2624 O O . ALA B 1 75 ? 5.188 26.906 20.266 1 94.25 75 ALA B O 1
ATOM 2625 N N . ALA B 1 76 ? 3.805 25.5 19.234 1 96.56 76 ALA B N 1
ATOM 2626 C CA . ALA B 1 76 ? 2.902 26.562 18.781 1 96.56 76 ALA B CA 1
ATOM 2627 C C . ALA B 1 76 ? 2.236 27.25 19.969 1 96.56 76 ALA B C 1
ATOM 2629 O O . ALA B 1 76 ? 2.184 28.484 20.031 1 96.56 76 ALA B O 1
ATOM 2630 N N . LEU B 1 77 ? 1.789 26.438 20.938 1 95.81 77 LEU B N 1
ATOM 2631 C CA . LEU B 1 77 ? 1.153 26.984 22.125 1 95.81 77 LEU B CA 1
ATOM 2632 C C . LEU B 1 77 ? 2.131 27.844 22.922 1 95.81 77 LEU B C 1
ATOM 2634 O O . LEU B 1 77 ? 1.781 28.938 23.375 1 95.81 77 LEU B O 1
ATOM 2638 N N . ALA B 1 78 ? 3.289 27.328 23.078 1 96.12 78 ALA B N 1
ATOM 2639 C CA . ALA B 1 78 ? 4.312 28.047 23.828 1 96.12 78 ALA B CA 1
ATOM 2640 C C . ALA B 1 78 ? 4.625 29.391 23.172 1 96.12 78 ALA B C 1
ATOM 2642 O O . ALA B 1 78 ? 4.82 30.391 23.859 1 96.12 78 ALA B O 1
ATOM 2643 N N . ALA B 1 79 ? 4.688 29.422 21.891 1 97.19 79 ALA B N 1
ATOM 2644 C CA . ALA B 1 79 ? 4.996 30.641 21.156 1 97.19 79 ALA B CA 1
ATOM 2645 C C . ALA B 1 79 ? 3.869 31.656 21.281 1 97.19 79 ALA B C 1
ATOM 2647 O O . ALA B 1 79 ? 4.121 32.844 21.391 1 97.19 79 ALA B O 1
ATOM 2648 N N . LEU B 1 80 ? 2.633 31.219 21.281 1 97.75 80 LEU B N 1
ATOM 2649 C CA . LEU B 1 80 ? 1.475 32.094 21.203 1 97.75 80 LEU B CA 1
ATOM 2650 C C . LEU B 1 80 ? 0.996 32.5 22.609 1 97.75 80 LEU B C 1
ATOM 2652 O O . LEU B 1 80 ? 0.204 33.438 22.75 1 97.75 80 LEU B O 1
ATOM 2656 N N . GLU B 1 81 ? 1.454 31.781 23.562 1 94.88 81 GLU B N 1
ATOM 2657 C CA . GLU B 1 81 ? 0.99 31.922 24.938 1 94.88 81 GLU B CA 1
ATOM 2658 C C . GLU B 1 81 ? 1.042 33.375 25.391 1 94.88 81 GLU B C 1
ATOM 2660 O O . GLU B 1 81 ? 0.146 33.844 26.094 1 94.88 81 GLU B O 1
ATOM 2665 N N . PRO B 1 82 ? 2.021 34.156 24.984 1 95.12 82 PRO B N 1
ATOM 2666 C CA . PRO B 1 82 ? 2.123 35.531 25.469 1 95.12 82 PRO B CA 1
ATOM 2667 C C . PRO B 1 82 ? 1.049 36.438 24.875 1 95.12 82 PRO B C 1
ATOM 2669 O O . PRO B 1 82 ? 0.876 37.562 25.328 1 95.12 82 PRO B O 1
ATOM 2672 N N . VAL B 1 83 ? 0.368 36 23.891 1 96.38 83 VAL B N 1
ATOM 2673 C CA . VAL B 1 83 ? -0.653 36.812 23.234 1 96.38 83 VAL B CA 1
ATOM 2674 C C . VAL B 1 83 ? -2.029 36.469 23.797 1 96.38 83 VAL B C 1
ATOM 2676 O O . VAL B 1 83 ? -2.635 35.469 23.391 1 96.38 83 VAL B O 1
ATOM 2679 N N . PRO B 1 84 ? -2.586 37.25 24.594 1 94 84 PRO B N 1
ATOM 2680 C CA . PRO B 1 84 ? -3.812 36.906 25.297 1 94 84 PRO B CA 1
ATOM 2681 C C . PRO B 1 84 ? -5.062 37.062 24.453 1 94 84 PRO B C 1
ATOM 2683 O O . PRO B 1 84 ? -6.09 36.438 24.719 1 94 84 PRO B O 1
ATOM 2686 N N . ASP B 1 85 ? -5.004 37.969 23.484 1 96.38 85 ASP B N 1
ATOM 2687 C CA . ASP B 1 85 ? -6.184 38.312 22.703 1 96.38 85 ASP B CA 1
ATOM 2688 C C . ASP B 1 85 ? -5.914 38.156 21.203 1 96.38 85 ASP B C 1
ATOM 2690 O O . ASP B 1 85 ? -5.055 38.844 20.656 1 96.38 85 ASP B O 1
ATOM 2694 N N . LEU B 1 86 ? -6.684 37.25 20.578 1 97.19 86 LEU B N 1
ATOM 2695 C CA . LEU B 1 86 ? -6.535 37 19.156 1 97.19 86 LEU B CA 1
ATOM 2696 C C . LEU B 1 86 ? -7.781 37.406 18.391 1 97.19 86 LEU B C 1
ATOM 2698 O O . LEU B 1 86 ? -8.016 36.969 17.266 1 97.19 86 LEU B O 1
ATOM 2702 N N . THR B 1 87 ? -8.586 38.219 19 1 96.06 87 THR B N 1
ATOM 2703 C CA . THR B 1 87 ? -9.797 38.688 18.344 1 96.06 87 THR B CA 1
ATOM 2704 C C . THR B 1 87 ? -9.477 39.375 17.016 1 96.06 87 THR B C 1
ATOM 2706 O O . THR B 1 87 ? -8.562 40.188 16.922 1 96.06 87 THR B O 1
ATOM 2709 N N . GLY B 1 88 ? -10.211 38.969 16.016 1 94.56 88 GLY B N 1
ATOM 2710 C CA . GLY B 1 88 ? -10.023 39.531 14.688 1 94.56 88 GLY B CA 1
ATOM 2711 C C . GLY B 1 88 ? -8.984 38.812 13.859 1 94.56 88 GLY B C 1
ATOM 2712 O O . GLY B 1 88 ? -8.773 39.125 12.688 1 94.56 88 GLY B O 1
ATOM 2713 N N . THR B 1 89 ? -8.344 37.844 14.375 1 96.94 89 THR B N 1
ATOM 2714 C CA . THR B 1 89 ? -7.305 37.062 13.703 1 96.94 89 THR B CA 1
ATOM 2715 C C . THR B 1 89 ? -7.855 35.719 13.211 1 96.94 89 THR B C 1
ATOM 2717 O O . THR B 1 89 ? -8.602 35.062 13.93 1 96.94 89 THR B O 1
ATOM 2720 N N . THR B 1 90 ? -7.605 35.438 11.984 1 98.38 90 THR B N 1
ATOM 2721 C CA . THR B 1 90 ? -7.703 34.062 11.539 1 98.38 90 THR B CA 1
ATOM 2722 C C . THR B 1 90 ? -6.375 33.312 11.742 1 98.38 90 THR B C 1
ATOM 2724 O O . THR B 1 90 ? -5.367 33.688 11.125 1 98.38 90 THR B O 1
ATOM 2727 N N . LEU B 1 91 ? -6.449 32.375 12.625 1 98.62 91 LEU B N 1
ATOM 2728 C CA . LEU B 1 91 ? -5.262 31.578 12.938 1 98.62 91 LEU B CA 1
ATOM 2729 C C . LEU B 1 91 ? -5.297 30.25 12.195 1 98.62 91 LEU B C 1
ATOM 2731 O O . LEU B 1 91 ? -6.281 29.516 12.289 1 98.62 91 LEU B O 1
ATOM 2735 N N . VAL B 1 92 ? -4.242 29.969 11.406 1 98.5 92 VAL B N 1
ATOM 2736 C CA . VAL B 1 92 ? -4.051 28.688 10.734 1 98.5 92 VAL B CA 1
ATOM 2737 C C . VAL B 1 92 ? -2.818 27.984 11.297 1 98.5 92 VAL B C 1
ATOM 2739 O O . VAL B 1 92 ? -1.723 28.547 11.305 1 98.5 92 VAL B O 1
ATOM 2742 N N . ASN B 1 93 ? -3.014 26.844 11.789 1 98.19 93 ASN B N 1
ATOM 2743 C CA . ASN B 1 93 ? -1.884 26.031 12.242 1 98.19 93 ASN B CA 1
ATOM 2744 C C . ASN B 1 93 ? -1.616 24.859 11.297 1 98.19 93 ASN B C 1
ATOM 2746 O O . ASN B 1 93 ? -2.545 24.156 10.891 1 98.19 93 ASN B O 1
ATOM 2750 N N . VAL B 1 94 ? -0.377 24.672 10.875 1 95.81 94 VAL B N 1
ATOM 2751 C CA . VAL B 1 94 ? -0.07 23.609 9.914 1 95.81 94 VAL B CA 1
ATOM 2752 C C . VAL B 1 94 ? 1.009 22.688 10.484 1 95.81 94 VAL B C 1
ATOM 2754 O O . VAL B 1 94 ? 1.723 22.016 9.734 1 95.81 94 VAL B O 1
ATOM 2757 N N . GLY B 1 95 ? 1.154 22.547 11.727 1 86.12 95 GLY B N 1
ATOM 2758 C CA . GLY B 1 95 ? 2.082 21.609 12.344 1 86.12 95 GLY B CA 1
ATOM 2759 C C . GLY B 1 95 ? 1.554 20.188 12.398 1 86.12 95 GLY B C 1
ATOM 2760 O O . GLY B 1 95 ? 0.386 19.953 12.086 1 86.12 95 GLY B O 1
ATOM 2761 N N . THR B 1 96 ? 2.455 19.281 12.68 1 81.25 96 THR B N 1
ATOM 2762 C CA . THR B 1 96 ? 2.098 17.859 12.789 1 81.25 96 THR B CA 1
ATOM 2763 C C . THR B 1 96 ? 1.684 17.531 14.219 1 81.25 96 THR B C 1
ATOM 2765 O O . THR B 1 96 ? 2.316 17.969 15.18 1 81.25 96 THR B O 1
ATOM 2768 N N . GLY B 1 97 ? 0.582 16.859 14.344 1 83.25 97 GLY B N 1
ATOM 2769 C CA . GLY B 1 97 ? 0.123 16.438 15.656 1 83.25 97 GLY B CA 1
ATOM 2770 C C . GLY B 1 97 ? -1.069 15.5 15.602 1 83.25 97 GLY B C 1
ATOM 2771 O O . GLY B 1 97 ? -1.64 15.281 14.531 1 83.25 97 GLY B O 1
ATOM 2772 N N . ALA B 1 98 ? -1.372 14.969 16.766 1 88.44 98 ALA B N 1
ATOM 2773 C CA . ALA B 1 98 ? -2.535 14.094 16.906 1 88.44 98 ALA B CA 1
ATOM 2774 C C . ALA B 1 98 ? -3.834 14.898 16.844 1 88.44 98 ALA B C 1
ATOM 2776 O O . ALA B 1 98 ? -3.869 16.062 17.234 1 88.44 98 ALA B O 1
ATOM 2777 N N . PRO B 1 99 ? -4.898 14.297 16.375 1 91.56 99 PRO B N 1
ATOM 2778 C CA . PRO B 1 99 ? -6.191 14.977 16.297 1 91.56 99 PRO B CA 1
ATOM 2779 C C . PRO B 1 99 ? -6.637 15.57 17.641 1 91.56 99 PRO B C 1
ATOM 2781 O O . PRO B 1 99 ? -7.254 16.641 17.672 1 91.56 99 PRO B O 1
ATOM 2784 N N . SER B 1 100 ? -6.281 14.953 18.719 1 91.69 100 SER B N 1
ATOM 2785 C CA . SER B 1 100 ? -6.641 15.477 20.031 1 91.69 100 SER B CA 1
ATOM 2786 C C . SER B 1 100 ? -5.922 16.797 20.312 1 91.69 100 SER B C 1
ATOM 2788 O O . SER B 1 100 ? -6.488 17.688 20.938 1 91.69 100 SER B O 1
ATOM 2790 N N . GLU B 1 101 ? -4.699 16.859 19.844 1 93.06 101 GLU B N 1
ATOM 2791 C CA . GLU B 1 101 ? -3.955 18.109 19.984 1 93.06 101 GLU B CA 1
ATOM 2792 C C . GLU B 1 101 ? -4.574 19.219 19.141 1 93.06 101 GLU B C 1
ATOM 2794 O O . GLU B 1 101 ? -4.629 20.375 19.562 1 93.06 101 GLU B O 1
ATOM 2799 N N . VAL B 1 102 ? -5.016 18.844 17.984 1 95.06 102 VAL B N 1
ATOM 2800 C CA . VAL B 1 102 ? -5.66 19.781 17.078 1 95.06 102 VAL B CA 1
ATOM 2801 C C . VAL B 1 102 ? -6.914 20.359 17.734 1 95.06 102 VAL B C 1
ATOM 2803 O O . VAL B 1 102 ? -7.133 21.562 17.719 1 95.06 102 VAL B O 1
ATOM 2806 N N . GLU B 1 103 ? -7.715 19.484 18.297 1 95.19 103 GLU B N 1
ATOM 2807 C CA . GLU B 1 103 ? -8.953 19.891 18.953 1 95.19 103 GLU B CA 1
ATOM 2808 C C . GLU B 1 103 ? -8.664 20.828 20.125 1 95.19 103 GLU B C 1
ATOM 2810 O O . GLU B 1 103 ? -9.305 21.875 20.266 1 95.19 103 GLU B O 1
ATOM 2815 N N . SER B 1 104 ? -7.691 20.422 20.922 1 95.81 104 SER B N 1
ATOM 2816 C CA . SER B 1 104 ? -7.32 21.25 22.078 1 95.81 104 SER B CA 1
ATOM 2817 C C . SER B 1 104 ? -6.809 22.609 21.641 1 95.81 104 SER B C 1
ATOM 2819 O O . SER B 1 104 ? -7.137 23.625 22.266 1 95.81 104 SER B O 1
ATOM 2821 N N . PHE B 1 105 ? -6.055 22.625 20.641 1 97.06 105 PHE B N 1
ATOM 2822 C CA . PHE B 1 105 ? -5.516 23.875 20.125 1 97.06 105 PHE B CA 1
ATOM 2823 C C . PHE B 1 105 ? -6.625 24.75 19.562 1 97.06 105 PHE B C 1
ATOM 2825 O O . PHE B 1 105 ? -6.602 25.969 19.734 1 97.06 105 PHE B O 1
ATOM 2832 N N . GLY B 1 106 ? -7.566 24.172 18.859 1 96.75 106 GLY B N 1
ATOM 2833 C CA . GLY B 1 106 ? -8.711 24.922 18.359 1 96.75 106 GLY B CA 1
ATOM 2834 C C . GLY B 1 106 ? -9.539 25.562 19.453 1 96.75 106 GLY B C 1
ATOM 2835 O O . GLY B 1 106 ? -9.961 26.719 19.312 1 96.75 106 GLY B O 1
ATOM 2836 N N . LEU B 1 107 ? -9.758 24.797 20.5 1 96.81 107 LEU B N 1
ATOM 2837 C CA . LEU B 1 107 ? -10.484 25.328 21.656 1 96.81 107 LEU B CA 1
ATOM 2838 C C . LEU B 1 107 ? -9.719 26.5 22.281 1 96.81 107 LEU B C 1
ATOM 2840 O O . LEU B 1 107 ? -10.312 27.531 22.594 1 96.81 107 LEU B O 1
ATOM 2844 N N . TRP B 1 108 ? -8.484 26.281 22.438 1 97.62 108 TRP B N 1
ATOM 2845 C CA . TRP B 1 108 ? -7.617 27.312 22.984 1 97.62 108 TRP B CA 1
ATOM 2846 C C . TRP B 1 108 ? -7.691 28.578 22.141 1 97.62 108 TRP B C 1
ATOM 2848 O O . TRP B 1 108 ? -7.84 29.688 22.688 1 97.62 108 TRP B O 1
ATOM 2858 N N . ALA B 1 109 ? -7.586 28.469 20.844 1 97.69 109 ALA B N 1
ATOM 2859 C CA . ALA B 1 109 ? -7.637 29.609 19.922 1 97.69 109 ALA B CA 1
ATOM 2860 C C . ALA B 1 109 ? -8.992 30.312 19.984 1 97.69 109 ALA B C 1
ATOM 2862 O O . ALA B 1 109 ? -9.062 31.531 20 1 97.69 109 ALA B O 1
ATOM 2863 N N . GLY B 1 110 ? -10.031 29.5 20.016 1 96.69 110 GLY B N 1
ATOM 2864 C CA . GLY B 1 110 ? -11.375 30.047 20.109 1 96.69 110 GLY B CA 1
ATOM 2865 C C . GLY B 1 110 ? -11.609 30.844 21.375 1 96.69 110 GLY B C 1
ATOM 2866 O O . GLY B 1 110 ? -12.258 31.891 21.359 1 96.69 110 GLY B O 1
ATOM 2867 N N . GLU B 1 111 ? -11.102 30.359 22.469 1 96.75 111 GLU B N 1
ATOM 2868 C CA . GLU B 1 111 ? -11.234 31.031 23.75 1 96.75 111 GLU B CA 1
ATOM 2869 C C . GLU B 1 111 ? -10.547 32.406 23.734 1 96.75 111 GLU B C 1
ATOM 2871 O O . GLU B 1 111 ? -10.914 33.281 24.484 1 96.75 111 GLU B O 1
ATOM 2876 N N . ARG B 1 112 ? -9.664 32.531 22.859 1 97.12 112 ARG B N 1
ATOM 2877 C CA . ARG B 1 112 ? -8.922 33.781 22.75 1 97.12 112 ARG B CA 1
ATOM 2878 C C . ARG B 1 112 ? -9.477 34.656 21.625 1 97.12 112 ARG B C 1
ATOM 2880 O O . ARG B 1 112 ? -8.906 35.719 21.312 1 97.12 112 ARG B O 1
ATOM 2887 N N . GLY B 1 113 ? -10.5 34.156 20.953 1 97 113 GLY B N 1
ATOM 2888 C CA . GLY B 1 113 ? -11.25 34.969 20.031 1 97 113 GLY B CA 1
ATOM 2889 C C . GLY B 1 113 ? -10.867 34.75 18.578 1 97 113 GLY B C 1
ATOM 2890 O O . GLY B 1 113 ? -11.414 35.406 17.672 1 97 113 GLY B O 1
ATOM 2891 N N . ALA B 1 114 ? -10.016 33.906 18.25 1 97.81 114 ALA B N 1
ATOM 2892 C CA . ALA B 1 114 ? -9.562 33.688 16.875 1 97.81 114 ALA B CA 1
ATOM 2893 C C . ALA B 1 114 ? -10.547 32.781 16.109 1 97.81 114 ALA B C 1
ATOM 2895 O O . ALA B 1 114 ? -11.172 31.906 16.688 1 97.81 114 ALA B O 1
ATOM 2896 N N . GLU B 1 115 ? -10.703 33.094 14.812 1 97.56 115 GLU B N 1
ATOM 2897 C CA . GLU B 1 115 ? -11.156 32.062 13.898 1 97.56 115 GLU B CA 1
ATOM 2898 C C . GLU B 1 115 ? -10.039 31.062 13.594 1 97.56 115 GLU B C 1
ATOM 2900 O O . GLU B 1 115 ? -8.898 31.469 13.367 1 97.56 115 GLU B O 1
ATOM 2905 N N . TYR B 1 116 ? -10.391 29.781 13.602 1 98.25 116 TYR B N 1
ATOM 2906 C CA . TYR B 1 116 ? -9.297 28.812 13.555 1 98.25 116 TYR B CA 1
ATOM 2907 C C . TYR B 1 116 ? -9.484 27.828 12.406 1 98.25 116 TYR B C 1
ATOM 2909 O O . TYR B 1 116 ? -10.578 27.297 12.219 1 98.25 116 TYR B O 1
ATOM 2917 N N . LEU B 1 117 ? -8.438 27.625 11.633 1 98.12 117 LEU B N 1
ATOM 2918 C CA . LEU B 1 117 ? -8.266 26.547 10.672 1 98.12 117 LEU B CA 1
ATOM 2919 C C . LEU B 1 117 ? -7.047 25.703 11.016 1 98.12 117 LEU B C 1
ATOM 2921 O O . LEU B 1 117 ? -6.004 26.234 11.406 1 98.12 117 LEU B O 1
ATOM 2925 N N . ASP B 1 118 ? -7.227 24.422 10.922 1 98.19 118 ASP B N 1
ATOM 2926 C CA . ASP B 1 118 ? -6.086 23.516 10.992 1 98.19 118 ASP B CA 1
ATOM 2927 C C . ASP B 1 118 ? -5.73 22.969 9.609 1 98.19 118 ASP B C 1
ATOM 2929 O O . ASP B 1 118 ? -6.617 22.641 8.82 1 98.19 118 ASP B O 1
ATOM 2933 N N . GLY B 1 119 ? -4.445 22.953 9.352 1 97.12 119 GLY B N 1
ATOM 2934 C CA . GLY B 1 119 ? -3.977 22.469 8.07 1 97.12 119 GLY B CA 1
ATOM 2935 C C . GLY B 1 119 ? -2.967 21.344 8.188 1 97.12 119 GLY B C 1
ATOM 2936 O O . GLY B 1 119 ? -2.105 21.359 9.07 1 97.12 119 GLY B O 1
ATOM 2937 N N . SER B 1 120 ? -3.109 20.344 7.34 1 95.06 120 SER B N 1
ATOM 2938 C CA . SER B 1 120 ? -2.129 19.281 7.215 1 95.06 120 SER B CA 1
ATOM 2939 C C . SER B 1 120 ? -1.401 19.344 5.879 1 95.06 120 SER B C 1
ATOM 2941 O O . SER B 1 120 ? -2.02 19.188 4.82 1 95.06 120 SER B O 1
ATOM 2943 N N . ILE B 1 121 ? -0.112 19.531 5.965 1 93.69 121 ILE B N 1
ATOM 2944 C CA . ILE B 1 121 ? 0.688 19.656 4.75 1 93.69 121 ILE B CA 1
ATOM 2945 C C . ILE B 1 121 ? 1.058 18.281 4.23 1 93.69 121 ILE B C 1
ATOM 2947 O O . ILE B 1 121 ? 1.625 17.469 4.961 1 93.69 121 ILE B O 1
ATOM 2951 N N . LEU B 1 122 ? 0.646 18.031 3.025 1 89.94 122 LEU B N 1
ATOM 2952 C CA . LEU B 1 122 ? 1.066 16.844 2.289 1 89.94 122 LEU B CA 1
ATOM 2953 C C . LEU B 1 122 ? 2.121 17.203 1.245 1 89.94 122 LEU B C 1
ATOM 2955 O O . LEU B 1 122 ? 1.785 17.547 0.113 1 89.94 122 LEU B O 1
ATOM 2959 N N . GLY B 1 123 ? 3.316 17.094 1.57 1 86.19 123 GLY B N 1
ATOM 2960 C CA . GLY B 1 123 ? 4.402 17.469 0.68 1 86.19 123 GLY B CA 1
ATOM 2961 C C . GLY B 1 123 ? 5.625 17.984 1.415 1 86.19 123 GLY B C 1
ATOM 2962 O O . GLY B 1 123 ? 5.59 18.172 2.635 1 86.19 123 GLY B O 1
ATOM 2963 N N . TYR B 1 124 ? 6.715 18.188 0.654 1 85.69 124 TYR B N 1
ATOM 2964 C CA . TYR B 1 124 ? 7.98 18.688 1.188 1 85.69 124 TYR B CA 1
ATOM 2965 C C . TYR B 1 124 ? 8.133 20.188 0.926 1 85.69 124 TYR B C 1
ATOM 2967 O O . TYR B 1 124 ? 7.43 20.75 0.081 1 85.69 124 TYR B O 1
ATOM 2975 N N . PRO B 1 125 ? 9.055 20.797 1.697 1 90.5 125 PRO B N 1
ATOM 2976 C CA . PRO B 1 125 ? 9.234 22.25 1.554 1 90.5 125 PRO B CA 1
ATOM 2977 C C . PRO B 1 125 ? 9.508 22.672 0.112 1 90.5 125 PRO B C 1
ATOM 2979 O O . PRO B 1 125 ? 8.977 23.672 -0.355 1 90.5 125 PRO B O 1
ATOM 2982 N N . ALA B 1 126 ? 10.195 21.875 -0.631 1 89.06 126 ALA B N 1
ATOM 2983 C CA . ALA B 1 126 ? 10.57 22.203 -2 1 89.06 126 ALA B CA 1
ATOM 2984 C C . ALA B 1 126 ? 9.359 22.219 -2.924 1 89.06 126 ALA B C 1
ATOM 2986 O O . ALA B 1 126 ? 9.398 22.781 -4.016 1 89.06 126 ALA B O 1
ATOM 2987 N N . GLU B 1 127 ? 8.281 21.547 -2.451 1 91.06 127 GLU B N 1
ATOM 2988 C CA . GLU B 1 127 ? 7.098 21.422 -3.295 1 91.06 127 GLU B CA 1
ATOM 2989 C C . GLU B 1 127 ? 6.082 22.516 -3.002 1 91.06 127 GLU B C 1
ATOM 2991 O O . GLU B 1 127 ? 5.109 22.688 -3.738 1 91.06 127 GLU B O 1
ATOM 2996 N N . ILE B 1 128 ? 6.363 23.281 -1.988 1 94.31 128 ILE B N 1
ATOM 2997 C CA . ILE B 1 128 ? 5.457 24.375 -1.634 1 94.31 128 ILE B CA 1
ATOM 2998 C C . ILE B 1 128 ? 5.43 25.406 -2.756 1 94.31 128 ILE B C 1
ATOM 3000 O O . ILE B 1 128 ? 6.473 25.75 -3.311 1 94.31 128 ILE B O 1
ATOM 3004 N N . GLY B 1 129 ? 4.27 25.891 -3.088 1 94 129 GLY B N 1
ATOM 3005 C CA . GLY B 1 129 ? 4.086 26.844 -4.18 1 94 129 GLY B CA 1
ATOM 3006 C C . GLY B 1 129 ? 3.816 26.156 -5.512 1 94 129 GLY B C 1
ATOM 3007 O O . GLY B 1 129 ? 3.555 26.828 -6.512 1 94 129 GLY B O 1
ATOM 3008 N N . THR B 1 130 ? 3.822 24.828 -5.484 1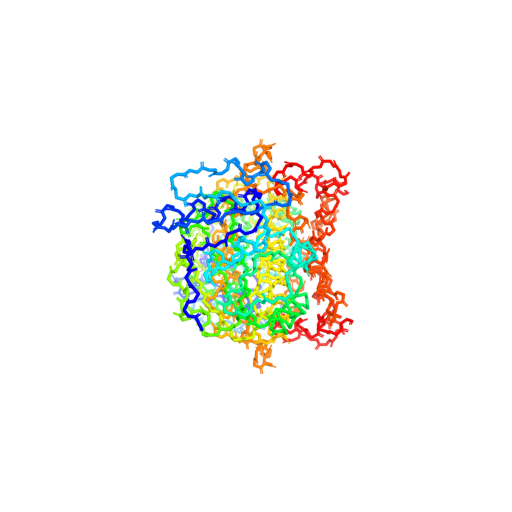 92.19 130 THR B N 1
ATOM 3009 C CA . THR B 1 130 ? 3.607 24.062 -6.707 1 92.19 130 THR B CA 1
ATOM 3010 C C . THR B 1 130 ? 2.43 23.109 -6.547 1 92.19 130 THR B C 1
ATOM 3012 O O . THR B 1 130 ? 1.841 23.016 -5.469 1 92.19 130 THR B O 1
ATOM 3015 N N . GLU B 1 131 ? 2.139 22.375 -7.641 1 89.56 131 GLU B N 1
ATOM 3016 C CA . GLU B 1 131 ? 1.068 21.391 -7.605 1 89.56 131 GLU B CA 1
ATOM 3017 C C . GLU B 1 131 ? 1.553 20.078 -6.992 1 89.56 131 GLU B C 1
ATOM 3019 O O . GLU B 1 131 ? 0.769 19.141 -6.816 1 89.56 131 GLU B O 1
ATOM 3024 N N . GLY B 1 132 ? 2.781 20.062 -6.566 1 84.5 132 GLY B N 1
ATOM 3025 C CA . GLY B 1 132 ? 3.377 18.875 -5.996 1 84.5 132 GLY B CA 1
ATOM 3026 C C . GLY B 1 132 ? 3.061 18.688 -4.523 1 84.5 132 GLY B C 1
ATOM 3027 O O . GLY B 1 132 ? 3.312 17.625 -3.953 1 84.5 132 GLY B O 1
ATOM 3028 N N . ALA B 1 133 ? 2.502 19.703 -3.918 1 89.06 133 ALA B N 1
ATOM 3029 C CA . ALA B 1 133 ? 2.098 19.656 -2.516 1 89.06 133 ALA B CA 1
ATOM 3030 C C . ALA B 1 133 ? 0.622 20.016 -2.357 1 89.06 133 ALA B C 1
ATOM 3032 O O . ALA B 1 133 ? 0.023 20.625 -3.25 1 89.06 133 ALA B O 1
ATOM 3033 N N . ALA B 1 134 ? 0.082 19.547 -1.269 1 91.5 134 ALA B N 1
ATOM 3034 C CA . ALA B 1 134 ? -1.29 19.891 -0.916 1 91.5 134 ALA B CA 1
ATOM 3035 C C . ALA B 1 134 ? -1.421 20.156 0.583 1 91.5 134 ALA B C 1
ATOM 3037 O O . ALA B 1 134 ? -0.634 19.641 1.38 1 91.5 134 ALA B O 1
ATOM 3038 N N . ILE B 1 135 ? -2.346 21.031 0.894 1 96.06 135 ILE B N 1
ATOM 3039 C CA . ILE B 1 135 ? -2.723 21.203 2.291 1 96.06 135 ILE B CA 1
ATOM 3040 C C . ILE B 1 135 ? -4.211 20.922 2.469 1 96.06 135 ILE B C 1
ATOM 3042 O O . ILE B 1 135 ? -5.043 21.453 1.731 1 96.06 135 ILE B O 1
ATOM 3046 N N . LEU B 1 136 ? -4.535 20.047 3.404 1 96.25 136 LEU B N 1
ATOM 3047 C CA . LEU B 1 136 ? -5.918 19.828 3.814 1 96.25 136 LEU B CA 1
ATOM 3048 C C . LEU B 1 136 ? -6.281 20.734 4.988 1 96.25 136 LEU B C 1
ATOM 3050 O O . LEU B 1 136 ? -5.559 20.781 5.988 1 96.25 136 LEU B O 1
ATOM 3054 N N . TYR B 1 137 ? -7.371 21.453 4.805 1 97.75 137 TYR B N 1
ATOM 3055 C CA . TYR B 1 137 ? -7.805 22.359 5.867 1 97.75 137 TYR B CA 1
ATOM 3056 C C . TYR B 1 137 ? -9.117 21.891 6.484 1 97.75 137 TYR B C 1
ATOM 3058 O O . TYR B 1 137 ? -10 21.406 5.777 1 97.75 137 TYR B O 1
ATOM 3066 N N . SER B 1 138 ? -9.227 22.047 7.77 1 98.19 138 SER B N 1
ATOM 3067 C CA . SER B 1 138 ? -10.484 21.812 8.469 1 98.19 138 SER B CA 1
ATOM 3068 C C . SER B 1 138 ? -10.695 22.844 9.578 1 98.19 138 SER B C 1
ATOM 3070 O O . SER B 1 138 ? -9.734 23.406 10.102 1 98.19 138 SER B O 1
ATOM 3072 N N . GLY B 1 139 ? -11.969 23.109 9.914 1 97.88 139 GLY B N 1
ATOM 3073 C CA . GLY B 1 139 ? -12.336 24.094 10.906 1 97.88 139 GLY B CA 1
ATOM 3074 C C . GLY B 1 139 ? -13.305 25.141 10.383 1 97.88 139 GLY B C 1
ATOM 3075 O O . GLY B 1 139 ? -14.227 24.812 9.633 1 97.88 139 GLY B O 1
ATOM 3076 N N . SER B 1 140 ? -13.047 26.438 10.695 1 97.94 140 SER B N 1
ATOM 3077 C CA . SER B 1 140 ? -13.961 27.547 10.469 1 97.94 140 SER B CA 1
ATOM 3078 C C . SER B 1 140 ? -14.266 27.719 8.984 1 97.94 140 SER B C 1
ATOM 3080 O O . SER B 1 140 ? -13.367 28.047 8.203 1 97.94 140 SER B O 1
ATOM 3082 N N . GLU B 1 141 ? -15.492 27.562 8.648 1 96.69 141 GLU B N 1
ATOM 3083 C CA . GLU B 1 141 ? -15.945 27.812 7.281 1 96.69 141 GLU B CA 1
ATOM 3084 C C . GLU B 1 141 ? -15.773 29.281 6.91 1 96.69 141 GLU B C 1
ATOM 3086 O O . GLU B 1 141 ? -15.445 29.609 5.766 1 96.69 141 GLU B O 1
ATOM 3091 N N . THR B 1 142 ? -16 30.109 7.871 1 96.88 142 THR B N 1
ATOM 3092 C CA . THR B 1 142 ? -15.844 31.547 7.676 1 96.88 142 THR B CA 1
ATOM 3093 C C . THR B 1 142 ? -14.398 31.891 7.34 1 96.88 142 THR B C 1
ATOM 3095 O O . THR B 1 142 ? -14.141 32.688 6.418 1 96.88 142 THR B O 1
ATOM 3098 N N . ALA B 1 143 ? -13.508 31.328 8.086 1 97.31 143 ALA B N 1
ATOM 3099 C CA . ALA B 1 143 ? -12.094 31.562 7.832 1 97.31 143 ALA B CA 1
ATOM 3100 C C . ALA B 1 143 ? -11.711 31.125 6.422 1 97.31 143 ALA B C 1
ATOM 3102 O O . ALA B 1 143 ? -10.969 31.828 5.727 1 97.31 143 ALA B O 1
ATOM 3103 N N . TRP B 1 144 ? -12.203 30 6.035 1 97.62 144 TRP B N 1
ATOM 3104 C CA . TRP B 1 144 ? -11.898 29.5 4.699 1 97.62 144 TRP B CA 1
ATOM 3105 C C . TRP B 1 144 ? -12.5 30.406 3.627 1 97.62 144 TRP B C 1
ATOM 3107 O O . TRP B 1 144 ? -11.852 30.688 2.615 1 97.62 144 TRP B O 1
ATOM 3117 N N . ALA B 1 145 ? -13.68 30.812 3.797 1 96.81 145 ALA B N 1
ATOM 3118 C CA . ALA B 1 145 ? -14.336 31.703 2.848 1 96.81 145 ALA B CA 1
ATOM 3119 C C . ALA B 1 145 ? -13.555 33 2.693 1 96.81 145 ALA B C 1
ATOM 3121 O O . ALA B 1 145 ? -13.445 33.562 1.589 1 96.81 145 ALA B O 1
ATOM 3122 N N . GLU B 1 146 ? -13.016 33.469 3.713 1 96.69 146 GLU B N 1
ATOM 3123 C CA . GLU B 1 146 ? -12.336 34.75 3.73 1 96.69 146 GLU B CA 1
ATOM 3124 C C . GLU B 1 146 ? -10.922 34.656 3.186 1 96.69 146 GLU B C 1
ATOM 3126 O O . GLU B 1 146 ? -10.43 35.562 2.521 1 96.69 146 GLU B O 1
ATOM 3131 N N . HIS B 1 147 ? -10.242 33.562 3.459 1 97.5 147 HIS B N 1
ATOM 3132 C CA . HIS B 1 147 ? -8.805 33.531 3.223 1 97.5 147 HIS B CA 1
ATOM 3133 C C . HIS B 1 147 ? -8.422 32.375 2.287 1 97.5 147 HIS B C 1
ATOM 3135 O O . HIS B 1 147 ? -7.238 32.156 2.02 1 97.5 147 HIS B O 1
ATOM 3141 N N . GLY B 1 148 ? -9.344 31.594 1.791 1 96.56 148 GLY B N 1
ATOM 3142 C CA . GLY B 1 148 ? -9.086 30.453 0.932 1 96.56 148 GLY B CA 1
ATOM 3143 C C . GLY B 1 148 ? -8.211 30.797 -0.259 1 96.56 148 GLY B C 1
ATOM 3144 O O . GLY B 1 148 ? -7.309 30.031 -0.612 1 96.56 148 GLY B O 1
ATOM 3145 N N . GLU B 1 149 ? -8.445 31.922 -0.842 1 95.31 149 GLU B N 1
ATOM 3146 C CA . GLU B 1 149 ? -7.66 32.344 -2.002 1 95.31 149 GLU B CA 1
ATOM 3147 C C . GLU B 1 149 ? -6.188 32.5 -1.645 1 95.31 149 GLU B C 1
ATOM 3149 O O . GLU B 1 149 ? -5.309 32.094 -2.398 1 95.31 149 GLU B O 1
ATOM 3154 N N . SER B 1 150 ? -5.887 33.156 -0.507 1 95.81 150 SER B N 1
ATOM 3155 C CA . SER B 1 150 ? -4.512 33.312 -0.047 1 95.81 150 SER B CA 1
ATOM 3156 C C . SER B 1 150 ? -3.883 31.969 0.286 1 95.81 150 SER B C 1
ATOM 3158 O O . SER B 1 150 ? -2.711 31.734 -0.013 1 95.81 150 SER B O 1
ATOM 3160 N N . LEU B 1 151 ? -4.676 31.062 0.875 1 97.12 151 LEU B N 1
ATOM 3161 C CA . LEU B 1 151 ? -4.164 29.781 1.318 1 97.12 151 LEU B CA 1
ATOM 3162 C C . LEU B 1 151 ? -3.869 28.875 0.128 1 97.12 151 LEU B C 1
ATOM 3164 O O . LEU B 1 151 ? -2.973 28.031 0.191 1 97.12 151 LEU B O 1
ATOM 3168 N N . THR B 1 152 ? -4.543 29.062 -1.022 1 95.94 152 THR B N 1
ATOM 3169 C CA . THR B 1 152 ? -4.32 28.25 -2.215 1 95.94 152 THR B CA 1
ATOM 3170 C C . THR B 1 152 ? -3.064 28.703 -2.951 1 95.94 152 THR B C 1
ATOM 3172 O O . THR B 1 152 ? -2.586 28.016 -3.854 1 95.94 152 THR B O 1
ATOM 3175 N N . LEU B 1 153 ? -2.496 29.891 -2.545 1 95.19 153 LEU B N 1
ATOM 3176 C CA . LEU B 1 153 ? -1.191 30.297 -3.059 1 95.19 153 LEU B CA 1
ATOM 3177 C C . LEU B 1 153 ? -0.092 29.375 -2.529 1 95.19 153 LEU B C 1
ATOM 3179 O O . LEU B 1 153 ? 0.971 29.266 -3.143 1 95.19 153 LEU B O 1
ATOM 3183 N N . LEU B 1 154 ? -0.354 28.766 -1.383 1 96.5 154 LEU B N 1
ATOM 3184 C CA . LEU B 1 154 ? 0.626 27.875 -0.783 1 96.5 154 LEU B CA 1
ATOM 3185 C C . LEU B 1 154 ? 0.742 26.578 -1.587 1 96.5 154 LEU B C 1
ATOM 3187 O O . LEU B 1 154 ? 1.844 26.062 -1.779 1 96.5 154 LEU B O 1
ATOM 3191 N N . THR B 1 155 ? -0.4 26.062 -1.931 1 92.94 155 THR B N 1
ATOM 3192 C CA . THR B 1 155 ? -0.534 24.891 -2.791 1 92.94 155 THR B CA 1
ATOM 3193 C C . THR B 1 155 ? -1.84 24.938 -3.578 1 92.94 155 THR B C 1
ATOM 3195 O O . THR B 1 155 ? -2.924 24.969 -2.992 1 92.94 155 THR B O 1
ATOM 3198 N N . PRO B 1 156 ? -1.735 24.906 -4.875 1 88.81 156 PRO B N 1
ATOM 3199 C CA . PRO B 1 156 ? -2.924 25.094 -5.707 1 88.81 156 PRO B CA 1
ATOM 3200 C C . PRO B 1 156 ? -3.977 24 -5.492 1 88.81 156 PRO B C 1
ATOM 3202 O O . PRO B 1 156 ? -5.164 24.234 -5.738 1 88.81 156 PRO B O 1
ATOM 3205 N N . VAL B 1 157 ? -3.566 22.906 -4.988 1 86.12 157 VAL B N 1
ATOM 3206 C CA . VAL B 1 157 ? -4.516 21.797 -4.887 1 86.12 157 VAL B CA 1
ATOM 3207 C C . VAL B 1 157 ? -5.047 21.703 -3.459 1 86.12 157 VAL B C 1
ATOM 3209 O O . VAL B 1 157 ? -5.734 20.734 -3.109 1 86.12 157 VAL B O 1
ATOM 3212 N N . SER B 1 158 ? -4.809 22.703 -2.621 1 90.44 158 SER B N 1
ATOM 3213 C CA . SER B 1 158 ? -5.309 22.75 -1.251 1 90.44 158 SER B CA 1
ATOM 3214 C C . SER B 1 158 ? -6.832 22.781 -1.217 1 90.44 158 SER B C 1
ATOM 3216 O O . SER B 1 158 ? -7.465 23.344 -2.105 1 90.44 158 SER B O 1
ATOM 3218 N N . VAL B 1 159 ? -7.395 22.109 -0.192 1 93.38 159 VAL B N 1
ATOM 3219 C CA . VAL B 1 159 ? -8.852 22.031 -0.129 1 93.38 159 VAL B CA 1
ATOM 3220 C C . VAL B 1 159 ? -9.305 22.078 1.326 1 93.38 159 VAL B C 1
ATOM 3222 O O . VAL B 1 159 ? -8.586 21.641 2.227 1 93.38 159 VAL B O 1
ATOM 3225 N N . TRP B 1 160 ? -10.445 22.75 1.558 1 97.38 160 TRP B N 1
ATOM 3226 C CA . TRP B 1 160 ? -11.164 22.672 2.822 1 97.38 160 TRP B CA 1
ATOM 3227 C C . TRP B 1 160 ? -12.023 21.422 2.877 1 97.38 160 TRP B C 1
ATOM 3229 O O . TRP B 1 160 ? -12.852 21.188 1.99 1 97.38 160 TRP B O 1
ATOM 3239 N N . VAL B 1 161 ? -11.875 20.594 4 1 96.88 161 VAL B N 1
ATOM 3240 C CA . VAL B 1 161 ? -12.414 19.234 3.906 1 96.88 161 VAL B CA 1
ATOM 3241 C C . VAL B 1 161 ? -13.539 19.062 4.926 1 96.88 161 VAL B C 1
ATOM 3243 O O . VAL B 1 161 ? -14.367 18.156 4.801 1 96.88 161 VAL B O 1
ATOM 3246 N N . SER B 1 162 ? -13.547 19.938 6.004 1 97.19 162 SER B N 1
ATOM 3247 C CA . SER B 1 162 ? -14.57 19.688 7.02 1 97.19 162 SER B CA 1
ATOM 3248 C C . SER B 1 162 ? -14.664 20.859 8 1 97.19 162 SER B C 1
ATOM 3250 O O . SER B 1 162 ? -13.688 21.578 8.211 1 97.19 162 SER B O 1
ATOM 3252 N N . ARG B 1 163 ? -15.875 21.031 8.617 1 96.75 163 ARG B N 1
ATOM 3253 C CA . ARG B 1 163 ? -16.078 21.969 9.719 1 96.75 163 ARG B CA 1
ATOM 3254 C C . ARG B 1 163 ? -15.461 21.438 11.008 1 96.75 163 ARG B C 1
ATOM 3256 O O . ARG B 1 163 ? -15.07 22.203 11.883 1 96.75 163 ARG B O 1
ATOM 3263 N N . ASP B 1 164 ? -15.383 20.125 11.102 1 96.94 164 ASP B N 1
ATOM 3264 C CA . ASP B 1 164 ? -14.727 19.516 12.25 1 96.94 164 ASP B CA 1
ATOM 3265 C C . ASP B 1 164 ? -13.211 19.719 12.188 1 96.94 164 ASP B C 1
ATOM 3267 O O . ASP B 1 164 ? -12.547 19.172 11.312 1 96.94 164 ASP B O 1
ATOM 3271 N N . VAL B 1 165 ? -12.617 20.422 13.148 1 97.06 165 VAL B N 1
ATOM 3272 C CA . VAL B 1 165 ? -11.273 20.969 13.086 1 97.06 165 VAL B CA 1
ATOM 3273 C C . VAL B 1 165 ? -10.242 19.844 13.039 1 97.06 165 VAL B C 1
ATOM 3275 O O . VAL B 1 165 ? -9.148 20.016 12.492 1 97.06 165 VAL B O 1
ATOM 3278 N N . LYS B 1 166 ? -10.609 18.688 13.477 1 96 166 LYS B N 1
ATOM 3279 C CA . LYS B 1 166 ? -9.617 17.641 13.609 1 96 166 LYS B CA 1
ATOM 3280 C C . LYS B 1 166 ? -9.5 16.828 12.32 1 96 166 LYS B C 1
ATOM 3282 O O . LYS B 1 166 ? -8.57 16.031 12.164 1 96 166 LYS B O 1
ATOM 3287 N N . ILE B 1 167 ? -10.344 16.969 11.336 1 96.69 167 ILE B N 1
ATOM 3288 C CA . ILE B 1 167 ? -10.5 16.016 10.242 1 96.69 167 ILE B CA 1
ATOM 3289 C C . ILE B 1 167 ? -9.266 16.047 9.344 1 96.69 167 ILE B C 1
ATOM 3291 O O . ILE B 1 167 ? -8.812 15.008 8.859 1 96.69 167 ILE B O 1
ATOM 3295 N N . ALA B 1 168 ? -8.711 17.203 9.078 1 96.31 168 ALA B N 1
ATOM 3296 C CA . ALA B 1 168 ? -7.492 17.266 8.273 1 96.31 168 ALA B CA 1
ATOM 3297 C C . ALA B 1 168 ? -6.375 16.438 8.898 1 96.31 168 ALA B C 1
ATOM 3299 O O . ALA B 1 168 ? -5.676 15.703 8.195 1 96.31 168 ALA B O 1
ATOM 3300 N N . SER B 1 169 ? -6.27 16.578 10.188 1 94.75 169 SER B N 1
ATOM 3301 C CA . SER B 1 169 ? -5.262 15.797 10.898 1 94.75 169 SER B CA 1
ATOM 3302 C C . SER B 1 169 ? -5.582 14.305 10.867 1 94.75 169 SER B C 1
ATOM 3304 O O . SER B 1 169 ? -4.684 13.477 10.719 1 94.75 169 SER B O 1
ATOM 3306 N N . VAL B 1 170 ? -6.844 13.938 11.039 1 95.25 170 VAL B N 1
ATOM 3307 C CA . VAL B 1 170 ? -7.289 12.555 10.977 1 95.25 170 VAL B CA 1
ATOM 3308 C C . VAL B 1 170 ? -6.918 11.953 9.617 1 95.25 170 VAL B C 1
ATOM 3310 O O . VAL B 1 170 ? -6.391 10.844 9.547 1 95.25 170 VAL B O 1
ATOM 3313 N N . LEU B 1 171 ? -7.148 12.727 8.57 1 95 171 LEU B N 1
ATOM 3314 C CA . LEU B 1 171 ? -6.844 12.281 7.215 1 95 171 LEU B CA 1
ATOM 3315 C C . LEU B 1 171 ? -5.34 12.109 7.023 1 95 171 LEU B C 1
ATOM 3317 O O . LEU B 1 171 ? -4.895 11.141 6.406 1 95 171 LEU B O 1
ATOM 3321 N N . ASN B 1 172 ? -4.578 12.984 7.555 1 93.31 172 ASN B N 1
ATOM 3322 C CA . ASN B 1 172 ? -3.127 12.875 7.453 1 93.31 172 ASN B CA 1
ATOM 3323 C C . ASN B 1 172 ? -2.607 11.641 8.188 1 93.31 172 ASN B C 1
ATOM 3325 O O . ASN B 1 172 ? -1.814 10.875 7.633 1 93.31 172 ASN B O 1
ATOM 3329 N N . VAL B 1 173 ? -3.045 11.484 9.398 1 93.69 173 VAL B N 1
ATOM 3330 C CA . VAL B 1 173 ? -2.631 10.336 10.195 1 93.69 173 VAL B CA 1
ATOM 3331 C C . VAL B 1 173 ? -3.035 9.047 9.492 1 93.69 173 VAL B C 1
ATOM 3333 O O . VAL B 1 173 ? -2.242 8.109 9.398 1 93.69 173 VAL B O 1
ATOM 3336 N N . GLY B 1 174 ? -4.234 9.008 8.977 1 94.5 174 GLY B N 1
ATOM 3337 C CA . GLY B 1 174 ? -4.777 7.805 8.352 1 94.5 174 GLY B CA 1
ATOM 3338 C C . GLY B 1 174 ? -4.168 7.508 6.996 1 94.5 174 GLY B C 1
ATOM 3339 O O . GLY B 1 174 ? -3.629 6.422 6.777 1 94.5 174 GLY B O 1
ATOM 3340 N N . LEU B 1 175 ? -4.188 8.484 6.047 1 93.56 175 LEU B N 1
ATOM 3341 C CA . LEU B 1 175 ? -3.789 8.25 4.66 1 93.56 175 LEU B CA 1
ATOM 3342 C C . LEU B 1 175 ? -2.271 8.219 4.531 1 93.56 175 LEU B C 1
ATOM 3344 O O . LEU B 1 175 ? -1.724 7.402 3.783 1 93.56 175 LEU B O 1
ATOM 3348 N N . VAL B 1 176 ? -1.596 9.062 5.262 1 92.31 176 VAL B N 1
ATOM 3349 C CA . VAL B 1 176 ? -0.144 9.133 5.133 1 92.31 176 VAL B CA 1
ATOM 3350 C C . VAL B 1 176 ? 0.509 8.195 6.148 1 92.31 176 VAL B C 1
ATOM 3352 O O . VAL B 1 176 ? 1.292 7.316 5.781 1 92.31 176 VAL B O 1
ATOM 3355 N N . GLY B 1 177 ? 0.122 8.328 7.348 1 93.56 177 GLY B N 1
ATOM 3356 C CA . GLY B 1 177 ? 0.771 7.586 8.414 1 93.56 177 GLY B CA 1
ATOM 3357 C C . GLY B 1 177 ? 0.433 6.105 8.406 1 93.56 177 GLY B C 1
ATOM 3358 O O . GLY B 1 177 ? 1.329 5.262 8.398 1 93.56 177 GLY B O 1
ATOM 3359 N N . MET B 1 178 ? -0.826 5.832 8.328 1 95.06 178 MET B N 1
ATOM 3360 C CA . MET B 1 178 ? -1.271 4.465 8.578 1 95.06 178 MET B CA 1
ATOM 3361 C C . MET B 1 178 ? -1.426 3.699 7.266 1 95.06 178 MET B C 1
ATOM 3363 O O . MET B 1 178 ? -1.533 2.471 7.27 1 95.06 178 MET B O 1
ATOM 3367 N N . PHE B 1 179 ? -1.423 4.395 6.137 1 96 179 PHE B N 1
ATOM 3368 C CA . PHE B 1 179 ? -1.547 3.664 4.883 1 96 179 PHE B CA 1
ATOM 3369 C C . PHE B 1 179 ? -0.289 3.824 4.035 1 96 179 PHE B C 1
ATOM 3371 O O . PHE B 1 179 ? 0.432 2.854 3.797 1 96 179 PHE B O 1
ATOM 3378 N N . LEU B 1 180 ? 0.071 5.062 3.625 1 94.62 180 LEU B N 1
ATOM 3379 C CA . LEU B 1 180 ? 1.159 5.305 2.684 1 94.62 180 LEU B CA 1
ATOM 3380 C C . LEU B 1 180 ? 2.469 4.723 3.205 1 94.62 180 LEU B C 1
ATOM 3382 O O . LEU B 1 180 ? 3.133 3.957 2.506 1 94.62 180 LEU B O 1
ATOM 3386 N N . VAL B 1 181 ? 2.832 5.031 4.422 1 96 181 VAL B N 1
ATOM 3387 C CA . VAL B 1 181 ? 4.133 4.637 4.953 1 96 181 VAL B CA 1
ATOM 3388 C C . VAL B 1 181 ? 4.191 3.117 5.094 1 96 181 VAL B C 1
ATOM 3390 O O . VAL B 1 181 ? 5.133 2.479 4.617 1 96 181 VAL B O 1
ATOM 3393 N N . PRO B 1 182 ? 3.119 2.482 5.633 1 97.5 182 PRO B N 1
ATOM 3394 C CA . PRO B 1 182 ? 3.145 1.019 5.695 1 97.5 182 PRO B CA 1
ATOM 3395 C C . PRO B 1 182 ? 3.164 0.37 4.312 1 97.5 182 PRO B C 1
ATOM 3397 O O . PRO B 1 182 ? 3.834 -0.647 4.113 1 97.5 182 PRO B O 1
ATOM 3400 N N . ALA B 1 183 ? 2.416 0.909 3.361 1 96.94 183 ALA B N 1
ATOM 3401 C CA . ALA B 1 183 ? 2.396 0.35 2.012 1 96.94 183 ALA B CA 1
ATOM 3402 C C . ALA B 1 183 ? 3.783 0.404 1.375 1 96.94 183 ALA B C 1
ATOM 3404 O O . ALA B 1 183 ? 4.223 -0.561 0.744 1 96.94 183 ALA B O 1
ATOM 3405 N N . VAL B 1 184 ? 4.488 1.497 1.549 1 96.44 184 VAL B N 1
ATOM 3406 C CA . VAL B 1 184 ? 5.832 1.621 0.995 1 96.44 184 VAL B CA 1
ATOM 3407 C C . VAL B 1 184 ? 6.781 0.673 1.724 1 96.44 184 VAL B C 1
ATOM 3409 O O . VAL B 1 184 ? 7.656 0.061 1.104 1 96.44 184 VAL B O 1
ATOM 3412 N N . SER B 1 185 ? 6.621 0.587 3.039 1 97.56 185 SER B N 1
ATOM 3413 C CA . SER B 1 185 ? 7.438 -0.349 3.803 1 97.56 185 SER B CA 1
ATOM 3414 C C . SER B 1 185 ? 7.238 -1.78 3.316 1 97.56 185 SER B C 1
ATOM 3416 O O . SER B 1 185 ? 8.195 -2.547 3.215 1 97.56 185 SER B O 1
ATOM 3418 N N . ALA B 1 186 ? 5.98 -2.16 3.074 1 97.38 186 ALA B N 1
ATOM 3419 C CA . ALA B 1 186 ? 5.695 -3.48 2.523 1 97.38 186 ALA B CA 1
ATOM 3420 C C . ALA B 1 186 ? 6.395 -3.68 1.182 1 97.38 186 ALA B C 1
ATOM 3422 O O . ALA B 1 186 ? 6.914 -4.762 0.899 1 97.38 186 ALA B O 1
ATOM 3423 N N . TYR B 1 187 ? 6.406 -2.66 0.376 1 97.06 187 TYR B N 1
ATOM 3424 C CA . TYR B 1 187 ? 7.047 -2.758 -0.93 1 97.06 187 TYR B CA 1
ATOM 3425 C C . TYR B 1 187 ? 8.555 -2.908 -0.787 1 97.06 187 TYR B C 1
ATOM 3427 O O . TYR B 1 187 ? 9.195 -3.598 -1.584 1 97.06 187 TYR B O 1
ATOM 3435 N N . VAL B 1 188 ? 9.141 -2.225 0.208 1 97.44 188 VAL B N 1
ATOM 3436 C CA . VAL B 1 188 ? 10.562 -2.412 0.469 1 97.44 188 VAL B CA 1
ATOM 3437 C C . VAL B 1 188 ? 10.844 -3.879 0.786 1 97.44 188 VAL B C 1
ATOM 3439 O O . VAL B 1 188 ? 11.789 -4.465 0.258 1 97.44 188 VAL B O 1
ATOM 3442 N N . GLU B 1 189 ? 10.047 -4.477 1.612 1 97 189 GLU B N 1
ATOM 3443 C CA . GLU B 1 189 ? 10.203 -5.887 1.938 1 97 189 GLU B CA 1
ATOM 3444 C C . GLU B 1 189 ? 10.078 -6.762 0.692 1 97 189 GLU B C 1
ATOM 3446 O O . GLU B 1 189 ? 10.922 -7.629 0.447 1 97 189 GLU B O 1
ATOM 3451 N N . ALA B 1 190 ? 9.055 -6.488 -0.078 1 96.12 190 ALA B N 1
ATOM 3452 C CA . ALA B 1 190 ? 8.773 -7.266 -1.281 1 96.12 190 ALA B CA 1
ATOM 3453 C C . ALA B 1 190 ? 9.914 -7.145 -2.291 1 96.12 190 ALA B C 1
ATOM 3455 O O . ALA B 1 190 ? 10.367 -8.141 -2.848 1 96.12 190 ALA B O 1
ATOM 3456 N N . SER B 1 191 ? 10.375 -5.914 -2.496 1 96.56 191 SER B N 1
ATOM 3457 C CA . SER B 1 191 ? 11.43 -5.676 -3.479 1 96.56 191 SER B CA 1
ATOM 3458 C C . SER B 1 191 ? 12.758 -6.27 -3.021 1 96.56 191 SER B C 1
ATOM 3460 O O . SER B 1 191 ? 13.531 -6.773 -3.84 1 96.56 191 SER B O 1
ATOM 3462 N N . THR B 1 192 ? 13.023 -6.145 -1.682 1 96.06 192 THR B N 1
ATOM 3463 C CA . THR B 1 192 ? 14.219 -6.785 -1.142 1 96.06 192 THR B CA 1
ATOM 3464 C C . THR B 1 192 ? 14.227 -8.273 -1.479 1 96.06 192 THR B C 1
ATOM 3466 O O . THR B 1 192 ? 15.242 -8.805 -1.938 1 96.06 192 THR B O 1
ATOM 3469 N N . TYR B 1 193 ? 13.133 -8.922 -1.333 1 95.69 193 TYR B N 1
ATOM 3470 C CA . TYR B 1 193 ? 12.984 -10.344 -1.637 1 95.69 193 TYR B CA 1
ATOM 3471 C C . TYR B 1 193 ? 13.148 -10.602 -3.131 1 95.69 193 TYR B C 1
ATOM 3473 O O . TYR B 1 193 ? 13.984 -11.406 -3.539 1 95.69 193 TYR B O 1
ATOM 3481 N N . MET B 1 194 ? 12.398 -9.914 -3.969 1 95.69 194 MET B N 1
ATOM 3482 C CA . MET B 1 194 ? 12.328 -10.203 -5.398 1 95.69 194 MET B CA 1
ATOM 3483 C C . MET B 1 194 ? 13.672 -9.93 -6.07 1 95.69 194 MET B C 1
ATOM 3485 O O . MET B 1 194 ? 14.156 -10.758 -6.848 1 95.69 194 MET B O 1
ATOM 3489 N N . LEU B 1 195 ? 14.273 -8.766 -5.754 1 95.19 195 LEU B N 1
ATOM 3490 C CA . LEU B 1 195 ? 15.586 -8.461 -6.32 1 95.19 195 LEU B CA 1
ATOM 3491 C C . LEU B 1 195 ? 16.625 -9.461 -5.828 1 95.19 195 LEU B C 1
ATOM 3493 O O . LEU B 1 195 ? 17.484 -9.898 -6.598 1 95.19 195 LEU B O 1
ATOM 3497 N N . GLY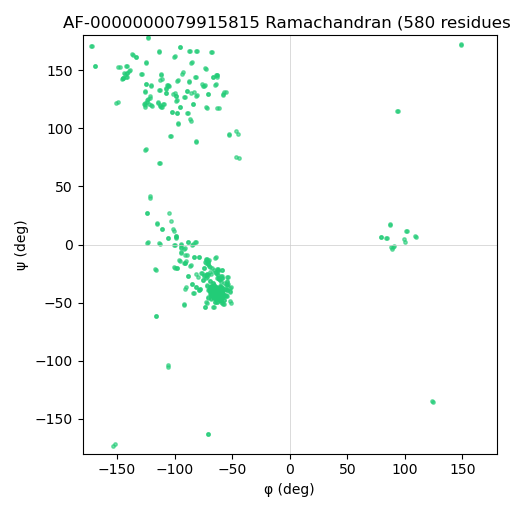 B 1 196 ? 16.5 -9.875 -4.551 1 93.25 196 GLY B N 1
ATOM 3498 C CA . GLY B 1 196 ? 17.391 -10.875 -3.996 1 93.25 196 GLY B CA 1
ATOM 3499 C C . GLY B 1 196 ? 17.266 -12.234 -4.664 1 93.25 196 GLY B C 1
ATOM 3500 O O . GLY B 1 196 ? 18.219 -13.023 -4.672 1 93.25 196 GLY B O 1
ATOM 3501 N N . GLN B 1 197 ? 16.109 -12.5 -5.262 1 93.75 197 GLN B N 1
ATOM 3502 C CA . GLN B 1 197 ? 15.844 -13.789 -5.898 1 93.75 197 GLN B CA 1
ATOM 3503 C C . GLN B 1 197 ? 16.156 -13.734 -7.395 1 93.75 197 GLN B C 1
ATOM 3505 O O . GLN B 1 197 ? 15.906 -14.703 -8.117 1 93.75 197 GLN B O 1
ATOM 3510 N N . GLY B 1 198 ? 16.547 -12.57 -7.895 1 93.88 198 GLY B N 1
ATOM 3511 C CA . GLY B 1 198 ? 17.031 -12.516 -9.266 1 93.88 198 GLY B CA 1
ATOM 3512 C C . GLY B 1 198 ? 16.078 -11.797 -10.203 1 93.88 198 GLY B C 1
ATOM 3513 O O . GLY B 1 198 ? 16.297 -11.75 -11.414 1 93.88 198 GLY B O 1
ATOM 3514 N N . VAL B 1 199 ? 15.055 -11.211 -9.711 1 96.31 199 VAL B N 1
ATOM 3515 C CA . VAL B 1 199 ? 14.18 -10.398 -10.555 1 96.31 199 VAL B CA 1
ATOM 3516 C C . VAL B 1 199 ? 14.906 -9.109 -10.945 1 96.31 199 VAL B C 1
ATOM 3518 O O . VAL B 1 199 ? 15.484 -8.43 -10.094 1 96.31 199 VAL B O 1
ATOM 3521 N N . ASP B 1 200 ? 14.898 -8.828 -12.242 1 94.5 200 ASP B N 1
ATOM 3522 C CA . ASP B 1 200 ? 15.57 -7.594 -12.641 1 94.5 200 ASP B CA 1
ATOM 3523 C C . ASP B 1 200 ? 14.641 -6.395 -12.516 1 94.5 200 ASP B C 1
ATOM 3525 O O . ASP B 1 200 ? 13.414 -6.547 -12.539 1 94.5 200 ASP B O 1
ATOM 3529 N N . GLN B 1 201 ? 15.281 -5.223 -12.383 1 94.38 201 GLN B N 1
ATOM 3530 C CA . GLN B 1 201 ? 14.539 -3.99 -12.125 1 94.38 201 GLN B CA 1
ATOM 3531 C C . GLN B 1 201 ? 13.586 -3.672 -13.273 1 94.38 201 GLN B C 1
ATOM 3533 O O . GLN B 1 201 ? 12.438 -3.293 -13.039 1 94.38 201 GLN B O 1
ATOM 3538 N N . PRO B 1 202 ? 13.969 -3.812 -14.547 1 94.19 202 PRO B N 1
ATOM 3539 C CA . PRO B 1 202 ? 13.047 -3.486 -15.633 1 94.19 202 PRO B CA 1
ATOM 3540 C C . PRO B 1 202 ? 11.766 -4.316 -15.594 1 94.19 202 PRO B C 1
ATOM 3542 O O . PRO B 1 202 ? 10.68 -3.797 -15.859 1 94.19 202 PRO B O 1
ATOM 3545 N N . LEU B 1 203 ? 11.922 -5.594 -15.234 1 93.56 203 LEU B N 1
ATOM 3546 C CA . LEU B 1 203 ? 10.758 -6.457 -15.133 1 93.56 203 LEU B CA 1
ATOM 3547 C C . LEU B 1 203 ? 9.844 -6 -13.992 1 93.56 203 LEU B C 1
ATOM 3549 O O . LEU B 1 203 ? 8.625 -5.934 -14.164 1 93.56 203 LEU B O 1
ATOM 3553 N N . LEU B 1 204 ? 10.43 -5.699 -12.859 1 93.5 204 LEU B N 1
ATOM 3554 C CA . LEU B 1 204 ? 9.664 -5.215 -11.719 1 93.5 204 LEU B CA 1
ATOM 3555 C C . LEU B 1 204 ? 8.961 -3.9 -12.055 1 93.5 204 LEU B C 1
ATOM 3557 O O . LEU B 1 204 ? 7.789 -3.715 -11.727 1 93.5 204 LEU B O 1
ATOM 3561 N N . ASP B 1 205 ? 9.625 -3.002 -12.75 1 91.88 205 ASP B N 1
ATOM 3562 C CA . ASP B 1 205 ? 9.055 -1.724 -13.164 1 91.88 205 ASP B CA 1
ATOM 3563 C C . ASP B 1 205 ? 7.844 -1.933 -14.07 1 91.88 205 ASP B C 1
ATOM 3565 O O . ASP B 1 205 ? 6.871 -1.181 -13.992 1 91.88 205 ASP B O 1
ATOM 3569 N N . ALA B 1 206 ? 7.895 -2.912 -14.859 1 89.75 206 ALA B N 1
ATOM 3570 C CA . ALA B 1 206 ? 6.836 -3.176 -15.828 1 89.75 206 ALA B CA 1
ATOM 3571 C C . ALA B 1 206 ? 5.605 -3.771 -15.148 1 89.75 206 ALA B C 1
ATOM 3573 O O . ALA B 1 206 ? 4.477 -3.514 -15.57 1 89.75 206 ALA B O 1
ATOM 3574 N N . LEU B 1 207 ? 5.789 -4.504 -14.086 1 90.88 207 LEU B N 1
ATOM 3575 C CA . LEU B 1 207 ? 4.695 -5.277 -13.508 1 90.88 207 LEU B CA 1
ATOM 3576 C C . LEU B 1 207 ? 4.09 -4.555 -12.312 1 90.88 207 LEU B C 1
ATOM 3578 O O . LEU B 1 207 ? 2.943 -4.812 -11.938 1 90.88 207 LEU B O 1
ATOM 3582 N N . THR B 1 208 ? 4.789 -3.615 -11.68 1 89.62 208 THR B N 1
ATOM 3583 C CA . THR B 1 208 ? 4.387 -2.967 -10.438 1 89.62 208 THR B CA 1
ATOM 3584 C C . THR B 1 208 ? 3.109 -2.156 -10.641 1 89.62 208 THR B C 1
ATOM 3586 O O . THR B 1 208 ? 2.219 -2.168 -9.789 1 89.62 208 THR B O 1
ATOM 3589 N N . PRO B 1 209 ? 2.934 -1.479 -11.812 1 84.94 209 PRO B N 1
ATOM 3590 C CA . PRO B 1 209 ? 1.706 -0.703 -12.008 1 84.94 209 PRO B CA 1
ATOM 3591 C C . PRO B 1 209 ? 0.446 -1.563 -11.93 1 84.94 209 PRO B C 1
ATOM 3593 O O . PRO B 1 209 ? -0.575 -1.123 -11.398 1 84.94 209 PRO B O 1
ATOM 3596 N N . ALA B 1 210 ? 0.505 -2.758 -12.414 1 82.44 210 ALA B N 1
ATOM 3597 C CA . ALA B 1 210 ? -0.648 -3.652 -12.352 1 82.44 210 ALA B CA 1
ATOM 3598 C C . ALA B 1 210 ? -0.962 -4.035 -10.906 1 82.44 210 ALA B C 1
ATOM 3600 O O . ALA B 1 210 ? -2.131 -4.152 -10.531 1 82.44 210 ALA B O 1
ATOM 3601 N N . ALA B 1 211 ? 0.051 -4.262 -10.156 1 84.25 211 ALA B N 1
ATOM 3602 C CA . ALA B 1 211 ? -0.141 -4.551 -8.742 1 84.25 211 ALA B CA 1
ATOM 3603 C C . ALA B 1 211 ? -0.821 -3.383 -8.031 1 84.25 211 ALA B C 1
ATOM 3605 O O . ALA B 1 211 ? -1.737 -3.584 -7.23 1 84.25 211 ALA B O 1
ATOM 3606 N N . PHE B 1 212 ? -0.486 -2.143 -8.383 1 87.31 212 PHE B N 1
ATOM 3607 C CA . PHE B 1 212 ? -1.074 -0.949 -7.789 1 87.31 212 PHE B CA 1
ATOM 3608 C C . PHE B 1 212 ? -2.543 -0.82 -8.172 1 87.31 212 PHE B C 1
ATOM 3610 O O . PHE B 1 212 ? -3.373 -0.431 -7.348 1 87.31 212 PHE B O 1
ATOM 3617 N N . ALA B 1 213 ? -2.773 -1.121 -9.414 1 83.62 213 ALA B N 1
ATOM 3618 C CA . ALA B 1 213 ? -4.168 -1.07 -9.852 1 83.62 213 ALA B CA 1
ATOM 3619 C C . ALA B 1 213 ? -5.031 -2.027 -9.039 1 83.62 213 ALA B C 1
ATOM 3621 O O . ALA B 1 213 ? -6.164 -1.697 -8.68 1 83.62 213 ALA B O 1
ATOM 3622 N N . SER B 1 214 ? -4.473 -3.164 -8.711 1 85.75 214 SER B N 1
ATOM 3623 C CA . SER B 1 214 ? -5.184 -4.148 -7.895 1 85.75 214 SER B CA 1
ATOM 3624 C C . SER B 1 214 ? -5.387 -3.643 -6.469 1 85.75 214 SER B C 1
ATOM 3626 O O . SER B 1 214 ? -6.461 -3.818 -5.891 1 85.75 214 SER B O 1
ATOM 3628 N N . VAL B 1 215 ? -4.375 -3.033 -5.891 1 88.75 215 VAL B N 1
ATOM 3629 C CA . VAL B 1 215 ? -4.477 -2.471 -4.547 1 88.75 215 VAL B CA 1
ATOM 3630 C C . VAL B 1 215 ? -5.562 -1.397 -4.52 1 88.75 215 VAL B C 1
ATOM 3632 O O . VAL B 1 215 ? -6.398 -1.374 -3.607 1 88.75 215 VAL B O 1
ATOM 3635 N N . GLN B 1 216 ? -5.555 -0.546 -5.535 1 86.81 216 GLN B N 1
ATOM 3636 C CA . GLN B 1 216 ? -6.523 0.544 -5.598 1 86.81 216 GLN B CA 1
ATOM 3637 C C . GLN B 1 216 ? -7.953 0.009 -5.672 1 86.81 216 GLN B C 1
ATOM 3639 O O . GLN B 1 216 ? -8.852 0.521 -5 1 86.81 216 GLN B O 1
ATOM 3644 N N . SER B 1 217 ? -8.195 -1.004 -6.5 1 85.25 217 SER B N 1
ATOM 3645 C CA . SER B 1 217 ? -9.516 -1.607 -6.621 1 85.25 217 SER B CA 1
ATOM 3646 C C . SER B 1 217 ? -9.969 -2.219 -5.301 1 85.25 217 SER B C 1
ATOM 3648 O O . SER B 1 217 ? -11.125 -2.068 -4.906 1 85.25 217 SER B O 1
ATOM 3650 N N . GLU B 1 218 ? -9.07 -2.877 -4.656 1 87.88 218 GLU B N 1
ATOM 3651 C CA . GLU B 1 218 ? -9.398 -3.529 -3.393 1 87.88 218 GLU B CA 1
ATOM 3652 C C . GLU B 1 218 ? -9.68 -2.502 -2.299 1 87.88 218 GLU B C 1
ATOM 3654 O O . GLU B 1 218 ? -10.562 -2.709 -1.458 1 87.88 218 GLU B O 1
ATOM 3659 N N . THR B 1 219 ? -8.938 -1.402 -2.262 1 90.38 219 THR B N 1
ATOM 3660 C CA . THR B 1 219 ? -9.117 -0.387 -1.229 1 90.38 219 THR B CA 1
ATOM 3661 C C . THR B 1 219 ? -10.484 0.276 -1.354 1 90.38 219 THR B C 1
ATOM 3663 O O . THR B 1 219 ? -11.102 0.637 -0.348 1 90.38 219 THR B O 1
ATOM 3666 N N . ALA B 1 220 ? -11.008 0.454 -2.58 1 88.62 220 ALA B N 1
ATOM 3667 C CA . ALA B 1 220 ? -12.344 0.999 -2.773 1 88.62 220 ALA B CA 1
ATOM 3668 C C . ALA B 1 220 ? -13.406 0.085 -2.158 1 88.62 220 ALA B C 1
ATOM 3670 O O . ALA B 1 220 ? -14.359 0.559 -1.54 1 88.62 220 ALA B O 1
ATOM 3671 N N . ARG B 1 221 ? -13.203 -1.19 -2.293 1 90.44 221 ARG B N 1
ATOM 3672 C CA . ARG B 1 221 ? -14.125 -2.162 -1.715 1 90.44 221 ARG B CA 1
ATOM 3673 C C . ARG B 1 221 ? -14.055 -2.143 -0.191 1 90.44 221 ARG B C 1
ATOM 3675 O O . ARG B 1 221 ? -15.078 -2.299 0.484 1 90.44 221 ARG B O 1
ATOM 3682 N N . VAL B 1 222 ? -12.883 -1.92 0.309 1 93.62 222 VAL B N 1
ATOM 3683 C CA . VAL B 1 222 ? -12.656 -1.901 1.749 1 93.62 222 VAL B CA 1
ATOM 3684 C C . VAL B 1 222 ? -13.453 -0.764 2.385 1 93.62 222 VAL B C 1
ATOM 3686 O O . VAL B 1 222 ? -14.164 -0.973 3.367 1 93.62 222 VAL B O 1
ATOM 3689 N N . VAL B 1 223 ? -13.359 0.424 1.858 1 94.75 223 VAL B N 1
ATOM 3690 C CA . VAL B 1 223 ? -14.016 1.596 2.43 1 94.75 223 VAL B CA 1
ATOM 3691 C C . VAL B 1 223 ? -15.531 1.4 2.416 1 94.75 223 VAL B C 1
ATOM 3693 O O . VAL B 1 223 ? -16.203 1.666 3.412 1 94.75 223 VAL B O 1
ATOM 3696 N N . THR B 1 224 ? -16.062 0.92 1.288 1 94.69 224 THR B N 1
ATOM 3697 C CA . THR B 1 224 ? -17.5 0.709 1.15 1 94.69 224 THR B CA 1
ATOM 3698 C C . THR B 1 224 ? -18 -0.325 2.158 1 94.69 224 THR B C 1
ATOM 3700 O O . THR B 1 224 ? -19.031 -0.135 2.793 1 94.69 224 THR B O 1
ATOM 3703 N N . ALA B 1 225 ? -17.25 -1.404 2.316 1 96.5 225 ALA B N 1
ATOM 3704 C CA . ALA B 1 225 ? -17.625 -2.469 3.24 1 96.5 225 ALA B CA 1
ATOM 3705 C C . ALA B 1 225 ? -17.641 -1.97 4.684 1 96.5 225 ALA B C 1
ATOM 3707 O O . ALA B 1 225 ? -18.578 -2.229 5.434 1 96.5 225 ALA B O 1
ATOM 3708 N N . ILE B 1 226 ? -16.625 -1.233 5.098 1 96.19 226 ILE B N 1
ATOM 3709 C CA . ILE B 1 226 ? -16.531 -0.742 6.469 1 96.19 226 ILE B CA 1
ATOM 3710 C C . ILE B 1 226 ? -17.641 0.285 6.723 1 96.19 226 ILE B C 1
ATOM 3712 O O . ILE B 1 226 ? -18.297 0.249 7.766 1 96.19 226 ILE B O 1
ATOM 3716 N N . ALA B 1 227 ? -17.844 1.181 5.766 1 95.06 227 ALA B N 1
ATOM 3717 C CA . ALA B 1 227 ? -18.844 2.232 5.922 1 95.06 227 ALA B CA 1
ATOM 3718 C C . ALA B 1 227 ? -20.25 1.644 6.027 1 95.06 227 ALA B C 1
ATOM 3720 O O . ALA B 1 227 ? -21.078 2.133 6.801 1 95.06 227 ALA B O 1
ATOM 3721 N N . SER B 1 228 ? -20.562 0.578 5.289 1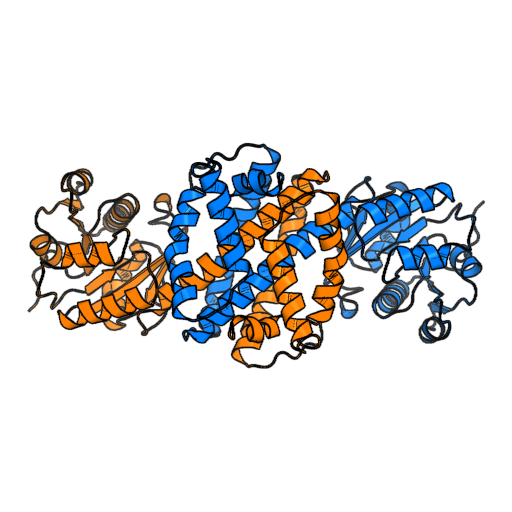 95.62 228 SER B N 1
ATOM 3722 C CA . SER B 1 228 ? -21.891 -0.008 5.262 1 95.62 228 SER B CA 1
ATOM 3723 C C . SER B 1 228 ? -22.062 -1.062 6.352 1 95.62 228 SER B C 1
ATOM 3725 O O . SER B 1 228 ? -23.188 -1.395 6.738 1 95.62 228 SER B O 1
ATOM 3727 N N . GLY B 1 229 ? -20.953 -1.676 6.734 1 95.56 229 GLY B N 1
ATOM 3728 C CA . GLY B 1 229 ? -21 -2.777 7.68 1 95.56 229 GLY B CA 1
ATOM 3729 C C . GLY B 1 229 ? -21.297 -4.113 7.027 1 95.56 229 GLY B C 1
ATOM 3730 O O . GLY B 1 229 ? -21.5 -5.117 7.719 1 95.56 229 GLY B O 1
ATOM 3731 N N . ASP B 1 230 ? -21.359 -4.105 5.723 1 97.25 230 ASP B N 1
ATOM 3732 C CA . ASP B 1 230 ? -21.578 -5.332 4.969 1 97.25 230 ASP B CA 1
ATOM 3733 C C . ASP B 1 230 ? -20.266 -5.898 4.441 1 97.25 230 ASP B C 1
ATOM 3735 O O . ASP B 1 230 ? -19.656 -5.332 3.527 1 97.25 230 ASP B O 1
ATOM 3739 N N . PHE B 1 231 ? -19.922 -7.027 4.961 1 97.5 231 PHE B N 1
ATOM 3740 C CA . PHE B 1 231 ? -18.609 -7.598 4.637 1 97.5 231 PHE B CA 1
ATOM 3741 C C . PHE B 1 231 ? -18.766 -8.852 3.783 1 97.5 231 PHE B C 1
ATOM 3743 O O . PHE B 1 231 ? -17.812 -9.602 3.6 1 97.5 231 PHE B O 1
ATOM 3750 N N . THR B 1 232 ? -19.953 -9.047 3.266 1 95.94 232 THR B N 1
ATOM 3751 C CA . THR B 1 232 ? -20.156 -10.18 2.369 1 95.94 232 THR B CA 1
ATOM 3752 C C . THR B 1 232 ? -19.375 -9.992 1.071 1 95.94 232 THR B C 1
ATOM 3754 O O . THR B 1 232 ? -19.125 -8.859 0.655 1 95.94 232 THR B O 1
ATOM 3757 N N . THR B 1 233 ? -18.859 -11.086 0.543 1 91 233 THR B N 1
ATOM 3758 C CA . THR B 1 233 ? -18.094 -10.984 -0.693 1 91 233 THR B CA 1
ATOM 3759 C C . THR B 1 233 ? -18.391 -12.172 -1.613 1 91 233 THR B C 1
ATOM 3761 O O . THR B 1 233 ? -18.734 -13.258 -1.145 1 91 233 THR B O 1
ATOM 3764 N N . ASP B 1 234 ? -18.328 -11.867 -2.9 1 83.88 234 ASP B N 1
ATOM 3765 C CA . ASP B 1 234 ? -18.391 -12.922 -3.912 1 83.88 234 ASP B CA 1
ATOM 3766 C C . ASP B 1 234 ? -17.031 -13.172 -4.539 1 83.88 234 ASP B C 1
ATOM 3768 O O . ASP B 1 234 ? -16.906 -13.953 -5.488 1 83.88 234 ASP B O 1
ATOM 3772 N N . GLN B 1 235 ? -16.062 -12.555 -4.059 1 81.31 235 GLN B N 1
ATOM 3773 C CA . GLN B 1 235 ? -14.719 -12.672 -4.602 1 81.31 235 GLN B CA 1
ATOM 3774 C C . GLN B 1 235 ? -13.836 -13.523 -3.697 1 81.31 235 GLN B C 1
ATOM 3776 O O . GLN B 1 235 ? -14.055 -14.727 -3.555 1 81.31 235 GLN B O 1
ATOM 3781 N N . ALA B 1 236 ? -12.938 -12.977 -2.91 1 88.06 236 ALA B N 1
ATOM 3782 C CA . ALA B 1 236 ? -12.039 -13.719 -2.033 1 88.06 236 ALA B CA 1
ATOM 3783 C C . ALA B 1 236 ? -12.344 -13.438 -0.565 1 88.06 236 ALA B C 1
ATOM 3785 O O . ALA B 1 236 ? -12.578 -12.289 -0.183 1 88.06 236 ALA B O 1
ATOM 3786 N N . THR B 1 237 ? -12.414 -14.516 0.203 1 94.38 237 THR B N 1
ATOM 3787 C CA . THR B 1 237 ? -12.633 -14.398 1.641 1 94.38 237 THR B CA 1
ATOM 3788 C C . THR B 1 237 ? -11.305 -14.227 2.377 1 94.38 237 THR B C 1
ATOM 3790 O O . THR B 1 237 ? -10.234 -14.375 1.784 1 94.38 237 THR B O 1
ATOM 3793 N N . ILE B 1 238 ? -11.414 -13.82 3.689 1 96.62 238 ILE B N 1
ATOM 3794 C CA . ILE B 1 238 ? -10.234 -13.734 4.543 1 96.62 238 ILE B CA 1
ATOM 3795 C C . ILE B 1 238 ? -9.5 -15.07 4.551 1 96.62 238 ILE B C 1
ATOM 3797 O O . ILE B 1 238 ? -8.266 -15.109 4.461 1 96.62 238 ILE B O 1
ATOM 3801 N N . ALA B 1 239 ? -10.242 -16.156 4.566 1 93.62 239 ALA B N 1
ATOM 3802 C CA . ALA B 1 239 ? -9.641 -17.484 4.551 1 93.62 239 ALA B CA 1
ATOM 3803 C C . ALA B 1 239 ? -8.898 -17.734 3.24 1 93.62 239 ALA B C 1
ATOM 3805 O O . ALA B 1 239 ? -7.828 -18.359 3.234 1 93.62 239 ALA B O 1
ATOM 3806 N N . THR B 1 240 ? -9.492 -17.281 2.156 1 89.38 240 THR B N 1
ATOM 3807 C CA . THR B 1 240 ? -8.844 -17.406 0.855 1 89.38 240 THR B CA 1
ATOM 3808 C C . THR B 1 240 ? -7.508 -16.672 0.842 1 89.38 240 THR B C 1
ATOM 3810 O O . THR B 1 240 ? -6.508 -17.203 0.356 1 89.38 240 THR B O 1
ATOM 3813 N N . TYR B 1 241 ? -7.465 -15.445 1.38 1 92.19 241 TYR B N 1
ATOM 3814 C CA . TYR B 1 241 ? -6.227 -14.68 1.457 1 92.19 241 TYR B CA 1
ATOM 3815 C C . TYR B 1 241 ? -5.195 -15.391 2.322 1 92.19 241 TYR B C 1
ATOM 3817 O O . TYR B 1 241 ? -4.027 -15.5 1.944 1 92.19 241 TYR B O 1
ATOM 3825 N N . ALA B 1 242 ? -5.668 -15.891 3.477 1 92.38 242 ALA B N 1
ATOM 3826 C CA . ALA B 1 242 ? -4.762 -16.562 4.402 1 92.38 242 ALA B CA 1
ATOM 3827 C C . ALA B 1 242 ? -4.121 -17.781 3.75 1 92.38 242 ALA B C 1
ATOM 3829 O O . ALA B 1 242 ? -2.91 -18 3.861 1 92.38 242 ALA B O 1
ATOM 3830 N N . GLN B 1 243 ? -4.848 -18.516 3.043 1 84.75 243 GLN B N 1
ATOM 3831 C CA . GLN B 1 243 ? -4.348 -19.703 2.369 1 84.75 243 GLN B CA 1
ATOM 3832 C C . GLN B 1 243 ? -3.406 -19.344 1.225 1 84.75 243 GLN B C 1
ATOM 3834 O O . GLN B 1 243 ? -2.445 -20.062 0.949 1 84.75 243 GLN B O 1
ATOM 3839 N N . GLY B 1 244 ? -3.666 -18.234 0.639 1 85.5 244 GLY B N 1
ATOM 3840 C CA . GLY B 1 244 ? -2.865 -17.797 -0.491 1 85.5 244 GLY B CA 1
ATOM 3841 C C . GLY B 1 244 ? -1.48 -17.328 -0.092 1 85.5 244 GLY B C 1
ATOM 3842 O O . GLY B 1 244 ? -0.601 -17.172 -0.942 1 85.5 244 GLY B O 1
ATOM 3843 N N . LEU B 1 245 ? -1.285 -17.125 1.225 1 90.5 245 LEU B N 1
ATOM 3844 C CA . LEU B 1 245 ? -0.011 -16.578 1.661 1 90.5 245 LEU B CA 1
ATOM 3845 C C . LEU B 1 245 ? 0.923 -17.672 2.16 1 90.5 245 LEU B C 1
ATOM 3847 O O . LEU B 1 245 ? 2.023 -17.375 2.641 1 90.5 245 LEU B O 1
ATOM 3851 N N . ASP B 1 246 ? 0.576 -18.891 2.031 1 82.06 246 ASP B N 1
ATOM 3852 C CA . ASP B 1 246 ? 1.403 -20.016 2.492 1 82.06 246 ASP B CA 1
ATOM 3853 C C . ASP B 1 246 ? 2.777 -19.984 1.825 1 82.06 246 ASP B C 1
ATOM 3855 O O . ASP B 1 246 ? 3.797 -20.188 2.486 1 82.06 246 ASP B O 1
ATOM 3859 N N . GLY B 1 247 ? 2.785 -19.734 0.56 1 78.31 247 GLY B N 1
ATOM 3860 C CA . GLY B 1 247 ? 4.047 -19.641 -0.156 1 78.31 247 GLY B CA 1
ATOM 3861 C C . GLY B 1 247 ? 4.957 -18.562 0.387 1 78.31 247 GLY B C 1
ATOM 3862 O O . GLY B 1 247 ? 6.164 -18.766 0.537 1 78.31 247 GLY B O 1
ATOM 3863 N N . ALA B 1 248 ? 4.336 -17.453 0.679 1 84.31 248 ALA B N 1
ATOM 3864 C CA . ALA B 1 248 ? 5.117 -16.344 1.21 1 84.31 248 ALA B CA 1
ATOM 3865 C C . ALA B 1 248 ? 5.633 -16.656 2.613 1 84.31 248 ALA B C 1
ATOM 3867 O O . ALA B 1 248 ? 6.746 -16.266 2.973 1 84.31 248 ALA B O 1
ATOM 3868 N N . ILE B 1 249 ? 4.875 -17.312 3.396 1 87.25 249 ILE B N 1
ATOM 3869 C CA . ILE B 1 249 ? 5.277 -17.719 4.738 1 87.25 249 ILE B CA 1
ATOM 3870 C C . ILE B 1 249 ? 6.48 -18.656 4.648 1 87.25 249 ILE B C 1
ATOM 3872 O O . ILE B 1 249 ? 7.445 -18.516 5.406 1 87.25 249 ILE B O 1
ATOM 3876 N N . ASP B 1 250 ? 6.453 -19.5 3.721 1 85.56 250 ASP B N 1
ATOM 3877 C CA . ASP B 1 250 ? 7.551 -20.453 3.533 1 85.56 250 ASP B CA 1
ATOM 3878 C C . ASP B 1 250 ? 8.828 -19.734 3.104 1 85.56 250 ASP B C 1
ATOM 3880 O O . ASP B 1 250 ? 9.93 -20.109 3.502 1 85.56 250 ASP B O 1
ATOM 3884 N N . VAL B 1 251 ? 8.672 -18.734 2.297 1 83.19 251 VAL B N 1
ATOM 3885 C CA . VAL B 1 251 ? 9.812 -17.953 1.826 1 83.19 251 VAL B CA 1
ATOM 3886 C C . VAL B 1 251 ? 10.531 -17.328 3.016 1 83.19 251 VAL B C 1
ATOM 3888 O O . VAL B 1 251 ? 11.766 -17.266 3.039 1 83.19 251 VAL B O 1
ATOM 3891 N N . MET B 1 252 ? 9.773 -16.812 3.953 1 82.94 252 MET B N 1
ATOM 3892 C CA . MET B 1 252 ? 10.375 -16.219 5.148 1 82.94 252 MET B CA 1
ATOM 3893 C C . MET B 1 252 ? 11.273 -17.234 5.859 1 82.94 252 MET B C 1
ATOM 3895 O O . MET B 1 252 ? 12.375 -16.891 6.289 1 82.94 252 MET B O 1
ATOM 3899 N N . LYS B 1 253 ? 10.844 -18.406 5.871 1 81.94 253 LYS B N 1
ATOM 3900 C CA . LYS B 1 253 ? 11.594 -19.484 6.535 1 81.94 253 LYS B CA 1
ATOM 3901 C C . LYS B 1 253 ? 12.844 -19.844 5.742 1 81.94 253 LYS B C 1
ATOM 3903 O O . LYS B 1 253 ? 13.898 -20.109 6.32 1 81.94 253 LYS B O 1
ATOM 3908 N N . GLU B 1 254 ? 12.758 -19.797 4.504 1 84.56 254 GLU B N 1
ATOM 3909 C CA . GLU B 1 254 ? 13.82 -20.297 3.625 1 84.56 254 GLU B CA 1
ATOM 3910 C C . GLU B 1 254 ? 14.898 -19.234 3.412 1 84.56 254 GLU B C 1
ATOM 3912 O O . GLU B 1 254 ? 16.078 -19.562 3.227 1 84.56 254 GLU B O 1
ATOM 3917 N N . THR B 1 255 ? 14.562 -17.969 3.377 1 84.94 255 THR B N 1
ATOM 3918 C CA . THR B 1 255 ? 15.484 -16.922 2.959 1 84.94 255 THR B CA 1
ATOM 3919 C C . THR B 1 255 ? 16.125 -16.234 4.172 1 84.94 255 THR B C 1
ATOM 3921 O O . THR B 1 255 ? 17.141 -15.562 4.047 1 84.94 255 THR B O 1
ATOM 3924 N N . GLY B 1 256 ? 15.508 -16.344 5.352 1 84.75 256 GLY B N 1
ATOM 3925 C CA . GLY B 1 256 ? 15.984 -15.656 6.535 1 84.75 256 GLY B CA 1
ATOM 3926 C C . GLY B 1 256 ? 15.578 -14.195 6.57 1 84.75 256 GLY B C 1
ATOM 3927 O O . GLY B 1 256 ? 16.016 -13.445 7.453 1 84.75 256 GLY B O 1
ATOM 3928 N N . LEU B 1 257 ? 14.789 -13.773 5.656 1 90.31 257 LEU B N 1
ATOM 3929 C CA . LEU B 1 257 ? 14.266 -12.406 5.676 1 90.31 257 LEU B CA 1
ATOM 3930 C C . LEU B 1 257 ? 13.406 -12.172 6.91 1 90.31 257 LEU B C 1
ATOM 3932 O O . LEU B 1 257 ? 12.797 -13.102 7.434 1 90.31 257 LEU B O 1
ATOM 3936 N N . ASN B 1 258 ? 13.492 -10.93 7.395 1 91.12 258 ASN B N 1
ATOM 3937 C CA . ASN B 1 258 ? 12.648 -10.508 8.508 1 91.12 258 ASN B CA 1
ATOM 3938 C C . ASN B 1 258 ? 11.641 -9.445 8.07 1 91.12 258 ASN B C 1
ATOM 3940 O O . ASN B 1 258 ? 11.719 -8.297 8.508 1 91.12 258 ASN B O 1
ATOM 3944 N N . PRO B 1 259 ? 10.656 -9.844 7.262 1 95.25 259 PRO B N 1
ATOM 3945 C CA . PRO B 1 259 ? 9.648 -8.891 6.793 1 95.25 259 PRO B CA 1
ATOM 3946 C C . PRO B 1 259 ? 8.547 -8.633 7.82 1 95.25 259 PRO B C 1
ATOM 3948 O O . PRO B 1 259 ? 7.484 -9.25 7.75 1 95.25 259 PRO B O 1
ATOM 3951 N N . ARG B 1 260 ? 8.734 -7.648 8.734 1 96 260 ARG B N 1
ATOM 3952 C CA . ARG B 1 260 ? 7.859 -7.41 9.883 1 96 260 ARG B CA 1
ATOM 3953 C C . ARG B 1 260 ? 6.461 -7.008 9.422 1 96 260 ARG B C 1
ATOM 3955 O O . ARG B 1 260 ? 5.469 -7.367 10.062 1 96 260 ARG B O 1
ATOM 3962 N N . VAL B 1 261 ? 6.359 -6.203 8.375 1 97.81 261 VAL B N 1
ATOM 3963 C CA . VAL B 1 261 ? 5.062 -5.738 7.895 1 97.81 261 VAL B CA 1
ATOM 3964 C C . VAL B 1 261 ? 4.262 -6.918 7.348 1 97.81 261 VAL B C 1
ATOM 3966 O O . VAL B 1 261 ? 3.078 -7.07 7.652 1 97.81 261 VAL B O 1
ATOM 3969 N N . PHE B 1 262 ? 4.941 -7.762 6.566 1 97 262 PHE B N 1
ATOM 3970 C CA . PHE B 1 262 ? 4.305 -8.969 6.055 1 97 262 PHE B CA 1
ATOM 3971 C C . PHE B 1 262 ? 3.871 -9.875 7.199 1 97 262 PHE B C 1
ATOM 3973 O O . PHE B 1 262 ? 2.75 -10.391 7.203 1 97 262 PHE B O 1
ATOM 3980 N N . ALA B 1 263 ? 4.762 -10.07 8.18 1 96.06 263 ALA B N 1
ATOM 3981 C CA . ALA B 1 263 ? 4.449 -10.922 9.32 1 96.06 263 ALA B CA 1
ATOM 3982 C C . ALA B 1 263 ? 3.229 -10.406 10.07 1 96.06 263 ALA B C 1
ATOM 3984 O O . ALA B 1 263 ? 2.375 -11.188 10.5 1 96.06 263 ALA B O 1
ATOM 3985 N N . ALA B 1 264 ? 3.111 -9.148 10.242 1 96.94 264 ALA B N 1
ATOM 3986 C CA . ALA B 1 264 ? 1.966 -8.539 10.914 1 96.94 264 ALA B CA 1
ATOM 3987 C C . ALA B 1 264 ? 0.681 -8.766 10.125 1 96.94 264 ALA B C 1
ATOM 3989 O O . ALA B 1 264 ? -0.391 -8.945 10.711 1 96.94 264 ALA B O 1
ATOM 3990 N N . THR B 1 265 ? 0.771 -8.719 8.828 1 97.75 265 THR B N 1
ATOM 3991 C CA . THR B 1 265 ? -0.367 -8.992 7.957 1 97.75 265 THR B CA 1
ATOM 3992 C C . THR B 1 265 ? -0.878 -10.414 8.164 1 97.75 265 THR B C 1
ATOM 3994 O O . THR B 1 265 ? -2.086 -10.633 8.266 1 97.75 265 THR B O 1
ATOM 3997 N N . ILE B 1 266 ? 0.076 -11.359 8.219 1 96.25 266 ILE B N 1
ATOM 3998 C CA . ILE B 1 266 ? -0.282 -12.75 8.461 1 96.25 266 ILE B CA 1
ATOM 3999 C C . ILE B 1 266 ? -0.979 -12.875 9.82 1 96.25 266 ILE B C 1
ATOM 4001 O O . ILE B 1 266 ? -1.979 -13.578 9.945 1 96.25 266 ILE B O 1
ATOM 4005 N N . GLU B 1 267 ? -0.481 -12.18 10.797 1 95.69 267 GLU B N 1
ATOM 4006 C CA . GLU B 1 267 ? -1.083 -12.195 12.125 1 95.69 267 GLU B CA 1
ATOM 4007 C C . GLU B 1 267 ? -2.52 -11.688 12.094 1 95.69 267 GLU B C 1
ATOM 4009 O O . GLU B 1 267 ? -3.402 -12.25 12.734 1 95.69 267 GLU B O 1
ATOM 4014 N N . ASN B 1 268 ? -2.775 -10.617 11.383 1 96.44 268 ASN B N 1
ATOM 4015 C CA . ASN B 1 268 ? -4.129 -10.078 11.25 1 96.44 268 ASN B CA 1
ATOM 4016 C C . ASN B 1 268 ? -5.07 -11.094 10.617 1 96.44 268 ASN B C 1
ATOM 4018 O O . ASN B 1 268 ? -6.188 -11.297 11.094 1 96.44 268 ASN B O 1
ATOM 4022 N N . LEU B 1 269 ? -4.621 -11.68 9.531 1 96.75 269 LEU B N 1
ATOM 4023 C CA . LEU B 1 269 ? -5.453 -12.648 8.828 1 96.75 269 LEU B CA 1
ATOM 4024 C C . LEU B 1 269 ? -5.75 -13.859 9.711 1 96.75 269 LEU B C 1
ATOM 4026 O O . LEU B 1 269 ? -6.895 -14.312 9.781 1 96.75 269 LEU B O 1
ATOM 4030 N N . THR B 1 270 ? -4.727 -14.328 10.422 1 95.56 270 THR B N 1
ATOM 4031 C CA . THR B 1 270 ? -4.891 -15.461 11.32 1 95.56 270 THR B CA 1
ATOM 4032 C C . THR B 1 270 ? -5.859 -15.125 12.453 1 95.56 270 THR B C 1
ATOM 4034 O O . THR B 1 270 ? -6.754 -15.914 12.766 1 95.56 270 THR B O 1
ATOM 4037 N N . ALA B 1 271 ? -5.699 -13.984 13.016 1 95.69 271 ALA B N 1
ATOM 4038 C CA . ALA B 1 271 ? -6.578 -13.539 14.094 1 95.69 271 ALA B CA 1
ATOM 4039 C C . ALA B 1 271 ? -8.023 -13.43 13.609 1 95.69 271 ALA B C 1
ATOM 4041 O O . ALA B 1 271 ? -8.953 -13.766 14.344 1 95.69 271 ALA B O 1
ATOM 4042 N N . ALA B 1 272 ? -8.227 -12.93 12.406 1 97 272 ALA B N 1
ATOM 4043 C CA . ALA B 1 272 ? -9.57 -12.797 11.852 1 97 272 ALA B CA 1
ATOM 4044 C C . ALA B 1 272 ? -10.211 -14.164 11.633 1 97 272 ALA B C 1
ATOM 4046 O O . ALA B 1 272 ? -11.391 -14.359 11.961 1 97 272 ALA B O 1
ATOM 4047 N N . VAL B 1 273 ? -9.461 -15.109 11.133 1 96.94 273 VAL B N 1
ATOM 4048 C CA . VAL B 1 273 ? -9.961 -16.469 10.938 1 96.94 273 VAL B CA 1
ATOM 4049 C C . VAL B 1 273 ? -10.328 -17.078 12.289 1 96.94 273 VAL B C 1
ATOM 4051 O O . VAL B 1 273 ? -11.406 -17.656 12.445 1 96.94 273 VAL B O 1
ATOM 4054 N N . ASP B 1 274 ? -9.469 -16.906 13.266 1 96.5 274 ASP B N 1
ATOM 4055 C CA . ASP B 1 274 ? -9.688 -17.453 14.602 1 96.5 274 ASP B CA 1
ATOM 4056 C C . ASP B 1 274 ? -10.93 -16.828 15.242 1 96.5 274 ASP B C 1
ATOM 4058 O O . ASP B 1 274 ? -11.602 -17.469 16.047 1 96.5 274 ASP B O 1
ATOM 4062 N N . ALA B 1 275 ? -11.297 -15.664 14.852 1 96.56 275 ALA B N 1
ATOM 4063 C CA . ALA B 1 275 ? -12.445 -14.953 15.406 1 96.56 275 ALA B CA 1
ATOM 4064 C C . ALA B 1 275 ? -13.727 -15.305 14.656 1 96.56 275 ALA B C 1
ATOM 4066 O O . ALA B 1 275 ? -14.781 -14.727 14.914 1 96.56 275 ALA B O 1
ATOM 4067 N N . GLY B 1 276 ? -13.656 -16.234 13.641 1 97.31 276 GLY B N 1
ATOM 4068 C CA . GLY B 1 276 ? -14.836 -16.688 12.922 1 97.31 276 GLY B CA 1
ATOM 4069 C C . GLY B 1 276 ? -15.195 -15.812 11.742 1 97.31 276 GLY B C 1
ATOM 4070 O O . GLY B 1 276 ? -16.328 -15.859 11.25 1 97.31 276 GLY B O 1
ATOM 4071 N N . LEU B 1 277 ? -14.25 -14.984 11.305 1 97.81 277 LEU B N 1
ATOM 4072 C CA . LEU B 1 277 ? -14.531 -14.055 10.227 1 97.81 277 LEU B CA 1
ATOM 4073 C C . LEU B 1 277 ? -14.031 -14.594 8.891 1 97.81 277 LEU B C 1
ATOM 4075 O O . LEU B 1 277 ? -14.039 -13.875 7.887 1 97.81 277 LEU B O 1
ATOM 4079 N N . GLY B 1 278 ? -13.586 -15.789 8.82 1 97.44 278 GLY B N 1
ATOM 4080 C CA . GLY B 1 278 ? -12.883 -16.375 7.691 1 97.44 278 GLY B CA 1
ATOM 4081 C C . GLY B 1 278 ? -13.703 -16.359 6.41 1 97.44 278 GLY B C 1
ATOM 4082 O O . GLY B 1 278 ? -13.141 -16.266 5.316 1 97.44 278 GLY B O 1
ATOM 4083 N N . ASP B 1 279 ? -15.031 -16.375 6.477 1 96.75 279 ASP B N 1
ATOM 4084 C CA . ASP B 1 279 ? -15.906 -16.484 5.309 1 96.75 279 ASP B CA 1
ATOM 4085 C C . ASP B 1 279 ? -16.297 -15.109 4.789 1 96.75 279 ASP B C 1
ATOM 4087 O O . ASP B 1 279 ? -16.969 -15 3.756 1 96.75 279 ASP B O 1
ATOM 4091 N N . LEU B 1 280 ? -15.891 -14.117 5.453 1 97.62 280 LEU B N 1
ATOM 4092 C CA . LEU B 1 280 ? -16.25 -12.758 5.074 1 97.62 280 LEU B CA 1
ATOM 4093 C C . LEU B 1 280 ? -15.148 -12.133 4.215 1 97.62 280 LEU B C 1
ATOM 4095 O O . LEU B 1 280 ? -14.086 -12.719 4.031 1 97.62 280 LEU B O 1
ATOM 4099 N N . GLY B 1 281 ? -15.492 -10.953 3.635 1 96.38 281 GLY B N 1
ATOM 4100 C CA . GLY B 1 281 ? -14.539 -10.211 2.82 1 96.38 281 GLY B CA 1
ATOM 4101 C C . GLY B 1 281 ? -13.383 -9.656 3.617 1 96.38 281 GLY B C 1
ATOM 4102 O O . GLY B 1 281 ? -13.438 -9.594 4.848 1 96.38 281 GLY B O 1
ATOM 4103 N N . PHE B 1 282 ? -12.352 -9.234 2.914 1 96.5 282 PHE B N 1
ATOM 4104 C CA . PHE B 1 282 ? -11.062 -8.812 3.459 1 96.5 282 PHE B CA 1
ATOM 4105 C C . PHE B 1 282 ? -11.25 -7.707 4.492 1 96.5 282 PHE B C 1
ATOM 4107 O O . PHE B 1 282 ? -10.562 -7.68 5.516 1 96.5 282 PHE B O 1
ATOM 4114 N N . ALA B 1 283 ? -12.242 -6.828 4.301 1 96.88 283 ALA B N 1
ATOM 4115 C CA . ALA B 1 283 ? -12.453 -5.637 5.121 1 96.88 283 ALA B CA 1
ATOM 4116 C C . ALA B 1 283 ? -12.961 -6.012 6.512 1 96.88 283 ALA B C 1
ATOM 4118 O O . ALA B 1 283 ? -12.914 -5.195 7.438 1 96.88 283 ALA B O 1
ATOM 4119 N N . ALA B 1 284 ? -13.453 -7.242 6.664 1 97.81 284 ALA B N 1
ATOM 4120 C CA . ALA B 1 284 ? -13.984 -7.672 7.957 1 97.81 284 ALA B CA 1
ATOM 4121 C C . ALA B 1 284 ? -12.883 -7.707 9.016 1 97.81 284 ALA B C 1
ATOM 4123 O O . ALA B 1 284 ? -13.172 -7.762 10.211 1 97.81 284 ALA B O 1
ATOM 4124 N N . GLN B 1 285 ? -11.664 -7.574 8.57 1 97.25 285 GLN B N 1
ATOM 4125 C CA . GLN B 1 285 ? -10.531 -7.469 9.484 1 97.25 285 GLN B CA 1
ATOM 4126 C C . GLN B 1 285 ? -10.695 -6.266 10.414 1 97.25 285 GLN B C 1
ATOM 4128 O O . GLN B 1 285 ? -10.086 -6.215 11.484 1 97.25 285 GLN B O 1
ATOM 4133 N N . THR B 1 286 ? -11.477 -5.309 10.023 1 96.75 286 THR B N 1
ATOM 4134 C CA . THR B 1 286 ? -11.734 -4.129 10.836 1 96.75 286 THR B CA 1
ATOM 4135 C C . THR B 1 286 ? -12.234 -4.527 12.227 1 96.75 286 THR B C 1
ATOM 4137 O O . THR B 1 286 ? -11.977 -3.83 13.203 1 96.75 286 THR B O 1
ATOM 4140 N N . ARG B 1 287 ? -12.867 -5.633 12.375 1 95.19 287 ARG B N 1
ATOM 4141 C CA . ARG B 1 287 ? -13.461 -6.07 13.625 1 95.19 287 ARG B CA 1
ATOM 4142 C C . ARG B 1 287 ? -12.391 -6.488 14.633 1 95.19 287 ARG B C 1
ATOM 4144 O O . ARG B 1 287 ? -12.602 -6.395 15.844 1 95.19 287 ARG B O 1
ATOM 4151 N N . ILE B 1 288 ? -11.227 -6.961 14.102 1 94.06 288 ILE B N 1
ATOM 4152 C CA . ILE B 1 288 ? -10.172 -7.367 15.023 1 94.06 288 ILE B CA 1
ATOM 4153 C C . ILE B 1 288 ? -9.242 -6.188 15.289 1 94.06 288 ILE B C 1
ATOM 4155 O O . ILE B 1 288 ? -8.445 -6.223 16.234 1 94.06 288 ILE B O 1
ATOM 4159 N N . ILE B 1 289 ? -9.297 -5.203 14.508 1 91.69 289 ILE B N 1
ATOM 4160 C CA . ILE B 1 289 ? -8.461 -4.016 14.641 1 91.69 289 ILE B CA 1
ATOM 4161 C C . ILE B 1 289 ? -9.086 -3.053 15.648 1 91.69 289 ILE B C 1
ATOM 4163 O O . ILE B 1 289 ? -8.375 -2.451 16.469 1 91.69 289 ILE B O 1
ATOM 4167 N N . ALA B 1 290 ? -10.367 -2.902 15.578 1 82.69 290 ALA B N 1
ATOM 4168 C CA . ALA B 1 290 ? -11.102 -1.965 16.422 1 82.69 290 ALA B CA 1
ATOM 4169 C C . ALA B 1 290 ? -11.156 -2.457 17.875 1 82.69 290 ALA B C 1
ATOM 4171 O O . ALA B 1 290 ? -11.414 -1.676 18.797 1 82.69 290 ALA B O 1
ATOM 4172 N N . THR B 1 291 ? -11.055 -3.803 18.156 1 68 291 THR B N 1
ATOM 4173 C CA . THR B 1 291 ? -11.289 -4.34 19.5 1 68 291 THR B CA 1
ATOM 4174 C C . THR B 1 291 ? -9.977 -4.707 20.172 1 68 291 THR B C 1
ATOM 4176 O O . THR B 1 291 ? -9.961 -5.059 21.359 1 68 291 THR B O 1
ATOM 4179 N N . GLY B 1 292 ? -8.773 -4.117 19.891 1 51.75 292 GLY B N 1
ATOM 4180 C CA . GLY B 1 292 ? -7.695 -4.57 20.75 1 51.75 292 GLY B CA 1
ATOM 4181 C C . GLY B 1 292 ? -7.746 -3.957 22.141 1 51.75 292 GLY B C 1
ATOM 4182 O O . GLY B 1 292 ? -8.398 -2.93 22.344 1 51.75 292 GLY B O 1
#

Foldseek 3Di:
DPLPAQWAEEQEDQDLQSLLQQVLLVVVPTQYEYEYPPQVSQVVSDDPRYHYDYQVLSRLSRHQEYEYEDQDLVVVCVNCVVPQANASHAYEYAYADALVSQVVSCVVCVVRHYFYKYKYKADDSVCFQHQRIEIEIEADPVSCVVCVVSVCSRHVVYDYDYNSRSVSNVCCCVCPVVPVVLVVLLVVLVCVLCVVVPDDPVVCVVCVVVVVVVVVVLVVVLVVCVVVVPFADPPAFLLNVLVVCVVVVVSCVVVVDDSPSVVVVNVLSVVCVVVVRRNTHPNSSVVVVVPD/DPLPAQWAEEQEDQDLQSLLQQVLLVVVPTQYEYEYPPQVSQVVSDDPRYHYDDAVLSRLSRHQEYEYEDQDLVVSCVNCVVPQANASHAYEYAYADALVSQVVSCVVCVVRHYFYKYKYKADDSVCFQHQRIEIEIEADPVSCVVCVVSVCSRHVRYDYDYNSRSVSNVCCCVCPVVPVVLVVLLVVLVCVLCVVVPDDPVVCVVCVVVVVVVVVVLVVVLVVCVVVVPFADPPAFLLNVLVVCPVVVVSCVVVVDDSPSVVVVNVLSVVCVVVVRRNTHPNSSVVVVVPD

Radius of gyration: 28.78 Å; Cα contacts (8 Å, |Δi|>4): 1190; chains: 2; bounding box: 44×91×60 Å

Solvent-accessible surface area (backbone atoms only — not comparable to full-atom values): 28532 Å² total; per-residue (Å²): 125,86,72,80,46,86,28,57,30,16,36,35,28,43,50,70,53,28,43,30,48,50,48,21,35,32,73,65,71,35,36,29,32,27,28,26,96,59,50,68,47,18,54,70,58,52,51,99,40,30,43,56,38,88,48,67,64,59,34,55,58,29,12,50,35,33,39,38,35,38,82,31,61,67,53,45,47,64,70,47,59,84,53,75,71,35,64,78,26,33,40,33,38,45,39,58,53,32,39,68,54,44,45,52,49,47,52,54,40,43,77,27,45,24,43,44,34,30,30,31,69,48,63,54,48,88,27,46,50,32,81,71,13,33,35,34,26,7,14,41,63,66,50,42,73,74,42,41,73,66,56,30,37,37,10,68,65,36,44,81,76,39,69,53,44,30,48,23,35,38,48,44,35,19,50,44,43,26,19,36,50,30,30,42,51,16,37,38,46,15,45,49,50,31,48,72,73,66,51,53,66,70,60,49,64,67,50,48,60,60,47,50,54,51,36,53,57,50,48,55,52,32,54,54,21,60,76,71,68,52,35,77,60,90,77,62,26,32,45,54,54,53,62,66,33,50,29,40,56,49,44,39,71,72,69,35,42,42,49,49,32,40,53,26,38,52,50,50,43,52,52,31,41,76,71,70,44,24,80,26,16,64,45,51,46,40,64,62,26,64,65,78,124,86,72,79,46,84,28,58,28,16,37,35,27,42,50,70,52,28,43,30,48,48,49,19,34,33,74,66,70,35,37,30,32,28,26,29,96,60,51,68,48,16,55,70,58,54,51,98,40,31,43,57,36,90,48,66,64,58,36,54,59,28,12,49,35,32,38,37,36,38,82,31,60,66,53,44,48,63,68,46,60,85,52,74,71,35,65,79,28,33,40,32,40,45,38,59,54,32,41,68,54,43,44,51,49,46,52,55,40,44,76,27,45,24,42,45,35,31,31,31,68,48,63,52,49,88,25,46,50,32,80,70,13,32,35,34,25,8,15,41,64,65,50,43,72,74,41,40,72,65,56,29,37,35,10,67,66,37,43,80,77,39,67,54,43,28,48,24,36,39,48,44,34,20,50,44,44,27,19,35,50,30,32,43,50,15,38,40,46,15,46,48,51,29,47,73,73,66,51,52,67,70,60,50,64,68,50,48,60,59,47,49,53,51,36,54,56,51,46,55,51,31,52,53,22,60,74,70,68,52,37,76,60,91,76,61,27,33,45,52,54,51,63,66,32,51,28,42,57,49,44,40,70,72,70,36,42,43,48,49,32,41,52,27,37,51,49,51,43,52,52,30,40,74,72,70,44,26,81,25,16,64,44,51,46,38,65,61,25,65,63,82

Secondary structure (DSSP, 8-state):
-----SSSEEEE--SHHHHHHHHHHHHTT--EEEE-SSHHHHHTT--SSEEE-SSHHHHHHT-SEEEE--SSHHHHHHHHTT----TT-EEEE-----HHHHHHHHHHHHHTT-EEEEEEEES-GGGTTSTT-EEEEEE-HHHHHHHHHHHTTT-TT-EEEESSTTHHHHHIIIIIIIIIHHHHHHHHHHHHHHHHTT--HHHHHHHHHHHHHHHHHHHHHHHHHHHHT----SS-BHHHHHHHTHHHHHHHHHH----HHHHHHHHHHHHHHHTT-TTSBGGGGHHHHTT-/-----SSSEEEE--SHHHHHHHHHHHHTT--EEEE-SSHHHHHTT--SSEEE-SSHHHHHHT-SEEEE--SSHHHHHHHHTT----TT-EEEE-----HHHHHHHHHHHHHTT-EEEEEEEES-GGGTTSTT-EEEEEE-HHHHHHHHHHHTTT-TT-EEEESSTTHHHHHIIIIIIIIIHHHHHHHHHHHHHHHHTT--HHHHHHHHHHHHHHHHHHHHHHHHHHHHT----SS-BHHHHHHHTHHHHHHHHHH----HHHHHHHHHHHHHHHTT-TTSBGGGGHHHHTT-